Protein AF-A0A1D2MQY2-F1 (afdb_monomer_lite)

Secondary structure (DSSP, 8-state):
----------------HHHHHHHHHHHH--THHHHHHSTTS-BTTBEEHHHHHHHHHHTS---HHHHHHGGGGGSS-EETTEEEE-HHHHHHHHTSGGGBSB-GGGGS--S---S-GGGEEE-BBSSTTBSS-TTTSPB-HHHHHHHHHTT--EEEEEEE---STT-PPEES-TTS----EEHHHHHHHHHHHTTTS-SS-EEEEEEEE--HHHHHHHHHHHHHHHGGGB--S-SSTT--SPPPTTTTTT-EEEEEEPPPTHHHH------------TTSSSS--EEEEEEEEEEPTTT--EEEEEEEEESSEEEEEEPPSSSS--B------S-S-----S---EEEEETTEEEEE-GGG--------TTSTTTGGGG--S--SS--TTEEEEE-TT-EEEEEE-TT-TT--EEEEEE-SS-EEEEEES-HHHHHHHHHHHHHHHHS----TTTTTTS---PPPHHHHHT-SSEEE-------TTS-TTTSTTEEEEEEHHHHHHHHHH-HHHHHHHHHHS-EEEE--TT-TT-PPPP-HHHHTTT-SEE-B-TT--SHHHHHHHHHHHHHHH-SEEEPPGGGG-TT--TT-HHHHHHHSPPPEEEEEEEEEEE-----TT-SS--EEEEEEEE--HHHHHTTTT--EE--------------BTTB-----------SSS-EEEEEEEEEES-TTT-EEEEEEEE--SSSSPEEEEEEEEEGGGBPSEEEEEEEE-TTS-EEEEEEEEEEEEEE----

Organism: Orchesella cincta (NCBI:txid48709)

Sequence (760 aa):
MGLEKKEAKQRKLSVCGQDVMKVAKAVINDSKVFNTVFNGHIRDAKLFQPDFHEFLMETQKEDETNILHFKHLFTRNEENGIAYMTPSEAENFLFSDENELCKPECSAVYQDMTRPLSHYWIASSHNTYLTGDQFKSDSSPDAYARCLQQGCRCLEIDCWNNPEPDGSPLIYHGYTMTSKIYLKDVLQTIKKYAFVKSAYPIILSIENHCSIQQQKVMAQMLQETFQDSLVSHPCKDNETELPSPEDLKYKILIKCKAINNEDLNGTISNGFSGPDSDLQFSCIQTRKRGILHCRNPRNGCWEPYKCILTDEKLIFIKLEGDKIRSLSSHNISLNTYPSTPSNDWRRGARKPVKVHRRSSFTEEWAPVNFADFNLISSGFSGNLPTPDRYCLELEYSACCAEIERNNGHEDLPHLIRITNRQTLIDTATAKIEEANEWKQGINEVARSRPRSCETASNRRRDKISDDLARLAVYARTTKFRLISSDKAKARTFNEMHSLPEKVALKTMTSNPSQFIMYHQVQFGRVYPTGTRLYSSNYDPTPLWNLGCQMVALNYQTPDKPLQLNHGKFQDNGGCGYVLKPSYLLLKDFNPNAMMDYIKFGNPKMNFTITVIAARHLESTRKAAAANPFVDIELFGAKCDNDSFALVKHRTSCANNLFNEVVLFINNTLGVLLLISGKNRLNPFWNKSFSFRVAAPELALIRFSVQNERLVGDPIFMGQATYPILSLRPGVRSINLRNGFGEDLMAVLLVKCERRTCDFI

InterPro domains:
  IPR000008 C2 domain [PF00168] (607-662)
  IPR000008 C2 domain [PF00168] (678-727)
  IPR000008 C2 domain [PS50004] (587-738)
  IPR000008 C2 domain [SM00239] (606-736)
  IPR000909 Phosphatidylinositol-specific phospholipase C, X domain [PF00388] (113-257)
  IPR000909 Phosphatidylinositol-specific phospholipase C, X domain [SM00148] (111-257)
  IPR001192 Phosphoinositide phospholipase C family [PR00390] (116-134)
  IPR001192 Phosphoinositide phospholipase C family [PR00390] (142-162)
  IPR001192 Phosphoinositide phospholipase C family [PR00390] (241-258)
  IPR001192 Phosphoinositide phospholipase C family [PR00390] (523-544)
  IPR001192 Phosphoinositide phospholipase C family [PR00390] (544-562)
  IPR001192 Phosphoinositide phospholipase C family [PR00390] (722-732)
  IPR001192 Phosphoinositide phospholipase C family [PTHR10336] (44-754)
  IPR001711 Phospholipase C, phosphatidylinositol-specific, Y domain [PF00387] (468-582)
  IPR001711 Phospholipase C, phosphatidylinositol-specific, Y domain [PS50008] (468-584)
  IPR001711 Phospholipase C, phosphatidylinositol-specific, Y domain [SM00149] (468-585)
  IPR017946 PLC-like phosphodiesterase, TIM beta/alpha-barrel domain superfamily [G3DSA:3.20.20.190] (108-289)
  IPR017946 PLC-like phosphodiesterase, TIM beta/alpha-barrel domain superfamily [G3DSA:3.20.20.190] (396-594)
  IPR017946 PLC-like phosphodiesterase, TIM beta/alpha-barrel domain superfamily [SSF51695] (111-585)
  IPR035892 C2 domain superfamily [G3DSA:2.60.40.150] (601-758)

pLDDT: mean 74.42, std 24.24, range [21.91, 98.81]

Radius of gyration: 31.9 Å; chains: 1; bounding box: 70×95×109 Å

Structure (mmCIF, N/CA/C/O backbone):
data_AF-A0A1D2MQY2-F1
#
_entry.id   AF-A0A1D2MQY2-F1
#
loop_
_atom_site.group_PDB
_atom_site.id
_atom_site.type_symbol
_atom_site.label_atom_id
_atom_site.label_alt_id
_atom_site.label_comp_id
_atom_site.label_asym_id
_atom_site.label_entity_id
_atom_site.label_seq_id
_atom_site.pdbx_PDB_ins_code
_atom_site.Cartn_x
_atom_site.Cartn_y
_atom_site.Cartn_z
_atom_site.occupancy
_atom_site.B_iso_or_equiv
_atom_site.auth_seq_id
_atom_site.auth_comp_id
_atom_site.auth_asym_id
_atom_site.auth_atom_id
_atom_site.pdbx_PDB_model_num
ATOM 1 N N . MET A 1 1 ? 19.210 67.962 -25.174 1.00 38.88 1 MET A N 1
ATOM 2 C CA . MET A 1 1 ? 19.826 66.634 -25.386 1.00 38.88 1 MET A CA 1
ATOM 3 C C . MET A 1 1 ? 18.947 65.626 -24.658 1.00 38.88 1 MET A C 1
ATOM 5 O O . MET A 1 1 ? 19.023 65.544 -23.448 1.00 38.88 1 MET A O 1
ATOM 9 N N . GLY A 1 2 ? 17.902 65.070 -25.261 1.00 31.44 2 GLY A N 1
ATOM 10 C CA . GLY A 1 2 ? 17.965 64.185 -26.423 1.00 31.44 2 GLY A CA 1
ATOM 11 C C . GLY A 1 2 ? 17.771 62.755 -25.912 1.00 31.44 2 GLY A C 1
ATOM 12 O O . GLY A 1 2 ? 18.743 62.081 -25.602 1.00 31.44 2 GLY A O 1
ATOM 13 N N . LEU A 1 3 ? 16.507 62.368 -25.721 1.00 36.09 3 LEU A N 1
ATOM 14 C CA . LEU A 1 3 ? 16.059 61.021 -25.363 1.00 36.09 3 LEU A CA 1
ATOM 15 C C . LEU A 1 3 ? 16.415 60.034 -26.483 1.00 36.09 3 LEU A C 1
ATOM 17 O O . LEU A 1 3 ? 15.929 60.204 -27.595 1.00 36.09 3 LEU A O 1
ATOM 21 N N . GLU A 1 4 ? 17.130 58.953 -26.174 1.00 32.03 4 GLU A N 1
ATOM 22 C CA . GLU A 1 4 ? 17.104 57.732 -26.990 1.00 32.03 4 GLU A CA 1
ATOM 23 C C . GLU A 1 4 ? 16.747 56.527 -26.115 1.00 32.03 4 GLU A C 1
ATOM 25 O O . GLU A 1 4 ? 17.577 55.909 -25.450 1.00 32.03 4 GLU A O 1
ATOM 30 N N . LYS A 1 5 ? 15.453 56.191 -26.125 1.00 35.50 5 LYS A N 1
ATOM 31 C CA . LYS A 1 5 ? 14.953 54.868 -25.752 1.00 35.50 5 LYS A CA 1
ATOM 32 C C . LYS A 1 5 ? 15.328 53.901 -26.879 1.00 35.50 5 LYS A C 1
ATOM 34 O O . LYS A 1 5 ? 14.766 53.990 -27.966 1.00 35.50 5 LYS A O 1
ATOM 39 N N . LYS A 1 6 ? 16.234 52.951 -26.629 1.00 34.66 6 LYS A N 1
ATOM 40 C CA . LYS A 1 6 ? 16.388 51.777 -27.501 1.00 34.66 6 LYS A CA 1
ATOM 41 C C . LYS A 1 6 ? 15.207 50.833 -27.275 1.00 34.66 6 LYS A C 1
ATOM 43 O O . LYS A 1 6 ? 15.156 50.114 -26.281 1.00 34.66 6 LYS A O 1
ATOM 48 N N . GLU A 1 7 ? 14.259 50.850 -28.204 1.00 32.47 7 GLU A N 1
ATOM 49 C CA . GLU A 1 7 ? 13.225 49.827 -28.332 1.00 32.47 7 GLU A CA 1
ATOM 50 C C . GLU A 1 7 ? 13.866 48.474 -28.673 1.00 32.47 7 GLU A C 1
ATOM 52 O O . GLU A 1 7 ? 14.390 48.262 -29.769 1.00 32.47 7 GLU A O 1
ATOM 57 N N . ALA A 1 8 ? 13.797 47.520 -27.746 1.00 32.84 8 ALA A N 1
ATOM 58 C CA . ALA A 1 8 ? 13.995 46.116 -28.069 1.00 32.84 8 ALA A CA 1
ATOM 59 C C . ALA A 1 8 ? 12.760 45.625 -28.844 1.00 32.84 8 ALA A C 1
ATOM 61 O O . ALA A 1 8 ? 11.739 45.269 -28.257 1.00 32.84 8 ALA A O 1
ATOM 62 N N . LYS A 1 9 ? 12.842 45.621 -30.181 1.00 32.66 9 LYS A N 1
ATOM 63 C CA . LYS A 1 9 ? 11.864 44.955 -31.053 1.00 32.66 9 LYS A CA 1
ATOM 64 C C . LYS A 1 9 ? 11.808 43.467 -30.701 1.00 32.66 9 LYS A C 1
ATOM 66 O O . LYS A 1 9 ? 12.643 42.676 -31.138 1.00 32.66 9 LYS A O 1
ATOM 71 N N . GLN A 1 10 ? 10.793 43.077 -29.939 1.00 33.81 10 GLN A N 1
ATOM 72 C CA . GLN A 1 10 ? 10.395 41.687 -29.767 1.00 33.81 10 GLN A CA 1
ATOM 73 C C . GLN A 1 10 ? 9.876 41.192 -31.128 1.00 33.81 10 GLN A C 1
ATOM 75 O O . GLN A 1 10 ? 8.727 41.428 -31.499 1.00 33.81 10 GLN A O 1
ATOM 80 N N . ARG A 1 11 ? 10.743 40.562 -31.931 1.00 31.34 11 ARG A N 1
ATOM 81 C CA . ARG A 1 11 ? 10.313 39.834 -33.132 1.00 31.34 11 ARG A CA 1
ATOM 82 C C . ARG A 1 11 ? 9.405 38.692 -32.667 1.00 31.34 11 ARG A C 1
ATOM 84 O O . ARG A 1 11 ? 9.895 37.671 -32.194 1.00 31.34 11 ARG A O 1
ATOM 91 N N . LYS A 1 12 ? 8.085 38.864 -32.790 1.00 32.53 12 LYS A N 1
ATOM 92 C CA . LYS A 1 12 ? 7.126 37.752 -32.764 1.00 32.53 12 LYS A CA 1
ATOM 93 C C . LYS A 1 12 ? 7.415 36.871 -33.981 1.00 32.53 12 LYS A C 1
ATOM 95 O O . LYS A 1 12 ? 6.895 37.112 -35.064 1.00 32.53 12 LYS A O 1
ATOM 100 N N . LEU A 1 13 ? 8.286 35.882 -33.809 1.00 37.50 13 LEU A N 1
ATOM 101 C CA . LEU A 1 13 ? 8.330 34.721 -34.689 1.00 37.50 13 LEU A CA 1
ATOM 102 C C . LEU A 1 13 ? 7.014 33.965 -34.480 1.00 37.50 13 LEU A C 1
ATOM 104 O O . LEU A 1 13 ? 6.769 33.440 -33.394 1.00 37.50 13 LEU A O 1
ATOM 108 N N . SER A 1 14 ? 6.143 33.952 -35.489 1.00 37.16 14 SER A N 1
ATOM 109 C CA . SER A 1 14 ? 5.007 33.033 -35.531 1.00 37.16 14 SER A CA 1
ATOM 110 C C . SER A 1 14 ? 5.559 31.629 -35.766 1.00 37.16 14 SER A C 1
ATOM 112 O O . SER A 1 14 ? 5.784 31.222 -36.902 1.00 37.16 14 SER A O 1
ATOM 114 N N . VAL A 1 15 ? 5.859 30.914 -34.687 1.00 41.88 15 VAL A N 1
ATOM 115 C CA . VAL A 1 15 ? 6.268 29.512 -34.773 1.00 41.88 15 VAL A CA 1
ATOM 116 C C . VAL A 1 15 ? 4.996 28.695 -35.004 1.00 41.88 15 VAL A C 1
ATOM 118 O O . VAL A 1 15 ? 4.097 28.700 -34.162 1.00 41.88 15 VAL A O 1
ATOM 121 N N . CYS A 1 16 ? 4.881 28.048 -36.164 1.00 39.97 16 CYS A N 1
ATOM 122 C CA . CYS A 1 16 ? 3.784 27.126 -36.456 1.00 39.97 16 CYS A CA 1
ATOM 123 C C . CYS A 1 16 ? 3.804 25.971 -35.436 1.00 39.97 16 CYS A C 1
ATOM 125 O O . CYS A 1 16 ? 4.875 25.562 -34.985 1.00 39.97 16 CYS A O 1
ATOM 127 N N . GLY A 1 17 ? 2.648 25.390 -35.090 1.00 37.50 17 GLY A N 1
ATOM 128 C CA . GLY A 1 17 ? 2.587 24.222 -34.195 1.00 37.50 17 GLY A CA 1
ATOM 129 C C . GLY A 1 17 ? 3.481 23.056 -34.654 1.00 37.50 17 GLY A C 1
ATOM 130 O O . GLY A 1 17 ? 4.035 22.335 -33.828 1.00 37.50 17 GLY A O 1
ATOM 131 N N . GLN A 1 18 ? 3.717 22.926 -35.965 1.00 39.06 18 GLN A N 1
ATOM 132 C CA . GLN A 1 18 ? 4.651 21.948 -36.533 1.00 39.06 18 GLN A CA 1
ATOM 133 C C . GLN A 1 18 ? 6.128 22.270 -36.242 1.00 39.06 18 GLN A C 1
ATOM 135 O O . GLN A 1 18 ? 6.920 21.350 -36.049 1.00 39.06 18 GLN A O 1
ATOM 140 N N . ASP A 1 19 ? 6.504 23.547 -36.156 1.00 38.34 19 ASP A N 1
ATOM 141 C CA . ASP A 1 19 ? 7.875 23.975 -35.860 1.00 38.34 19 ASP A CA 1
ATOM 142 C C . ASP A 1 19 ? 8.189 23.861 -34.363 1.00 38.34 19 ASP A C 1
ATOM 144 O O . ASP A 1 19 ? 9.287 23.444 -33.999 1.00 38.34 19 ASP A O 1
ATOM 148 N N . VAL A 1 20 ? 7.205 24.105 -33.487 1.00 43.06 20 VAL A N 1
ATOM 149 C CA . VAL A 1 20 ? 7.323 23.794 -32.048 1.00 43.06 20 VAL A CA 1
ATOM 150 C C . VAL A 1 20 ? 7.515 22.290 -31.843 1.00 43.06 20 VAL A C 1
ATOM 152 O O . VAL A 1 20 ? 8.382 21.889 -31.072 1.00 43.06 20 VAL A O 1
ATOM 155 N N . MET A 1 21 ? 6.775 21.450 -32.576 1.00 40.12 21 MET A N 1
ATOM 156 C CA . MET A 1 21 ? 6.933 19.990 -32.533 1.00 40.12 21 MET A CA 1
ATOM 157 C C . MET A 1 21 ? 8.284 19.528 -33.094 1.00 40.12 21 MET A C 1
ATOM 159 O O . MET A 1 21 ? 8.879 18.605 -32.545 1.00 40.12 21 MET A O 1
ATOM 163 N N . LYS A 1 22 ? 8.803 20.161 -34.154 1.00 38.19 22 LYS A N 1
ATOM 164 C CA . LYS A 1 22 ? 10.148 19.873 -34.685 1.00 38.19 22 LYS A CA 1
ATOM 165 C C . LYS A 1 22 ? 11.247 20.266 -33.702 1.00 38.19 22 LYS A C 1
ATOM 167 O O . LYS A 1 22 ? 12.173 19.486 -33.508 1.00 38.19 22 LYS A O 1
ATOM 172 N N . VAL A 1 23 ? 11.135 21.425 -33.054 1.00 43.06 23 VAL A N 1
ATOM 173 C CA . VAL A 1 23 ? 12.093 21.870 -32.030 1.00 43.06 23 VAL A CA 1
ATOM 174 C C . VAL A 1 23 ? 11.991 21.007 -30.772 1.00 43.06 23 VAL A C 1
ATOM 176 O O . VAL A 1 23 ? 13.021 20.607 -30.244 1.00 43.06 23 VAL A O 1
ATOM 179 N N . ALA A 1 24 ? 10.788 20.631 -30.326 1.00 43.19 24 ALA A N 1
ATOM 180 C CA . ALA A 1 24 ? 10.606 19.688 -29.222 1.00 43.19 24 ALA A CA 1
ATOM 181 C C . ALA A 1 24 ? 11.239 18.324 -29.540 1.00 43.19 24 ALA A C 1
ATOM 183 O O . ALA A 1 24 ? 11.999 17.806 -28.729 1.00 43.19 24 ALA A O 1
ATOM 184 N N . LYS A 1 25 ? 11.024 17.788 -30.751 1.00 43.09 25 LYS A N 1
ATOM 185 C CA . LYS A 1 25 ? 11.684 16.561 -31.228 1.00 43.09 25 LYS A CA 1
ATOM 186 C C . LYS A 1 25 ? 13.209 16.710 -31.283 1.00 43.09 25 LYS A C 1
ATOM 188 O O . LYS A 1 25 ? 13.914 15.830 -30.814 1.00 43.09 25 LYS A O 1
ATOM 193 N N . ALA A 1 26 ? 13.732 17.829 -31.783 1.00 41.53 26 ALA A N 1
ATOM 194 C CA . ALA A 1 26 ? 15.175 18.070 -31.873 1.00 41.53 26 ALA A CA 1
ATOM 195 C C . ALA A 1 26 ? 15.855 18.282 -30.504 1.00 41.53 26 ALA A C 1
ATOM 197 O O . ALA A 1 26 ? 16.998 17.880 -30.330 1.00 41.53 26 ALA A O 1
ATOM 198 N N . VAL A 1 27 ? 15.162 18.875 -29.525 1.00 45.69 27 VAL A N 1
ATOM 199 C CA . VAL A 1 27 ? 15.657 19.059 -28.145 1.00 45.69 27 VAL A CA 1
ATOM 200 C C . VAL A 1 27 ? 15.558 17.760 -27.330 1.00 45.69 27 VAL A C 1
ATOM 202 O O . VAL A 1 27 ? 16.322 17.572 -26.384 1.00 45.69 27 VAL A O 1
ATOM 205 N N . ILE A 1 28 ? 14.643 16.853 -27.696 1.00 49.22 28 ILE A N 1
ATOM 206 C CA . ILE A 1 28 ? 14.515 15.526 -27.077 1.00 49.22 28 ILE A CA 1
ATOM 207 C C . ILE A 1 28 ? 15.547 14.525 -27.627 1.00 49.22 28 ILE A C 1
ATOM 209 O O . ILE A 1 28 ? 16.032 13.689 -26.870 1.00 49.22 28 ILE A O 1
ATOM 213 N N . ASN A 1 29 ? 15.940 14.655 -28.896 1.00 49.69 29 ASN A N 1
ATOM 214 C CA . ASN A 1 29 ? 16.793 13.702 -29.611 1.00 49.69 29 ASN A CA 1
ATOM 215 C C . ASN A 1 29 ? 18.311 13.968 -29.449 1.00 49.69 29 ASN A C 1
ATOM 217 O O . ASN A 1 29 ? 19.025 14.125 -30.441 1.00 49.69 29 ASN A O 1
ATOM 221 N N . ASP A 1 30 ? 18.840 13.988 -28.221 1.00 56.16 30 ASP A N 1
ATOM 222 C CA . ASP A 1 30 ? 20.269 13.682 -28.031 1.00 56.16 30 ASP A CA 1
ATOM 223 C C . ASP A 1 30 ? 20.404 12.162 -28.201 1.00 56.16 30 ASP A C 1
ATOM 225 O O . ASP A 1 30 ? 20.058 11.411 -27.291 1.00 56.16 30 ASP A O 1
ATOM 229 N N . SER A 1 31 ? 20.851 11.709 -29.382 1.00 65.31 31 SER A N 1
ATOM 230 C CA . SER A 1 31 ? 20.899 10.299 -29.837 1.00 65.31 31 SER A CA 1
ATOM 231 C C . SER A 1 31 ? 21.717 9.345 -28.944 1.00 65.31 31 SER A C 1
ATOM 233 O O . SER A 1 31 ? 22.003 8.212 -29.329 1.00 65.31 31 SER A O 1
ATOM 235 N N . LYS A 1 32 ? 22.139 9.781 -27.755 1.00 80.06 32 LYS A N 1
ATOM 236 C CA . LYS A 1 32 ? 22.851 8.983 -26.758 1.00 80.06 32 LYS A CA 1
ATOM 237 C C . LYS A 1 32 ? 22.037 7.793 -26.285 1.00 80.06 32 LYS A C 1
ATOM 239 O O . LYS A 1 32 ? 22.618 6.720 -26.164 1.00 80.06 32 LYS A O 1
ATOM 244 N N . VAL A 1 33 ? 20.736 7.951 -26.021 1.00 86.25 33 VAL A N 1
ATOM 245 C CA . VAL A 1 33 ? 19.899 6.822 -25.579 1.00 86.25 33 VAL A CA 1
ATOM 246 C C . VAL A 1 33 ? 19.791 5.801 -26.702 1.00 86.25 33 VAL A C 1
ATOM 248 O O . VAL A 1 33 ? 20.165 4.650 -26.484 1.00 86.25 33 VAL A O 1
ATOM 251 N N . PHE A 1 34 ? 19.389 6.232 -27.902 1.00 88.75 34 PHE A N 1
ATOM 252 C CA . PHE A 1 34 ? 19.326 5.375 -29.085 1.00 88.75 34 PHE A CA 1
ATOM 253 C C . PHE A 1 34 ? 20.639 4.616 -29.335 1.00 88.75 34 PHE A C 1
ATOM 255 O O . PHE A 1 34 ? 20.644 3.387 -29.360 1.00 88.75 34 PHE A O 1
ATOM 262 N N . ASN A 1 35 ? 21.763 5.333 -29.422 1.00 87.81 35 ASN A N 1
ATOM 263 C CA . ASN A 1 35 ? 23.070 4.736 -29.707 1.00 87.81 35 ASN A CA 1
ATOM 264 C C . ASN A 1 35 ? 23.556 3.806 -28.589 1.00 87.81 35 ASN A C 1
ATOM 266 O O . ASN A 1 35 ? 24.246 2.835 -28.870 1.00 87.81 35 ASN A O 1
ATOM 270 N N . THR A 1 36 ? 23.225 4.094 -27.325 1.00 88.25 36 THR A N 1
ATOM 271 C CA . THR A 1 36 ? 23.631 3.250 -26.189 1.00 88.25 36 THR A CA 1
ATOM 272 C C . THR A 1 36 ? 22.814 1.963 -26.133 1.00 88.25 36 THR A C 1
ATOM 274 O O . THR A 1 36 ? 23.374 0.900 -25.881 1.00 88.25 36 THR A O 1
ATOM 277 N N . VAL A 1 37 ? 21.497 2.052 -26.340 1.00 91.62 37 VAL A N 1
ATOM 278 C CA . VAL A 1 37 ? 20.575 0.917 -26.182 1.00 91.62 37 VAL A CA 1
ATOM 279 C C . VAL A 1 37 ? 20.623 -0.028 -27.376 1.00 91.62 37 VAL A C 1
ATOM 281 O O . VAL A 1 37 ? 20.655 -1.237 -27.176 1.00 91.62 37 VAL A O 1
ATOM 284 N N . PHE A 1 38 ? 20.661 0.508 -28.597 1.00 91.75 38 PHE A N 1
ATOM 285 C CA . PHE A 1 38 ? 20.672 -0.286 -29.829 1.00 91.75 38 PHE A CA 1
ATOM 286 C C . PHE A 1 38 ? 22.083 -0.482 -30.393 1.00 91.75 38 PHE A C 1
ATOM 288 O O . PHE A 1 38 ? 22.243 -0.788 -31.573 1.00 91.75 38 PHE A O 1
ATOM 295 N N . ASN A 1 39 ? 23.126 -0.297 -29.578 1.00 87.19 39 ASN A N 1
ATOM 296 C CA . ASN A 1 39 ? 24.497 -0.527 -30.022 1.00 87.19 39 ASN A CA 1
ATOM 297 C C . ASN A 1 39 ? 24.647 -1.954 -30.579 1.00 87.19 39 ASN A C 1
ATOM 299 O O . ASN A 1 39 ? 24.284 -2.912 -29.903 1.00 87.19 39 ASN A O 1
ATOM 303 N N . GLY A 1 40 ? 25.181 -2.088 -31.794 1.00 83.56 40 GLY A N 1
ATOM 304 C CA . GLY A 1 40 ? 25.273 -3.370 -32.505 1.00 83.56 40 GLY A CA 1
ATOM 305 C C . GLY A 1 40 ? 24.063 -3.729 -33.379 1.00 83.56 40 GLY A C 1
ATOM 306 O O . GLY A 1 40 ? 24.205 -4.587 -34.237 1.00 83.56 40 GLY A O 1
ATOM 307 N N . HIS A 1 41 ? 22.932 -3.025 -33.248 1.00 85.06 41 HIS A N 1
ATOM 308 C CA . HIS A 1 41 ? 21.704 -3.239 -34.036 1.00 85.06 41 HIS A CA 1
ATOM 309 C C . HIS A 1 41 ? 21.356 -2.040 -34.949 1.00 85.06 41 HIS A C 1
ATOM 311 O O . HIS A 1 41 ? 20.249 -1.942 -35.472 1.00 85.06 41 HIS A O 1
ATOM 317 N N . ILE A 1 42 ? 22.272 -1.076 -35.115 1.00 84.94 42 ILE A N 1
ATOM 318 C CA . ILE A 1 42 ? 22.052 0.151 -35.902 1.00 84.94 42 ILE A CA 1
ATOM 319 C C . ILE A 1 42 ? 22.759 0.041 -37.256 1.00 84.94 42 ILE A C 1
ATOM 321 O O . ILE A 1 42 ? 23.954 -0.253 -37.312 1.00 84.94 42 ILE A O 1
ATOM 325 N N . ARG A 1 43 ? 22.053 0.388 -38.338 1.00 82.44 43 ARG A N 1
ATOM 326 C CA . ARG A 1 43 ? 22.610 0.547 -39.693 1.00 82.44 43 ARG A CA 1
ATOM 327 C C . ARG A 1 43 ? 22.243 1.923 -40.235 1.00 82.44 43 ARG A C 1
ATOM 329 O O . ARG A 1 43 ? 21.081 2.308 -40.182 1.00 82.44 43 ARG A O 1
ATOM 336 N N . ASP A 1 44 ? 23.231 2.694 -40.690 1.00 80.75 44 ASP A N 1
ATOM 337 C CA . ASP A 1 44 ? 23.042 4.054 -41.228 1.00 80.75 44 ASP A CA 1
ATOM 338 C C . ASP A 1 44 ? 22.199 4.984 -40.328 1.00 80.75 44 ASP A C 1
ATOM 340 O O . ASP A 1 44 ? 21.348 5.741 -40.794 1.00 80.75 44 ASP A O 1
ATOM 344 N N . ALA A 1 45 ? 22.430 4.913 -39.009 1.00 82.75 45 ALA A N 1
ATOM 345 C CA . ALA A 1 45 ? 21.675 5.636 -37.975 1.00 82.75 45 ALA A CA 1
ATOM 346 C C . ALA A 1 45 ? 20.159 5.329 -37.945 1.00 82.75 45 ALA A C 1
ATOM 348 O O . ALA A 1 45 ? 19.367 6.122 -37.431 1.00 82.75 45 ALA A O 1
ATOM 349 N N . LYS A 1 46 ? 19.754 4.171 -38.473 1.00 87.62 46 LYS A N 1
ATOM 350 C CA . LYS A 1 46 ? 18.387 3.641 -38.473 1.00 87.62 46 LYS A CA 1
ATOM 351 C C . LYS A 1 46 ? 18.356 2.285 -37.775 1.00 87.62 46 LYS A C 1
ATOM 353 O O . LYS A 1 46 ? 19.371 1.594 -37.678 1.00 87.62 46 LYS A O 1
ATOM 358 N N . LEU A 1 47 ? 17.175 1.915 -37.296 1.00 92.25 47 LEU A N 1
ATOM 359 C CA . LEU A 1 47 ? 16.912 0.608 -36.705 1.00 92.25 47 LEU A CA 1
ATOM 360 C C . LEU A 1 47 ? 15.971 -0.160 -37.633 1.00 92.25 47 LEU A C 1
ATOM 362 O O . LEU A 1 47 ? 14.779 0.151 -37.697 1.00 92.25 47 LEU A O 1
ATOM 366 N N . PHE A 1 48 ? 16.502 -1.114 -38.395 1.00 93.94 48 PHE A N 1
ATOM 367 C CA . PHE A 1 48 ? 15.696 -1.897 -39.331 1.00 93.94 48 PHE A CA 1
ATOM 368 C C . PHE A 1 48 ? 14.924 -2.996 -38.602 1.00 93.94 48 PHE A C 1
ATOM 370 O O . PHE A 1 48 ? 15.331 -3.470 -37.542 1.00 93.94 48 PHE A O 1
ATOM 377 N N . GLN A 1 49 ? 13.812 -3.431 -39.192 1.00 93.62 49 GLN A N 1
ATOM 378 C CA . GLN A 1 49 ? 12.935 -4.442 -38.601 1.00 93.62 49 GLN A CA 1
ATOM 379 C C . GLN A 1 49 ? 13.654 -5.747 -38.198 1.00 93.62 49 GLN A C 1
ATOM 381 O O . GLN A 1 49 ? 13.376 -6.227 -37.097 1.00 93.62 49 GLN A O 1
ATOM 386 N N . PRO A 1 50 ? 14.584 -6.318 -38.996 1.00 93.00 50 PRO A N 1
ATOM 387 C CA . PRO A 1 50 ? 15.324 -7.511 -38.580 1.00 93.00 50 PRO A CA 1
ATOM 388 C C . PRO A 1 50 ? 16.219 -7.270 -37.355 1.00 93.00 50 PRO A C 1
ATOM 390 O O . PRO A 1 50 ? 16.261 -8.110 -36.463 1.00 93.00 50 PRO A O 1
ATOM 393 N N . ASP A 1 51 ? 16.868 -6.105 -37.273 1.00 94.31 51 ASP A N 1
ATOM 394 C CA . ASP A 1 51 ? 17.760 -5.762 -36.154 1.00 94.31 51 ASP A CA 1
ATOM 395 C C . ASP A 1 51 ? 16.951 -5.499 -34.874 1.00 94.31 51 ASP A C 1
ATOM 397 O O . ASP A 1 51 ? 17.357 -5.848 -33.769 1.00 94.31 51 ASP A O 1
ATOM 401 N N . PHE A 1 52 ? 15.758 -4.913 -35.012 1.00 94.75 52 PHE A N 1
ATOM 402 C CA . PHE A 1 52 ? 14.835 -4.761 -33.891 1.00 94.75 52 PHE A CA 1
ATOM 403 C C . PHE A 1 52 ? 14.291 -6.105 -33.403 1.00 94.75 52 PHE A C 1
ATOM 405 O O . PHE A 1 52 ? 14.164 -6.310 -32.199 1.00 94.75 52 PHE A O 1
ATOM 412 N N . HIS A 1 53 ? 13.989 -7.029 -34.316 1.00 93.94 53 HIS A N 1
ATOM 413 C CA . HIS A 1 53 ? 13.584 -8.389 -33.965 1.00 93.94 53 HIS A CA 1
ATOM 414 C C . HIS A 1 53 ? 14.690 -9.110 -33.174 1.00 93.94 53 HIS A C 1
ATOM 416 O O . HIS A 1 53 ? 14.416 -9.671 -32.113 1.00 93.94 53 HIS A O 1
ATOM 422 N N . GLU A 1 54 ? 15.945 -9.010 -33.621 1.00 93.81 54 GLU A N 1
ATOM 423 C CA . GLU A 1 54 ? 17.110 -9.508 -32.881 1.00 93.81 54 GLU A CA 1
ATOM 424 C C . GLU A 1 54 ? 17.230 -8.842 -31.501 1.00 93.81 54 GLU A C 1
ATOM 426 O O . GLU A 1 54 ? 17.350 -9.534 -30.493 1.00 93.81 54 GLU A O 1
ATOM 431 N N . PHE A 1 55 ? 17.081 -7.516 -31.408 1.00 95.25 55 PHE A N 1
ATOM 432 C CA . PHE A 1 55 ? 17.066 -6.801 -30.129 1.00 95.25 55 PHE A CA 1
ATOM 433 C C . PHE A 1 55 ? 15.973 -7.313 -29.170 1.00 95.25 55 PHE A C 1
ATOM 435 O O . PHE A 1 55 ? 16.229 -7.480 -27.970 1.00 95.25 55 PHE A O 1
ATOM 442 N N . LEU A 1 56 ? 14.760 -7.584 -29.665 1.00 94.94 56 LEU A N 1
ATOM 443 C CA . LEU A 1 56 ? 13.672 -8.124 -28.847 1.00 94.94 56 LEU A CA 1
ATOM 444 C C . LEU A 1 56 ? 14.002 -9.533 -28.321 1.00 94.94 56 LEU A C 1
ATOM 446 O O . LEU A 1 56 ? 13.794 -9.811 -27.138 1.00 94.94 56 LEU A O 1
ATOM 450 N N . MET A 1 57 ? 14.578 -10.402 -29.151 1.00 93.25 57 MET A N 1
ATOM 451 C CA . MET A 1 57 ? 14.977 -11.748 -28.725 1.00 93.25 57 MET A CA 1
ATOM 452 C C . MET A 1 57 ? 16.184 -11.731 -27.780 1.00 93.25 57 MET A C 1
ATOM 454 O O . MET A 1 57 ? 16.177 -12.355 -26.716 1.00 93.25 57 MET A O 1
ATOM 458 N N . GLU A 1 58 ? 17.243 -11.012 -28.141 1.00 92.12 58 GLU A N 1
ATOM 459 C CA . GLU A 1 58 ? 18.530 -11.098 -27.457 1.00 92.12 58 GLU A CA 1
ATOM 460 C C . GLU A 1 58 ? 18.617 -10.192 -26.234 1.00 92.12 58 GLU A C 1
ATOM 462 O O . GLU A 1 58 ? 19.110 -10.624 -25.187 1.00 92.12 58 GLU A O 1
ATOM 467 N N . THR A 1 59 ? 18.125 -8.956 -26.340 1.00 92.94 59 THR A N 1
ATOM 468 C CA . THR A 1 59 ? 18.199 -7.967 -25.258 1.00 92.94 59 THR A CA 1
ATOM 469 C C . THR A 1 59 ? 16.943 -7.982 -24.399 1.00 92.94 59 THR A C 1
ATOM 471 O O . THR A 1 59 ? 17.060 -8.036 -23.174 1.00 92.94 59 THR A O 1
ATOM 474 N N . GLN A 1 60 ? 15.751 -7.959 -25.006 1.00 93.81 60 GLN A N 1
ATOM 475 C CA . GLN A 1 60 ? 14.489 -7.934 -24.251 1.00 93.81 60 GLN A CA 1
ATOM 476 C C . GLN A 1 60 ? 14.052 -9.306 -23.733 1.00 93.81 60 GLN A C 1
ATOM 478 O O . GLN A 1 60 ? 13.278 -9.364 -22.776 1.00 93.81 60 GLN A O 1
ATOM 483 N N . LYS A 1 61 ? 14.588 -10.391 -24.311 1.00 94.12 61 LYS A N 1
ATOM 484 C CA . LYS A 1 61 ? 14.185 -11.779 -24.036 1.00 94.12 61 LYS A CA 1
ATOM 485 C C . LYS A 1 61 ? 12.678 -11.993 -24.231 1.00 94.12 61 LYS A C 1
ATOM 487 O O . LYS A 1 61 ? 12.047 -12.676 -23.429 1.00 94.12 61 LYS A O 1
ATOM 492 N N . GLU A 1 62 ? 12.110 -11.370 -25.262 1.00 93.25 62 GLU A N 1
ATOM 493 C CA . GLU A 1 62 ? 10.729 -11.624 -25.678 1.00 93.25 62 GLU A CA 1
ATOM 494 C C . GLU A 1 62 ? 10.614 -12.961 -26.408 1.00 93.25 62 GLU A C 1
ATOM 496 O O . GLU A 1 62 ? 11.542 -13.380 -27.101 1.00 93.25 62 GLU A O 1
ATOM 501 N N . ASP A 1 63 ? 9.453 -13.602 -26.287 1.00 89.88 63 ASP A N 1
ATOM 502 C CA . ASP A 1 63 ? 9.082 -14.722 -27.146 1.00 89.88 63 ASP A CA 1
ATOM 503 C C . ASP A 1 63 ? 8.475 -14.244 -28.480 1.00 89.88 63 ASP A C 1
ATOM 505 O O . ASP A 1 63 ? 8.115 -13.078 -28.653 1.00 89.88 63 ASP A O 1
ATOM 509 N N . GLU A 1 64 ? 8.337 -15.165 -29.436 1.00 89.31 64 GLU A N 1
ATOM 510 C CA . GLU A 1 64 ? 7.786 -14.877 -30.769 1.00 89.31 64 GLU A CA 1
ATOM 511 C C . GLU A 1 64 ? 6.358 -14.310 -30.740 1.00 89.31 64 GLU A C 1
ATOM 513 O O . GLU A 1 64 ? 5.979 -13.509 -31.601 1.00 89.31 64 GLU A O 1
ATOM 518 N N . THR A 1 65 ? 5.559 -14.683 -29.738 1.00 86.06 65 THR A N 1
ATOM 519 C CA . THR A 1 65 ? 4.178 -14.201 -29.605 1.00 86.06 65 THR A CA 1
ATOM 520 C C . THR A 1 65 ? 4.174 -12.719 -29.243 1.00 86.06 65 THR A C 1
ATOM 522 O O . THR A 1 65 ? 3.465 -11.929 -29.872 1.00 86.06 65 THR A O 1
ATOM 525 N N . ASN A 1 66 ? 5.015 -12.322 -28.288 1.00 85.00 66 ASN A N 1
ATOM 526 C CA . ASN A 1 66 ? 5.187 -10.928 -27.890 1.00 85.00 66 ASN A CA 1
ATOM 527 C C . ASN A 1 66 ? 5.821 -10.099 -29.009 1.00 85.00 66 ASN A C 1
ATOM 529 O O . ASN A 1 66 ? 5.400 -8.969 -29.259 1.00 85.00 66 ASN A O 1
ATOM 533 N N . ILE A 1 67 ? 6.791 -10.659 -29.735 1.00 88.38 67 ILE A N 1
ATOM 534 C CA . ILE A 1 67 ? 7.447 -9.973 -30.855 1.00 88.38 67 ILE A CA 1
ATOM 535 C C . ILE A 1 67 ? 6.446 -9.612 -31.957 1.00 88.38 67 ILE A C 1
ATOM 537 O O . ILE A 1 67 ? 6.517 -8.520 -32.532 1.00 88.38 67 ILE A O 1
ATOM 541 N N . LEU A 1 68 ? 5.477 -10.491 -32.231 1.00 87.75 68 LEU A N 1
ATOM 542 C CA . LEU A 1 68 ? 4.444 -10.250 -33.235 1.00 87.75 68 LEU A CA 1
ATOM 543 C C . LEU A 1 68 ? 3.632 -8.975 -32.949 1.00 87.75 68 LEU A C 1
ATOM 545 O O . LEU A 1 68 ? 3.217 -8.296 -33.893 1.00 87.75 68 LEU A O 1
ATOM 549 N N . HIS A 1 69 ? 3.460 -8.623 -31.671 1.00 87.25 69 HIS A N 1
ATOM 550 C CA . HIS A 1 69 ? 2.726 -7.434 -31.241 1.00 87.25 69 HIS A CA 1
ATOM 551 C C . HIS A 1 69 ? 3.370 -6.135 -31.746 1.00 87.25 69 HIS A C 1
ATOM 553 O O . HIS A 1 69 ? 2.666 -5.198 -32.119 1.00 87.25 69 HIS A O 1
ATOM 559 N N . PHE A 1 70 ? 4.699 -6.097 -31.866 1.00 89.62 70 PHE A N 1
ATOM 560 C CA . PHE A 1 70 ? 5.446 -4.892 -32.238 1.00 89.62 70 PHE A CA 1
ATOM 561 C C . PHE A 1 70 ? 5.567 -4.657 -33.749 1.00 89.62 70 PHE A C 1
ATOM 563 O O . PHE A 1 70 ? 6.148 -3.657 -34.176 1.00 89.62 70 PHE A O 1
ATOM 570 N N . LYS A 1 71 ? 4.995 -5.527 -34.595 1.00 86.12 71 LYS A N 1
ATOM 571 C CA . LYS A 1 71 ? 5.032 -5.346 -36.062 1.00 86.12 71 LYS A CA 1
ATOM 572 C C . LYS A 1 71 ? 4.427 -4.017 -36.514 1.00 86.12 71 LYS A C 1
ATOM 574 O O . LYS A 1 71 ? 4.876 -3.442 -37.503 1.00 86.12 71 LYS A O 1
ATOM 579 N N . HIS A 1 72 ? 3.436 -3.517 -35.781 1.00 89.50 72 HIS A N 1
ATOM 580 C CA . HIS A 1 72 ? 2.760 -2.262 -36.093 1.00 89.50 72 HIS A CA 1
ATOM 581 C C . HIS A 1 72 ? 3.677 -1.024 -35.973 1.00 89.50 72 HIS A C 1
ATOM 583 O O . HIS A 1 72 ? 3.344 0.027 -36.516 1.00 89.50 72 HIS A O 1
ATOM 589 N N . LEU A 1 73 ? 4.843 -1.131 -35.319 1.00 90.19 73 LEU A N 1
ATOM 590 C CA . LEU A 1 73 ? 5.801 -0.026 -35.184 1.00 90.19 73 LEU A CA 1
ATOM 591 C C . LEU A 1 73 ? 6.496 0.341 -36.512 1.00 90.19 73 LEU A C 1
ATOM 593 O O . LEU A 1 73 ? 7.037 1.437 -36.641 1.00 90.19 73 LEU A O 1
ATOM 597 N N . PHE A 1 74 ? 6.456 -0.540 -37.517 1.00 89.50 74 PHE A N 1
ATOM 598 C CA . PHE A 1 74 ? 7.214 -0.416 -38.771 1.00 89.50 74 PHE A CA 1
ATOM 599 C C . PHE A 1 74 ? 6.380 0.037 -39.982 1.00 89.50 74 PHE A C 1
ATOM 601 O O . PHE A 1 74 ? 6.767 -0.178 -41.124 1.00 89.50 74 PHE A O 1
ATOM 608 N N . THR A 1 75 ? 5.233 0.688 -39.780 1.00 83.75 75 THR A N 1
ATOM 609 C CA . THR A 1 75 ? 4.289 0.974 -40.882 1.00 83.75 75 THR A CA 1
ATOM 610 C C . THR A 1 75 ? 4.603 2.226 -41.711 1.00 83.75 75 THR A C 1
ATOM 612 O O . THR A 1 75 ? 3.828 2.555 -42.607 1.00 83.75 75 THR A O 1
ATOM 615 N N . ARG A 1 76 ? 5.650 2.996 -41.381 1.00 85.31 76 ARG A N 1
ATOM 616 C CA . ARG A 1 76 ? 5.835 4.366 -41.910 1.00 85.31 76 ARG A CA 1
ATOM 617 C C . ARG A 1 76 ? 7.028 4.565 -42.831 1.00 85.31 76 ARG A C 1
ATOM 619 O O . ARG A 1 76 ? 6.941 5.416 -43.711 1.00 85.31 76 ARG A O 1
ATOM 626 N N . ASN A 1 77 ? 8.127 3.847 -42.614 1.00 89.94 77 ASN A N 1
ATOM 627 C CA . ASN A 1 77 ? 9.366 4.065 -43.354 1.00 89.94 77 ASN A CA 1
ATOM 628 C C . ASN A 1 77 ? 9.898 2.747 -43.915 1.00 89.94 77 ASN A C 1
ATOM 630 O O . ASN A 1 77 ? 9.883 1.728 -43.226 1.00 89.94 77 ASN A O 1
ATOM 634 N N . GLU A 1 78 ? 10.418 2.800 -45.137 1.00 91.69 78 GLU A N 1
ATOM 635 C CA . GLU A 1 78 ? 10.982 1.658 -45.850 1.00 91.69 78 GLU A CA 1
ATOM 636 C C . GLU A 1 78 ? 12.192 2.104 -46.674 1.00 91.69 78 GLU A C 1
ATOM 638 O O . GLU A 1 78 ? 12.203 3.198 -47.243 1.00 91.69 78 GLU A O 1
ATOM 643 N N . GLU A 1 79 ? 13.220 1.263 -46.729 1.00 91.19 79 GLU A N 1
ATOM 644 C CA . GLU A 1 79 ? 14.395 1.452 -47.572 1.00 91.19 79 GLU A CA 1
ATOM 645 C C . GLU A 1 79 ? 14.835 0.100 -48.135 1.00 91.19 79 GLU A C 1
ATOM 647 O O . GLU A 1 79 ? 14.987 -0.871 -47.395 1.00 91.19 79 GLU A O 1
ATOM 652 N N . ASN A 1 80 ? 15.022 0.028 -49.456 1.00 90.25 80 ASN A N 1
ATOM 653 C CA . ASN A 1 80 ? 15.392 -1.201 -50.169 1.00 90.25 80 ASN A CA 1
ATOM 654 C C . ASN A 1 80 ? 14.474 -2.406 -49.862 1.00 90.25 80 ASN A C 1
ATOM 656 O O . ASN A 1 80 ? 14.947 -3.539 -49.792 1.00 90.25 80 ASN A O 1
ATOM 660 N N . GLY A 1 81 ? 13.170 -2.178 -49.662 1.00 89.81 81 GLY A N 1
ATOM 661 C CA . GLY A 1 81 ? 12.216 -3.243 -49.330 1.00 89.81 81 GLY A CA 1
ATOM 662 C C . GLY A 1 81 ? 12.194 -3.650 -47.854 1.00 89.81 81 GLY A C 1
ATOM 663 O O . GLY A 1 81 ? 11.505 -4.605 -47.501 1.00 89.81 81 GLY A O 1
ATOM 664 N N . ILE A 1 82 ? 12.956 -2.974 -46.986 1.00 91.69 82 ILE A N 1
ATOM 665 C CA . ILE A 1 82 ? 13.061 -3.297 -45.559 1.00 91.69 82 ILE A CA 1
ATOM 666 C C . ILE A 1 82 ? 12.536 -2.121 -44.737 1.00 91.69 82 ILE A C 1
ATOM 668 O O . ILE A 1 82 ? 13.016 -0.990 -44.851 1.00 91.69 82 ILE A O 1
ATOM 672 N N . ALA A 1 83 ? 11.556 -2.394 -43.878 1.00 94.50 83 ALA A N 1
ATOM 673 C CA . ALA A 1 83 ? 10.996 -1.385 -42.993 1.00 94.50 83 ALA A CA 1
ATOM 674 C C . ALA A 1 83 ? 11.985 -0.983 -41.885 1.00 94.50 83 ALA A C 1
ATOM 676 O O . ALA A 1 83 ? 12.749 -1.814 -41.378 1.00 94.50 83 ALA A O 1
ATOM 677 N N . TYR A 1 84 ? 11.956 0.288 -41.474 1.00 93.75 84 TYR A N 1
ATOM 678 C CA . TYR A 1 84 ? 12.838 0.805 -40.423 1.00 93.75 84 TYR A CA 1
ATOM 679 C C . TYR A 1 84 ? 12.170 1.848 -39.515 1.00 93.75 84 TYR A C 1
ATOM 681 O O . TYR A 1 84 ? 11.216 2.531 -39.895 1.00 93.75 84 TYR A O 1
ATOM 689 N N . MET A 1 85 ? 12.721 2.003 -38.309 1.00 93.00 85 MET A N 1
ATOM 690 C CA . MET A 1 85 ? 12.416 3.092 -37.382 1.00 93.00 85 MET A CA 1
ATOM 691 C C . MET A 1 85 ? 13.510 4.159 -37.413 1.00 93.00 85 MET A C 1
ATOM 693 O O . MET A 1 85 ? 14.710 3.861 -37.438 1.00 93.00 85 MET A O 1
ATOM 697 N N . THR A 1 86 ? 13.094 5.423 -37.361 1.00 90.69 86 THR A N 1
ATOM 698 C CA . THR A 1 86 ? 14.006 6.533 -37.055 1.00 90.69 86 THR A CA 1
ATOM 699 C C . THR A 1 86 ? 14.460 6.468 -35.588 1.00 90.69 86 THR A C 1
ATOM 701 O O . THR A 1 86 ? 13.739 5.912 -34.756 1.00 90.69 86 THR A O 1
ATOM 704 N N . PRO A 1 87 ? 15.593 7.097 -35.211 1.00 87.62 87 PRO A N 1
ATOM 705 C CA . PRO A 1 87 ? 16.031 7.146 -33.812 1.00 87.62 87 PRO A CA 1
ATOM 706 C C . PRO A 1 87 ? 14.951 7.646 -32.848 1.00 87.62 87 PRO A C 1
ATOM 708 O O . PRO A 1 87 ? 14.760 7.094 -31.770 1.00 87.62 87 PRO A O 1
ATOM 711 N N . SER A 1 88 ? 14.184 8.657 -33.265 1.00 85.62 88 SER A N 1
ATOM 712 C CA . SER A 1 88 ? 13.105 9.221 -32.452 1.00 85.62 88 SER A CA 1
ATOM 713 C C . SER A 1 88 ? 11.958 8.227 -32.240 1.00 85.62 88 SER A C 1
ATOM 715 O O . SER A 1 88 ? 11.432 8.135 -31.136 1.00 85.62 88 SER A O 1
ATOM 717 N N . GLU A 1 89 ? 11.574 7.468 -33.272 1.00 90.69 89 GLU A N 1
ATOM 718 C CA . GLU A 1 89 ? 10.537 6.431 -33.166 1.00 90.69 89 GLU A CA 1
ATOM 719 C C . GLU A 1 89 ? 10.988 5.281 -32.262 1.00 90.69 89 GLU A C 1
ATOM 721 O O . GLU A 1 89 ? 10.242 4.888 -31.367 1.00 90.69 89 GLU A O 1
ATOM 726 N N . ALA A 1 90 ? 12.232 4.826 -32.420 1.00 91.62 90 ALA A N 1
ATOM 727 C CA . ALA A 1 90 ? 12.808 3.781 -31.582 1.00 91.62 90 ALA A CA 1
ATOM 728 C C . ALA A 1 90 ? 12.911 4.209 -30.107 1.00 91.62 90 ALA A C 1
ATOM 730 O O . ALA A 1 90 ? 12.552 3.446 -29.213 1.00 91.62 90 ALA A O 1
ATOM 731 N N . GLU A 1 91 ? 13.339 5.443 -29.819 1.00 90.50 91 GLU A N 1
ATOM 732 C CA . GLU A 1 91 ? 13.333 5.938 -28.439 1.00 90.50 91 GLU A CA 1
ATOM 733 C C . GLU A 1 91 ? 11.913 6.126 -27.887 1.00 90.50 91 GLU A C 1
ATOM 735 O O . GLU A 1 91 ? 11.694 5.913 -26.699 1.00 90.50 91 GLU A O 1
ATOM 740 N N . ASN A 1 92 ? 10.931 6.506 -28.710 1.00 91.06 92 ASN A N 1
ATOM 741 C CA . ASN A 1 92 ? 9.542 6.586 -28.250 1.00 91.06 92 ASN A CA 1
ATOM 742 C C . ASN A 1 92 ? 9.010 5.216 -27.829 1.00 91.06 92 ASN A C 1
ATOM 744 O O . ASN A 1 92 ? 8.350 5.139 -26.798 1.00 91.06 92 ASN A O 1
ATOM 748 N N . PHE A 1 93 ? 9.357 4.151 -28.557 1.00 93.81 93 PHE A N 1
ATOM 749 C CA . PHE A 1 93 ? 9.082 2.784 -28.120 1.00 93.81 93 PHE A CA 1
ATOM 750 C C . PHE A 1 93 ? 9.727 2.489 -26.756 1.00 93.81 93 PHE A C 1
ATOM 752 O O . PHE A 1 93 ? 9.040 2.027 -25.846 1.00 93.81 93 PHE A O 1
ATOM 759 N N . LEU A 1 94 ? 11.013 2.820 -26.568 1.00 95.00 94 LEU A N 1
ATOM 760 C CA . LEU A 1 94 ? 11.727 2.531 -25.316 1.00 95.00 94 LEU A CA 1
ATOM 761 C C . LEU A 1 94 ? 11.051 3.130 -24.073 1.00 95.00 94 LEU A C 1
ATOM 763 O O . LEU A 1 94 ? 11.072 2.495 -23.021 1.00 95.00 94 LEU A O 1
ATOM 767 N N . PHE A 1 95 ? 10.461 4.322 -24.192 1.00 93.88 95 PHE A N 1
ATOM 768 C CA . PHE A 1 95 ? 9.765 5.026 -23.105 1.00 93.88 95 PHE A CA 1
ATOM 769 C C . PHE A 1 95 ? 8.238 4.828 -23.103 1.00 93.88 95 PHE A C 1
ATOM 771 O O . PHE A 1 95 ? 7.556 5.491 -22.327 1.00 93.88 95 PHE A O 1
ATOM 778 N N . SER A 1 96 ? 7.698 3.968 -23.967 1.00 93.81 96 SER A N 1
ATOM 779 C CA . SER A 1 96 ? 6.256 3.704 -24.048 1.00 93.81 96 SER A CA 1
ATOM 780 C C . SER A 1 96 ? 5.779 2.703 -22.992 1.00 93.81 96 SER A C 1
ATOM 782 O O . SER A 1 96 ? 6.577 1.933 -22.451 1.00 93.81 96 SER A O 1
ATOM 784 N N . ASP A 1 97 ? 4.467 2.670 -22.757 1.00 91.81 97 ASP A N 1
ATOM 785 C CA . ASP A 1 97 ? 3.811 1.684 -21.886 1.00 91.81 97 ASP A CA 1
ATOM 786 C C . ASP A 1 97 ? 3.935 0.251 -22.432 1.00 91.81 97 ASP A C 1
ATOM 788 O O . ASP A 1 97 ? 4.007 -0.708 -21.669 1.00 91.81 97 ASP A O 1
ATOM 792 N N . GLU A 1 98 ? 4.054 0.079 -23.755 1.00 91.88 98 GLU A N 1
ATOM 793 C CA . GLU A 1 98 ? 4.246 -1.241 -24.377 1.00 91.88 98 GLU A CA 1
ATOM 794 C C . GLU A 1 98 ? 5.589 -1.891 -23.980 1.00 91.88 98 GLU A C 1
ATOM 796 O O . GLU A 1 98 ? 5.758 -3.113 -24.059 1.00 91.88 98 GLU A O 1
ATOM 801 N N . ASN A 1 99 ? 6.543 -1.080 -23.508 1.00 95.88 99 ASN A N 1
ATOM 802 C CA . ASN A 1 99 ? 7.855 -1.514 -23.035 1.00 95.88 99 ASN A CA 1
ATOM 803 C C . ASN A 1 99 ? 7.983 -1.514 -21.496 1.00 95.88 99 ASN A C 1
ATOM 805 O O . ASN A 1 99 ? 9.100 -1.482 -20.965 1.00 95.88 99 ASN A O 1
ATOM 809 N N . GLU A 1 100 ? 6.861 -1.548 -20.770 1.00 95.31 100 GLU A N 1
ATOM 810 C CA . GLU A 1 100 ? 6.861 -1.467 -19.308 1.00 95.31 100 GLU A CA 1
ATOM 811 C C . GLU A 1 100 ? 7.657 -2.610 -18.652 1.00 95.31 100 GLU A C 1
ATOM 813 O O . GLU A 1 100 ? 7.667 -3.764 -19.099 1.00 95.31 100 GLU A O 1
ATOM 818 N N . LEU A 1 101 ? 8.353 -2.259 -17.565 1.00 96.31 101 LEU A N 1
ATOM 819 C CA . LEU A 1 101 ? 9.186 -3.153 -16.767 1.00 96.31 101 LEU A CA 1
ATOM 820 C C . LEU A 1 101 ? 8.379 -4.267 -16.104 1.00 96.31 101 LEU A C 1
ATOM 822 O O . LEU A 1 101 ? 8.895 -5.373 -15.943 1.00 96.31 101 LEU A O 1
ATOM 826 N N . CYS A 1 102 ? 7.144 -3.986 -15.697 1.00 94.88 102 CYS A N 1
ATOM 827 C CA . CYS A 1 102 ? 6.274 -4.975 -15.082 1.00 94.88 102 CYS A CA 1
ATOM 828 C C . CYS A 1 102 ? 5.712 -5.937 -16.139 1.00 94.88 102 CYS A C 1
ATOM 830 O O . CYS A 1 102 ? 5.401 -5.557 -17.264 1.00 94.88 102 CYS A O 1
ATOM 832 N N . LYS A 1 103 ? 5.581 -7.203 -15.760 1.00 94.06 103 LYS A N 1
ATOM 833 C CA . LYS A 1 103 ? 4.915 -8.249 -16.532 1.00 94.06 103 LYS A CA 1
ATOM 834 C C . LYS A 1 103 ? 3.447 -7.879 -16.792 1.00 94.06 103 LYS A C 1
ATOM 836 O O . LYS A 1 103 ? 2.749 -7.557 -15.826 1.00 94.06 103 LYS A O 1
ATOM 841 N N . PRO A 1 104 ? 2.949 -7.957 -18.040 1.00 90.69 104 PRO A N 1
ATOM 842 C CA . PRO A 1 104 ? 1.548 -7.673 -18.344 1.00 90.69 104 PRO A CA 1
ATOM 843 C C . PRO A 1 104 ? 0.575 -8.542 -17.542 1.00 90.69 104 PRO A C 1
ATOM 845 O O . PRO A 1 104 ? -0.488 -8.069 -17.146 1.00 90.69 104 PRO A O 1
ATOM 848 N N . GLU A 1 105 ? 0.945 -9.783 -17.221 1.00 92.06 105 GLU A N 1
ATOM 849 C CA . GLU A 1 105 ? 0.116 -10.723 -16.457 1.00 92.06 105 GLU A CA 1
ATOM 850 C C . GLU A 1 105 ? -0.174 -10.218 -15.037 1.00 92.06 105 GLU A C 1
ATOM 852 O O . GLU A 1 105 ? -1.248 -10.474 -14.498 1.00 92.06 105 GLU A O 1
ATOM 857 N N . CYS A 1 106 ? 0.740 -9.436 -14.451 1.00 93.88 106 CYS A N 1
ATOM 858 C CA . CYS A 1 106 ? 0.560 -8.839 -13.127 1.00 93.88 106 CYS A CA 1
ATOM 859 C C . CYS A 1 106 ? -0.543 -7.769 -13.094 1.00 93.88 106 CYS A C 1
ATOM 861 O O . CYS A 1 106 ? -1.005 -7.414 -12.009 1.00 93.88 106 CYS A O 1
ATOM 863 N N . SER A 1 107 ? -0.980 -7.260 -14.255 1.00 92.81 107 SER A N 1
ATOM 864 C CA . SER A 1 107 ? -2.092 -6.302 -14.367 1.00 92.81 107 SER A CA 1
ATOM 865 C C . SER A 1 107 ? -3.476 -6.946 -14.223 1.00 92.81 107 SER A C 1
ATOM 867 O O . SER A 1 107 ? -4.463 -6.237 -14.014 1.00 92.81 107 SER A O 1
ATOM 869 N N . ALA A 1 108 ? -3.548 -8.279 -14.261 1.00 96.31 108 ALA A N 1
ATOM 870 C CA . ALA A 1 108 ? -4.744 -9.065 -13.998 1.00 96.31 108 ALA A CA 1
ATOM 871 C C . ALA A 1 108 ? -4.548 -9.964 -12.768 1.00 96.31 108 ALA A C 1
ATOM 873 O O . ALA A 1 108 ? -3.439 -10.163 -12.274 1.00 96.31 108 ALA A O 1
ATOM 874 N N . VAL A 1 109 ? -5.647 -10.507 -12.249 1.00 97.94 109 VAL A N 1
ATOM 875 C CA . VAL A 1 109 ? -5.586 -11.509 -11.180 1.00 97.94 109 VAL A CA 1
ATOM 876 C C . VAL A 1 109 ? -5.083 -12.817 -11.791 1.00 97.94 109 VAL A C 1
ATOM 878 O O . VAL A 1 109 ? -5.750 -13.378 -12.658 1.00 97.94 109 VAL A O 1
ATOM 881 N N . TYR A 1 110 ? -3.916 -13.284 -11.351 1.00 96.94 110 TYR A N 1
ATOM 882 C CA . TYR A 1 110 ? -3.251 -14.484 -11.883 1.00 96.94 110 TYR A CA 1
ATOM 883 C C . TYR A 1 110 ? -2.853 -15.493 -10.798 1.00 96.94 110 TYR A C 1
ATOM 885 O O . TYR A 1 110 ? -2.507 -16.631 -11.111 1.00 96.94 110 TYR A O 1
ATOM 893 N N . GLN A 1 111 ? -2.856 -15.087 -9.526 1.00 97.62 111 GLN A N 1
ATOM 894 C CA . GLN A 1 111 ? -2.500 -15.961 -8.410 1.00 97.62 111 GLN A CA 1
ATOM 895 C C . GLN A 1 111 ? -3.675 -16.881 -8.040 1.00 97.62 111 GLN A C 1
ATOM 897 O O . GLN A 1 111 ? -4.828 -16.604 -8.364 1.00 97.62 111 GLN A O 1
ATOM 902 N N . ASP A 1 112 ? -3.393 -17.980 -7.337 1.00 97.94 112 ASP A N 1
ATOM 903 C CA . ASP A 1 112 ? -4.431 -18.851 -6.778 1.00 97.94 112 ASP A CA 1
ATOM 904 C C . ASP A 1 112 ? -5.213 -18.077 -5.710 1.00 97.94 112 ASP A C 1
ATOM 906 O O . ASP A 1 112 ? -4.650 -17.716 -4.677 1.00 97.94 112 ASP A O 1
ATOM 910 N N . MET A 1 113 ? -6.499 -17.822 -5.962 1.00 98.50 113 MET A N 1
ATOM 911 C CA . MET A 1 113 ? -7.405 -17.086 -5.068 1.00 98.50 113 MET A CA 1
ATOM 912 C C . MET A 1 113 ? -8.313 -18.001 -4.226 1.00 98.50 113 MET A C 1
ATOM 914 O O . MET A 1 113 ? -9.198 -17.508 -3.527 1.00 98.50 113 MET A O 1
ATOM 918 N N . THR A 1 114 ? -8.085 -19.320 -4.269 1.00 97.75 114 THR A N 1
ATOM 919 C CA . THR A 1 114 ? -8.900 -20.354 -3.599 1.00 97.75 114 THR A CA 1
ATOM 920 C C . THR A 1 114 ? -8.326 -20.842 -2.266 1.00 97.75 114 THR A C 1
ATOM 922 O O . THR A 1 114 ? -8.903 -21.719 -1.625 1.00 97.75 114 THR A O 1
ATOM 925 N N . ARG A 1 115 ? -7.201 -20.283 -1.803 1.00 96.50 115 ARG A N 1
ATOM 926 C CA . ARG A 1 115 ? -6.619 -20.624 -0.494 1.00 96.50 115 ARG A CA 1
ATOM 927 C C . ARG A 1 115 ? -7.347 -19.899 0.640 1.00 96.50 115 ARG A C 1
ATOM 929 O O . ARG A 1 115 ? -7.984 -18.880 0.385 1.00 96.50 115 ARG A O 1
ATOM 936 N N . PRO A 1 116 ? -7.223 -20.355 1.898 1.00 95.81 116 PRO A N 1
ATOM 937 C CA . PRO A 1 116 ? -7.779 -19.641 3.046 1.00 95.81 116 PRO A CA 1
ATOM 938 C C . PRO A 1 116 ? -7.316 -18.183 3.124 1.00 95.81 116 PRO A C 1
ATOM 940 O O . PRO A 1 116 ? -6.161 -17.882 2.818 1.00 95.81 116 PRO A O 1
ATOM 943 N N . LEU A 1 117 ? -8.171 -17.271 3.605 1.00 96.69 117 LEU A N 1
ATOM 944 C CA . LEU A 1 117 ? -7.826 -15.847 3.782 1.00 96.69 117 LEU A CA 1
ATOM 945 C C . LEU A 1 117 ? -6.520 -15.615 4.563 1.00 96.69 117 LEU A C 1
ATOM 947 O O . LEU A 1 117 ? -5.798 -14.656 4.285 1.00 96.69 117 LEU A O 1
ATOM 951 N N . SER A 1 118 ? -6.186 -16.490 5.518 1.00 95.38 118 SER A N 1
ATOM 952 C CA . SER A 1 118 ? -4.932 -16.414 6.274 1.00 95.38 118 SER A CA 1
ATOM 953 C C . SER A 1 118 ? -3.693 -16.529 5.383 1.00 95.38 118 SER A C 1
ATOM 955 O O . SER A 1 118 ? -2.630 -16.077 5.802 1.00 95.38 118 SER A O 1
ATOM 957 N N . HIS A 1 119 ? -3.790 -17.072 4.168 1.00 97.31 119 HIS A N 1
ATOM 958 C CA . HIS A 1 119 ? -2.662 -17.299 3.260 1.00 97.31 119 HIS A CA 1
ATOM 959 C C . HIS A 1 119 ? -2.311 -16.090 2.383 1.00 97.31 119 HIS A C 1
ATOM 961 O O . HIS A 1 119 ? -1.342 -16.158 1.630 1.00 97.31 119 HIS A O 1
ATOM 967 N N . TYR A 1 120 ? -3.033 -14.974 2.497 1.00 98.50 120 TYR A N 1
ATOM 968 C CA . TYR A 1 120 ? -2.797 -13.773 1.693 1.00 98.50 120 TYR A CA 1
ATOM 969 C C . TYR A 1 120 ? -2.312 -12.618 2.559 1.00 98.50 120 TYR A C 1
ATOM 971 O O . TYR A 1 120 ? -2.732 -12.455 3.703 1.00 98.50 120 TYR A O 1
ATOM 979 N N . TRP A 1 121 ? -1.453 -11.772 2.005 1.00 98.69 121 TRP A N 1
ATOM 980 C CA . TRP A 1 121 ? -1.325 -10.399 2.480 1.00 98.69 121 TRP A CA 1
ATOM 981 C C . TRP A 1 121 ? -2.510 -9.578 1.976 1.00 98.69 121 TRP A C 1
ATOM 983 O O . TRP A 1 121 ? -2.975 -9.795 0.855 1.00 98.69 121 TRP A O 1
ATOM 993 N N . ILE A 1 122 ? -2.985 -8.640 2.796 1.00 98.81 122 ILE A N 1
ATOM 994 C CA . ILE A 1 122 ? -4.215 -7.881 2.555 1.00 98.81 122 ILE A CA 1
ATOM 995 C C . ILE A 1 122 ? -3.917 -6.386 2.676 1.00 98.81 122 ILE A C 1
ATOM 997 O O . ILE A 1 122 ? -3.472 -5.917 3.730 1.00 98.81 122 ILE A O 1
ATOM 1001 N N . ALA A 1 123 ? -4.195 -5.624 1.619 1.00 98.75 123 ALA A N 1
ATOM 1002 C CA . ALA A 1 123 ? -4.025 -4.174 1.612 1.00 98.75 123 ALA A CA 1
ATOM 1003 C C . ALA A 1 123 ? -4.915 -3.541 2.694 1.00 98.75 123 ALA A C 1
ATOM 1005 O O . ALA A 1 123 ? -6.140 -3.683 2.655 1.00 98.75 123 ALA A O 1
ATOM 1006 N N . SER A 1 124 ? -4.302 -2.881 3.681 1.00 98.81 124 SER A N 1
ATOM 1007 C CA . SER A 1 124 ? -4.987 -2.493 4.922 1.00 98.81 124 SER A CA 1
ATOM 1008 C C . SER A 1 124 ? -4.735 -1.038 5.301 1.00 98.81 124 SER A C 1
ATOM 1010 O O . SER A 1 124 ? -3.592 -0.589 5.335 1.00 98.81 124 SER A O 1
ATOM 1012 N N . SER A 1 125 ? -5.802 -0.318 5.634 1.00 98.69 125 SER A N 1
ATOM 1013 C CA . SER A 1 125 ? -5.783 1.077 6.072 1.00 98.69 125 SER A CA 1
ATOM 1014 C C . SER A 1 125 ? -5.967 1.181 7.592 1.00 98.69 125 SER A C 1
ATOM 1016 O O . SER A 1 125 ? -6.648 0.362 8.220 1.00 98.69 125 SER A O 1
ATOM 1018 N N . HIS A 1 126 ? -5.323 2.178 8.191 1.00 98.12 126 HIS A N 1
ATOM 1019 C CA . HIS A 1 126 ? -5.480 2.581 9.585 1.00 98.12 126 HIS A CA 1
ATOM 1020 C C . HIS A 1 126 ? -6.149 3.954 9.656 1.00 98.12 126 HIS A C 1
ATOM 1022 O O . HIS A 1 126 ? -5.790 4.841 8.879 1.00 98.12 126 HIS A O 1
ATOM 1028 N N . ASN A 1 127 ? -7.111 4.111 10.569 1.00 97.62 127 ASN A N 1
ATOM 1029 C CA . ASN A 1 127 ? -7.940 5.304 10.743 1.00 97.62 127 ASN A CA 1
ATOM 1030 C C . ASN A 1 127 ? -8.383 5.902 9.405 1.00 97.62 127 ASN A C 1
ATOM 1032 O O . ASN A 1 127 ? -8.154 7.075 9.109 1.00 97.62 127 ASN A O 1
ATOM 1036 N N . THR A 1 128 ? -9.005 5.052 8.581 1.00 98.62 128 THR A N 1
ATOM 1037 C CA . THR A 1 128 ? -9.317 5.306 7.165 1.00 98.62 128 THR A CA 1
ATOM 1038 C C . THR A 1 128 ? -10.085 6.601 6.930 1.00 98.62 128 THR A C 1
ATOM 1040 O O . THR A 1 128 ? -9.957 7.202 5.870 1.00 98.62 128 THR A O 1
ATOM 1043 N N . TYR A 1 129 ? -10.876 7.042 7.906 1.00 98.25 129 TYR A N 1
ATOM 1044 C CA . TYR A 1 129 ? -11.658 8.269 7.836 1.00 98.25 129 TYR A CA 1
ATOM 1045 C C . TYR A 1 129 ? -10.803 9.546 7.802 1.00 98.25 129 TYR A C 1
ATOM 1047 O O . TYR A 1 129 ? -11.300 10.564 7.327 1.00 98.25 129 TYR A O 1
ATOM 1055 N N . LEU A 1 130 ? -9.552 9.527 8.274 1.00 96.12 130 LEU A N 1
ATOM 1056 C CA . LEU A 1 130 ? -8.706 10.719 8.388 1.00 96.12 130 LEU A CA 1
ATOM 1057 C C . LEU A 1 130 ? -8.081 11.141 7.055 1.00 96.12 130 LEU A C 1
ATOM 1059 O O . LEU A 1 130 ? -7.518 10.329 6.322 1.00 96.12 130 LEU A O 1
ATOM 1063 N N . THR A 1 131 ? -8.083 12.446 6.778 1.00 94.19 131 THR A N 1
ATOM 1064 C CA . THR A 1 131 ? -7.435 13.019 5.585 1.00 94.19 131 THR A CA 1
ATOM 1065 C C . THR A 1 131 ? -6.062 13.632 5.861 1.00 94.19 131 THR A C 1
ATOM 1067 O O . THR A 1 131 ? -5.419 14.115 4.931 1.00 94.19 131 THR A O 1
ATOM 1070 N N . GLY A 1 132 ? -5.604 13.645 7.115 1.00 89.38 132 GLY A N 1
ATOM 1071 C CA . GLY A 1 132 ? -4.284 14.152 7.496 1.00 89.38 132 GLY A CA 1
ATOM 1072 C C . GLY A 1 132 ? -3.777 13.569 8.817 1.00 89.38 132 GLY A C 1
ATOM 1073 O O . GLY A 1 132 ? -3.794 12.355 9.029 1.00 89.38 132 GLY A O 1
ATOM 1074 N N . ASP A 1 133 ? -3.292 14.440 9.704 1.00 79.69 133 ASP A N 1
ATOM 1075 C CA . ASP A 1 133 ? -2.784 14.065 11.028 1.00 79.69 133 ASP A CA 1
ATOM 1076 C C . ASP A 1 133 ? -3.844 13.386 11.924 1.00 79.69 133 ASP A C 1
ATOM 1078 O O . ASP A 1 133 ? -5.051 13.540 11.731 1.00 79.69 133 ASP A O 1
ATOM 1082 N N . GLN A 1 134 ? -3.398 12.652 12.942 1.00 76.94 134 GLN A N 1
ATOM 1083 C CA . GLN A 1 134 ? -4.259 11.918 13.873 1.00 76.94 134 GLN A CA 1
ATOM 1084 C C . GLN A 1 134 ? -5.022 12.833 14.838 1.00 76.94 134 GLN A C 1
ATOM 1086 O O . GLN A 1 134 ? -5.655 12.334 15.758 1.00 76.94 134 GLN A O 1
ATOM 1091 N N . PHE A 1 135 ? -4.936 14.160 14.740 1.00 66.56 135 PHE A N 1
ATOM 1092 C CA . PHE A 1 135 ? -5.280 15.009 15.878 1.00 66.56 135 PHE A CA 1
ATOM 1093 C C . PHE A 1 135 ? -6.211 16.186 15.603 1.00 66.56 135 PHE A C 1
ATOM 1095 O O . PHE A 1 135 ? -6.965 16.588 16.496 1.00 66.56 135 PHE A O 1
ATOM 1102 N N . LYS A 1 136 ? -6.139 16.795 14.428 1.00 72.56 136 LYS A N 1
ATOM 1103 C CA . LYS A 1 136 ? -6.943 17.953 14.015 1.00 72.56 136 LYS A CA 1
ATOM 1104 C C . LYS A 1 136 ? -7.376 17.884 12.554 1.00 72.56 136 LYS A C 1
ATOM 1106 O O . LYS A 1 136 ? -8.078 18.792 12.123 1.00 72.56 136 LYS A O 1
ATOM 1111 N N . SER A 1 137 ? -6.910 16.892 11.796 1.00 80.62 137 SER A N 1
ATOM 1112 C CA . SER A 1 137 ? -7.296 16.766 10.396 1.00 80.62 137 SER A CA 1
ATOM 1113 C C . SER A 1 137 ? -8.783 16.471 10.240 1.00 80.62 137 SER A C 1
ATOM 1115 O O . SER A 1 137 ? -9.463 16.047 11.179 1.00 80.62 137 SER A O 1
ATOM 1117 N N . ASP A 1 138 ? -9.294 16.727 9.044 1.00 92.00 138 ASP A N 1
ATOM 1118 C CA . ASP A 1 138 ? -10.673 16.408 8.733 1.00 92.00 138 ASP A CA 1
ATOM 1119 C C . ASP A 1 138 ? -10.864 14.890 8.616 1.00 92.00 138 ASP A C 1
ATOM 1121 O O . ASP A 1 138 ? -10.004 14.159 8.118 1.00 92.00 138 ASP A O 1
ATOM 1125 N N . SER A 1 139 ? -12.025 14.426 9.066 1.00 96.88 139 SER A N 1
ATOM 1126 C CA . SER A 1 139 ? -12.571 13.127 8.703 1.00 96.88 139 SER A CA 1
ATOM 1127 C C . SER A 1 139 ? -13.434 13.286 7.451 1.00 96.88 139 SER A C 1
ATOM 1129 O O . SER A 1 139 ? -14.179 14.261 7.335 1.00 96.88 139 SER A O 1
ATOM 1131 N N . SER A 1 140 ? -13.370 12.343 6.511 1.00 98.12 140 SER A N 1
ATOM 1132 C CA . SER A 1 140 ? -14.168 12.402 5.281 1.00 98.12 140 SER A CA 1
ATOM 1133 C C . SER A 1 140 ? -14.577 11.017 4.767 1.00 98.12 140 SER A C 1
ATOM 1135 O O . SER A 1 140 ? -13.732 10.118 4.710 1.00 98.12 140 SER A O 1
ATOM 1137 N N . PRO A 1 141 ? -15.829 10.836 4.294 1.00 98.38 141 PRO A N 1
ATOM 1138 C CA . PRO A 1 141 ? -16.218 9.644 3.543 1.00 98.38 141 PRO A CA 1
ATOM 1139 C C . PRO A 1 141 ? -15.345 9.416 2.297 1.00 98.38 141 PRO A C 1
ATOM 1141 O O . PRO A 1 141 ? -15.034 8.273 1.968 1.00 98.38 141 PRO A O 1
ATOM 1144 N N . ASP A 1 142 ? -14.852 10.478 1.649 1.00 98.12 142 ASP A N 1
ATOM 1145 C CA . ASP A 1 142 ? -13.990 10.366 0.462 1.00 98.12 142 ASP A CA 1
ATOM 1146 C C . ASP A 1 142 ? -12.658 9.666 0.757 1.00 98.12 142 ASP A C 1
ATOM 1148 O O . ASP A 1 142 ? -12.048 9.085 -0.141 1.00 98.12 142 ASP A O 1
ATOM 1152 N N . ALA A 1 143 ? -12.198 9.677 2.012 1.00 98.25 143 ALA A N 1
ATOM 1153 C CA . ALA A 1 143 ? -11.009 8.932 2.407 1.00 98.25 143 ALA A CA 1
ATOM 1154 C C . ALA A 1 143 ? -11.216 7.411 2.243 1.00 98.25 143 ALA A C 1
ATOM 1156 O O . ALA A 1 143 ? -10.324 6.723 1.741 1.00 98.25 143 ALA A O 1
ATOM 1157 N N . TYR A 1 144 ? -12.424 6.907 2.528 1.00 98.81 144 TYR A N 1
ATOM 1158 C CA . TYR A 1 144 ? -12.808 5.519 2.247 1.00 98.81 144 TYR A CA 1
ATOM 1159 C C . TYR A 1 144 ? -12.863 5.238 0.745 1.00 98.81 144 TYR A C 1
ATOM 1161 O O . TYR A 1 144 ? -12.336 4.219 0.297 1.00 98.81 144 TYR A O 1
ATOM 1169 N N . ALA A 1 145 ? -13.463 6.143 -0.037 1.00 98.38 145 ALA A N 1
ATOM 1170 C CA . ALA A 1 145 ? -13.537 6.005 -1.492 1.00 98.38 145 ALA A CA 1
ATOM 1171 C C . ALA A 1 145 ? -12.138 5.896 -2.119 1.00 98.38 145 ALA A C 1
ATOM 1173 O O . ALA A 1 145 ? -11.880 4.958 -2.875 1.00 98.38 145 ALA A O 1
ATOM 1174 N N . ARG A 1 146 ? -11.212 6.788 -1.736 1.00 97.25 146 ARG A N 1
ATOM 1175 C CA . ARG A 1 146 ? -9.818 6.772 -2.212 1.00 97.25 146 ARG A CA 1
ATOM 1176 C C . ARG A 1 146 ? -9.101 5.470 -1.862 1.00 97.25 146 ARG A C 1
ATOM 1178 O O . ARG A 1 146 ? -8.529 4.846 -2.752 1.00 97.25 146 ARG A O 1
ATOM 1185 N N . CYS A 1 147 ? -9.186 5.018 -0.607 1.00 98.12 147 CYS A N 1
ATOM 1186 C CA . CYS A 1 147 ? -8.560 3.758 -0.193 1.00 98.12 147 CYS A CA 1
ATOM 1187 C C . CYS A 1 147 ? -9.088 2.569 -1.014 1.00 98.12 147 CYS A C 1
ATOM 1189 O O . CYS A 1 147 ? -8.309 1.740 -1.482 1.00 98.12 147 CYS A O 1
ATOM 1191 N N . LEU A 1 148 ? -10.406 2.494 -1.229 1.00 98.56 148 LEU A N 1
ATOM 1192 C CA . LEU A 1 148 ? -11.037 1.427 -2.014 1.00 98.56 148 LEU A CA 1
ATOM 1193 C C . LEU A 1 148 ? -10.610 1.453 -3.487 1.00 98.56 148 LEU A C 1
ATOM 1195 O O . LEU A 1 148 ? -10.327 0.399 -4.056 1.00 98.56 148 LEU A O 1
ATOM 1199 N N . GLN A 1 149 ? -10.520 2.639 -4.092 1.00 97.00 149 GLN A N 1
ATOM 1200 C CA . GLN A 1 149 ? -10.050 2.817 -5.470 1.00 97.00 149 GLN A CA 1
ATOM 1201 C C . GLN A 1 149 ? -8.565 2.462 -5.642 1.00 97.00 149 GLN A C 1
ATOM 1203 O O . GLN A 1 149 ? -8.176 1.976 -6.702 1.00 97.00 149 GLN A O 1
ATOM 1208 N N . GLN A 1 150 ? -7.761 2.617 -4.587 1.00 96.12 150 GLN A N 1
ATOM 1209 C CA . GLN A 1 150 ? -6.368 2.157 -4.517 1.00 96.12 150 GLN A CA 1
ATOM 1210 C C . GLN A 1 150 ? -6.232 0.649 -4.220 1.00 96.12 150 GLN A C 1
ATOM 1212 O O . GLN A 1 150 ? -5.122 0.152 -4.053 1.00 96.12 150 GLN A O 1
ATOM 1217 N N . GLY A 1 151 ? -7.341 -0.096 -4.153 1.00 97.62 151 GLY A N 1
ATOM 1218 C CA . GLY A 1 151 ? -7.337 -1.545 -3.937 1.00 97.62 151 GLY A CA 1
ATOM 1219 C C . GLY A 1 151 ? -7.265 -1.970 -2.468 1.00 97.62 151 GLY A C 1
ATOM 1220 O O . GLY A 1 151 ? -7.150 -3.159 -2.194 1.00 97.62 151 GLY A O 1
ATOM 1221 N N . CYS A 1 152 ? -7.381 -1.051 -1.502 1.00 98.62 152 CYS A N 1
ATOM 1222 C CA . CYS A 1 152 ? -7.420 -1.392 -0.076 1.00 98.62 152 CYS A CA 1
ATOM 1223 C C . CYS A 1 152 ? -8.639 -2.264 0.254 1.00 98.62 152 CYS A C 1
ATOM 1225 O O . CYS A 1 152 ? -9.733 -2.000 -0.253 1.00 98.62 152 CYS A O 1
ATOM 1227 N N . ARG A 1 153 ? -8.457 -3.304 1.078 1.00 98.81 153 ARG A N 1
ATOM 1228 C CA . ARG A 1 153 ? -9.470 -4.323 1.417 1.00 98.81 153 ARG A CA 1
ATOM 1229 C C . ARG A 1 153 ? -9.783 -4.405 2.911 1.00 98.81 153 ARG A C 1
ATOM 1231 O O . ARG A 1 153 ? -10.791 -4.996 3.270 1.00 98.81 153 ARG A O 1
ATOM 1238 N N . CYS A 1 154 ? -8.988 -3.790 3.784 1.00 98.69 154 CYS A N 1
ATOM 1239 C CA . CYS A 1 154 ? -9.301 -3.661 5.209 1.00 98.69 154 CYS A CA 1
ATOM 1240 C C . CYS A 1 154 ? -9.386 -2.180 5.596 1.00 98.69 154 CYS A C 1
ATOM 1242 O O . CYS A 1 154 ? -8.394 -1.460 5.485 1.00 98.69 154 CYS A O 1
ATOM 1244 N N . LEU A 1 155 ? -10.569 -1.728 6.020 1.00 98.81 155 LEU A N 1
ATOM 1245 C CA . LEU A 1 155 ? -10.860 -0.332 6.372 1.00 98.81 155 LEU A CA 1
ATOM 1246 C C . LEU A 1 155 ? -11.212 -0.230 7.856 1.00 98.81 155 LEU A C 1
ATOM 1248 O O . LEU A 1 155 ? -11.829 -1.139 8.409 1.00 98.81 155 LEU A O 1
ATOM 1252 N N . GLU A 1 156 ? -10.870 0.884 8.490 1.00 98.50 156 GLU A N 1
ATOM 1253 C CA . GLU A 1 156 ? -11.147 1.138 9.906 1.00 98.50 156 GLU A CA 1
ATOM 1254 C C . GLU A 1 156 ? -12.277 2.155 10.098 1.00 98.50 156 GLU A C 1
ATOM 1256 O O . GLU A 1 156 ? -12.397 3.130 9.347 1.00 98.50 156 GLU A O 1
ATOM 1261 N N . ILE A 1 157 ? -13.134 1.903 11.087 1.00 97.81 157 ILE A N 1
ATOM 1262 C CA . ILE A 1 157 ? -14.291 2.731 11.432 1.00 97.81 157 ILE A CA 1
ATOM 1263 C C . ILE A 1 157 ? -14.340 2.900 12.955 1.00 97.81 157 ILE A C 1
ATOM 1265 O O . ILE A 1 157 ? -14.693 1.960 13.669 1.00 97.81 157 ILE A O 1
ATOM 1269 N N . ASP A 1 158 ? -14.049 4.111 13.431 1.00 96.00 158 ASP A N 1
ATOM 1270 C CA . ASP A 1 158 ? -14.069 4.444 14.859 1.00 96.00 158 ASP A CA 1
ATOM 1271 C C . ASP A 1 158 ? -15.414 5.052 15.237 1.00 96.00 158 ASP A C 1
ATOM 1273 O O . ASP A 1 158 ? -15.661 6.238 15.020 1.00 96.00 158 ASP A O 1
ATOM 1277 N N . CYS A 1 159 ? -16.299 4.234 15.793 1.00 94.81 159 CYS A N 1
ATOM 1278 C CA . CYS A 1 159 ? -17.683 4.597 16.060 1.00 94.81 159 CYS A CA 1
ATOM 1279 C C . CYS A 1 159 ? -17.879 5.164 17.469 1.00 94.81 159 CYS A C 1
ATOM 1281 O O . CYS A 1 159 ? -17.623 4.490 18.470 1.00 94.81 159 CYS A O 1
ATOM 1283 N N . TRP A 1 160 ? -18.481 6.346 17.552 1.00 91.38 160 TRP A N 1
ATOM 1284 C CA . TRP A 1 160 ? -18.784 7.071 18.783 1.00 91.38 160 TRP A CA 1
ATOM 1285 C C . TRP A 1 160 ? -20.261 7.440 18.877 1.00 91.38 160 TRP A C 1
ATOM 1287 O O . TRP A 1 160 ? -20.944 7.614 17.867 1.00 91.38 160 TRP A O 1
ATOM 1297 N N . ASN A 1 161 ? -20.743 7.620 20.111 1.00 87.56 161 ASN A N 1
ATOM 1298 C CA . ASN A 1 161 ? -22.133 8.001 20.324 1.00 87.56 161 ASN A CA 1
ATOM 1299 C C . ASN A 1 161 ? -22.461 9.363 19.692 1.00 87.56 161 ASN A C 1
ATOM 1301 O O . ASN A 1 161 ? -21.772 10.348 19.968 1.00 87.56 161 ASN A O 1
ATOM 1305 N N . ASN A 1 162 ? -23.563 9.435 18.946 1.00 88.19 162 ASN A N 1
ATOM 1306 C CA . ASN A 1 162 ? -24.193 10.702 18.586 1.00 88.19 162 ASN A CA 1
ATOM 1307 C C . ASN A 1 162 ? -25.210 11.127 19.659 1.00 88.19 162 ASN A C 1
ATOM 1309 O O . ASN A 1 162 ? -26.153 10.378 19.907 1.00 88.19 162 ASN A O 1
ATOM 1313 N N . PRO A 1 163 ? -25.044 12.276 20.333 1.00 77.81 163 PRO A N 1
ATOM 1314 C CA . PRO A 1 163 ? -26.034 12.765 21.290 1.00 77.81 163 PRO A CA 1
ATOM 1315 C C . PRO A 1 163 ? -27.300 13.334 20.626 1.00 77.81 163 PRO A C 1
ATOM 1317 O O . PRO A 1 163 ? -28.265 13.613 21.337 1.00 77.81 163 PRO A O 1
ATOM 1320 N N . GLU A 1 164 ? -27.302 13.542 19.307 1.00 79.19 164 GLU A N 1
ATOM 1321 C CA . GLU A 1 164 ? -28.453 14.084 18.584 1.00 79.19 164 GLU A CA 1
ATOM 1322 C C . GLU A 1 164 ? -29.594 13.057 18.411 1.00 79.19 164 GLU A C 1
ATOM 1324 O O . GLU A 1 164 ? -29.360 11.846 18.460 1.00 79.19 164 GLU A O 1
ATOM 1329 N N . PRO A 1 165 ? -30.848 13.513 18.200 1.00 63.41 165 PRO A N 1
ATOM 1330 C CA . PRO A 1 165 ? -32.023 12.636 18.144 1.00 63.41 165 PRO A CA 1
ATOM 1331 C C . PRO A 1 165 ? -32.059 11.677 16.946 1.00 63.41 165 PRO A C 1
ATOM 1333 O O . PRO A 1 165 ? -32.891 10.773 16.928 1.00 63.41 165 PRO A O 1
ATOM 1336 N N . ASP A 1 166 ? -31.203 11.881 15.939 1.00 68.94 166 ASP A N 1
ATOM 1337 C CA . ASP A 1 166 ? -31.170 11.090 14.701 1.00 68.94 166 ASP A CA 1
ATOM 1338 C C . ASP A 1 166 ? -30.705 9.635 14.911 1.00 68.94 166 ASP A C 1
ATOM 1340 O O . ASP A 1 166 ? -30.933 8.779 14.055 1.00 68.94 166 ASP A O 1
ATOM 1344 N N . GLY A 1 167 ? -30.067 9.350 16.052 1.00 73.38 167 GLY A N 1
ATOM 1345 C CA . GLY A 1 167 ? -29.607 8.030 16.466 1.00 73.38 167 GLY A CA 1
ATOM 1346 C C . GLY A 1 167 ? -28.437 7.439 15.668 1.00 73.38 167 GLY A C 1
ATOM 1347 O O . GLY A 1 167 ? -27.977 6.358 16.039 1.00 73.38 167 GLY A O 1
ATOM 1348 N N . SER A 1 168 ? -27.928 8.099 14.618 1.00 85.44 168 SER A N 1
ATOM 1349 C CA . SER A 1 168 ? -26.833 7.567 13.788 1.00 85.44 168 SER A CA 1
ATOM 1350 C C . SER A 1 168 ? -25.485 7.782 14.478 1.00 85.44 168 SER A C 1
ATOM 1352 O O . SER A 1 168 ? -25.134 8.935 14.716 1.00 85.44 168 SER A O 1
ATOM 1354 N N . PRO A 1 169 ? -24.668 6.737 14.716 1.00 94.06 169 PRO A N 1
ATOM 1355 C CA . PRO A 1 169 ? -23.327 6.900 15.276 1.00 94.06 169 PRO A CA 1
ATOM 1356 C C . PRO A 1 169 ? -22.443 7.857 14.463 1.00 94.06 169 PRO A C 1
ATOM 1358 O O . PRO A 1 169 ? -22.575 7.970 13.238 1.00 94.06 169 PRO A O 1
ATOM 1361 N N . LEU A 1 170 ? -21.510 8.514 15.152 1.00 94.88 170 LEU A N 1
ATOM 1362 C CA . LEU A 1 170 ? -20.495 9.382 14.553 1.00 94.88 170 LEU A CA 1
ATOM 1363 C C . LEU A 1 170 ? -19.180 8.627 14.377 1.00 94.88 170 LEU A C 1
ATOM 1365 O O . LEU A 1 170 ? -18.858 7.743 15.166 1.00 94.88 170 LEU A O 1
ATOM 1369 N N . ILE A 1 171 ? -18.394 9.038 13.389 1.00 96.56 171 ILE A N 1
ATOM 1370 C CA . ILE A 1 171 ? -17.034 8.562 13.151 1.00 96.56 171 ILE A CA 1
ATOM 1371 C C . ILE A 1 171 ? -16.067 9.725 13.309 1.00 96.56 171 ILE A C 1
ATOM 1373 O O . ILE A 1 171 ? -16.245 10.775 12.686 1.00 96.56 171 ILE A O 1
ATOM 1377 N N . TYR A 1 172 ? -15.072 9.540 14.172 1.00 89.38 172 TYR A N 1
ATOM 1378 C CA . TYR A 1 172 ? -13.944 10.448 14.372 1.00 89.38 172 TYR A CA 1
ATOM 1379 C C . TYR A 1 172 ? -12.907 9.799 15.292 1.00 89.38 172 TYR A C 1
ATOM 1381 O O . TYR A 1 172 ? -13.205 8.834 15.998 1.00 89.38 172 TYR A O 1
ATOM 1389 N N . HIS A 1 173 ? -11.711 10.385 15.365 1.00 83.38 173 HIS A N 1
ATOM 1390 C CA . HIS A 1 173 ? -10.692 9.896 16.282 1.00 83.38 173 HIS A CA 1
ATOM 1391 C C . HIS A 1 173 ? -10.965 10.403 17.704 1.00 83.38 173 HIS A C 1
ATOM 1393 O O . HIS A 1 173 ? -10.909 11.608 17.994 1.00 83.38 173 HIS A O 1
ATOM 1399 N N . GLY A 1 174 ? -11.278 9.466 18.598 1.00 72.50 174 GLY A N 1
ATOM 1400 C CA . GLY A 1 174 ? -11.643 9.712 19.990 1.00 72.50 174 GLY A CA 1
ATOM 1401 C C . GLY A 1 174 ? -10.708 10.662 20.717 1.00 72.50 174 GLY A C 1
ATOM 1402 O O . GLY A 1 174 ? -9.495 10.609 20.558 1.00 72.50 174 GLY A O 1
ATOM 1403 N N . TYR A 1 175 ? -11.269 11.548 21.541 1.00 67.50 175 TYR A N 1
ATOM 1404 C CA . TYR A 1 175 ? -10.479 12.485 22.346 1.00 67.50 175 TYR A CA 1
ATOM 1405 C C . TYR A 1 175 ? -9.504 13.361 21.528 1.00 67.50 175 TYR A C 1
ATOM 1407 O O . TYR A 1 175 ? -8.612 13.994 22.103 1.00 67.50 175 TYR A O 1
ATOM 1415 N N . THR A 1 176 ? -9.751 13.546 20.217 1.00 65.38 176 THR A N 1
ATOM 1416 C CA . THR A 1 176 ? -9.025 14.482 19.326 1.00 65.38 176 THR A CA 1
ATOM 1417 C C . THR A 1 176 ? -9.928 15.587 18.732 1.00 65.38 176 THR A C 1
ATOM 1419 O O . THR A 1 176 ? -11.105 15.696 19.102 1.00 65.38 176 THR A O 1
ATOM 1422 N N . MET A 1 177 ? -9.352 16.523 17.972 1.00 66.50 177 MET A N 1
ATOM 1423 C CA . MET A 1 177 ? -10.076 17.620 17.307 1.00 66.50 177 MET A CA 1
ATOM 1424 C C . MET A 1 177 ? -10.383 17.307 15.843 1.00 66.50 177 MET A C 1
ATOM 1426 O O . MET A 1 177 ? -10.694 18.224 15.089 1.00 66.50 177 MET A O 1
ATOM 1430 N N . THR A 1 178 ? -10.262 16.049 15.429 1.00 76.75 178 THR A N 1
ATOM 1431 C CA . THR A 1 178 ? -10.643 15.664 14.075 1.00 76.75 178 THR A CA 1
ATOM 1432 C C . THR A 1 178 ? -12.122 15.954 13.859 1.00 76.75 178 THR A C 1
ATOM 1434 O O . THR A 1 178 ? -12.927 15.800 14.789 1.00 76.75 178 THR A O 1
ATOM 1437 N N . SER A 1 179 ? -12.492 16.380 12.652 1.00 87.44 179 SER A N 1
ATOM 1438 C CA . SER A 1 179 ? -13.904 16.599 12.336 1.00 87.44 179 SER A CA 1
ATOM 1439 C C . SER A 1 179 ? -14.688 15.282 12.437 1.00 87.44 179 SER A C 1
ATOM 1441 O O . SER A 1 179 ? -14.108 14.193 12.464 1.00 87.44 179 SER A O 1
ATOM 1443 N N . LYS A 1 180 ? -16.011 15.379 12.577 1.00 93.75 180 LYS A N 1
ATOM 1444 C CA . LYS A 1 180 ? -16.896 14.223 12.760 1.00 93.75 180 LYS A CA 1
ATOM 1445 C C . LYS A 1 180 ? -17.733 14.022 11.511 1.00 93.75 180 LYS A C 1
ATOM 1447 O O . LYS A 1 180 ? -18.213 14.999 10.943 1.00 93.75 180 LYS A O 1
ATOM 1452 N N . ILE A 1 181 ? -17.928 12.769 11.127 1.00 96.44 181 ILE A N 1
ATOM 1453 C CA . ILE A 1 181 ? -18.774 12.375 9.996 1.00 96.44 181 ILE A CA 1
ATOM 1454 C C . ILE A 1 181 ? -19.785 11.326 10.453 1.00 96.44 181 ILE A C 1
ATOM 1456 O O . ILE A 1 181 ? -19.548 10.627 11.438 1.00 96.44 181 ILE A O 1
ATOM 1460 N N . TYR A 1 182 ? -20.918 11.209 9.770 1.00 96.12 182 TYR A N 1
ATOM 1461 C CA . TYR A 1 182 ? -21.939 10.232 10.139 1.00 96.12 182 TYR A CA 1
ATOM 1462 C C . TYR A 1 182 ? -21.579 8.838 9.622 1.00 96.12 182 TYR A C 1
ATOM 1464 O O . TYR A 1 182 ? -21.136 8.676 8.481 1.00 96.12 182 TYR A O 1
ATOM 1472 N N . LEU A 1 183 ? -21.842 7.809 10.435 1.00 96.81 183 LEU A N 1
ATOM 1473 C CA . LEU A 1 183 ? -21.688 6.411 10.027 1.00 96.81 183 LEU A CA 1
ATOM 1474 C C . LEU A 1 183 ? -22.466 6.113 8.743 1.00 96.81 183 LEU A C 1
ATOM 1476 O O . LEU A 1 183 ? -21.949 5.440 7.856 1.00 96.81 183 LEU A O 1
ATOM 1480 N N . LYS A 1 184 ? -23.684 6.649 8.615 1.00 95.62 184 LYS A N 1
ATOM 1481 C CA . LYS A 1 184 ? -24.534 6.458 7.435 1.00 95.62 184 LYS A CA 1
ATOM 1482 C C . LYS A 1 184 ? -23.809 6.821 6.137 1.00 95.62 184 LYS A C 1
ATOM 1484 O O . LYS A 1 184 ? -23.817 6.025 5.201 1.00 95.62 184 LYS A O 1
ATOM 1489 N N . ASP A 1 185 ? -23.150 7.974 6.098 1.00 96.94 185 ASP A N 1
ATOM 1490 C CA . ASP A 1 185 ? -22.468 8.467 4.897 1.00 96.94 185 ASP A CA 1
ATOM 1491 C C . ASP A 1 185 ? -21.247 7.609 4.555 1.00 96.94 185 ASP A C 1
ATOM 1493 O O . ASP A 1 185 ? -20.986 7.315 3.384 1.00 96.94 185 ASP A O 1
ATOM 1497 N N . VAL A 1 186 ? -20.534 7.134 5.580 1.00 98.44 186 VAL A N 1
ATOM 1498 C CA . VAL A 1 186 ? -19.412 6.203 5.414 1.00 98.44 186 VAL A CA 1
ATOM 1499 C C . VAL A 1 186 ? -19.885 4.865 4.854 1.00 98.44 186 VAL A C 1
ATOM 1501 O O . VAL A 1 186 ? -19.318 4.393 3.869 1.00 98.44 186 VAL A O 1
ATOM 1504 N N . LEU A 1 187 ? -20.951 4.274 5.400 1.00 98.44 187 LEU A N 1
ATOM 1505 C CA . LEU A 1 187 ? -21.476 2.998 4.904 1.00 98.44 187 LEU A CA 1
ATOM 1506 C C . LEU A 1 187 ? -21.990 3.110 3.460 1.00 98.44 187 LEU A C 1
ATOM 1508 O O . LEU A 1 187 ? -21.713 2.227 2.648 1.00 98.44 187 LEU A O 1
ATOM 1512 N N . GLN A 1 188 ? -22.672 4.205 3.106 1.00 98.38 188 GLN A N 1
ATOM 1513 C CA . GLN A 1 188 ? -23.108 4.451 1.724 1.00 98.38 188 GLN A CA 1
ATOM 1514 C C . GLN A 1 188 ? -21.924 4.630 0.769 1.00 98.38 188 GLN A C 1
ATOM 1516 O O . GLN A 1 188 ? -21.931 4.102 -0.345 1.00 98.38 188 GLN A O 1
ATOM 1521 N N . THR A 1 189 ? -20.875 5.320 1.215 1.00 98.69 189 THR A N 1
ATOM 1522 C CA . THR A 1 189 ? -19.650 5.484 0.427 1.00 98.69 189 THR A CA 1
ATOM 1523 C C . THR A 1 189 ? -18.955 4.143 0.208 1.00 98.69 189 THR A C 1
ATOM 1525 O O . THR A 1 189 ? -18.614 3.805 -0.926 1.00 98.69 189 THR A O 1
ATOM 1528 N N . ILE A 1 190 ? -18.819 3.326 1.255 1.00 98.75 190 ILE A N 1
ATOM 1529 C CA . ILE A 1 190 ? -18.260 1.974 1.143 1.00 98.75 190 ILE A CA 1
ATOM 1530 C C . ILE A 1 190 ? -19.105 1.133 0.185 1.00 98.75 190 ILE A C 1
ATOM 1532 O O . ILE A 1 190 ? -18.543 0.548 -0.733 1.00 98.75 190 ILE A O 1
ATOM 1536 N N . LYS A 1 191 ? -20.438 1.124 0.314 1.00 98.38 191 LYS A N 1
ATOM 1537 C CA . LYS A 1 191 ? -21.333 0.385 -0.597 1.00 98.38 191 LYS A CA 1
ATOM 1538 C C . LYS A 1 191 ? -21.096 0.757 -2.062 1.00 98.38 191 LYS A C 1
ATOM 1540 O O . LYS A 1 191 ? -21.063 -0.122 -2.917 1.00 98.38 191 LYS A O 1
ATOM 1545 N N . LYS A 1 192 ? -20.907 2.049 -2.345 1.00 98.50 192 LYS A N 1
ATOM 1546 C CA . LYS A 1 192 ? -20.681 2.565 -3.700 1.00 98.50 192 LYS A CA 1
ATOM 1547 C C . LYS A 1 192 ? -19.341 2.125 -4.297 1.00 98.50 192 LYS A C 1
ATOM 1549 O O . LYS A 1 192 ? -19.289 1.828 -5.487 1.00 98.50 192 LYS A O 1
ATOM 1554 N N . TYR A 1 193 ? -18.266 2.109 -3.507 1.00 98.62 193 TYR A N 1
ATOM 1555 C CA . TYR A 1 193 ? -16.903 1.904 -4.024 1.00 98.62 193 TYR A CA 1
ATOM 1556 C C . TYR A 1 193 ? -16.296 0.534 -3.712 1.00 98.62 193 TYR A C 1
ATOM 1558 O O . TYR A 1 193 ? -15.262 0.196 -4.289 1.00 98.62 193 TYR A O 1
ATOM 1566 N N . ALA A 1 194 ? -16.928 -0.256 -2.838 1.00 97.69 194 ALA A N 1
ATOM 1567 C CA . ALA A 1 194 ? -16.419 -1.518 -2.303 1.00 97.69 194 ALA A CA 1
ATOM 1568 C C . ALA A 1 194 ? -15.780 -2.398 -3.383 1.00 97.69 194 ALA A C 1
ATOM 1570 O O . ALA A 1 194 ? -14.605 -2.768 -3.291 1.00 97.69 194 ALA A O 1
ATOM 1571 N N . PHE A 1 195 ? -16.533 -2.658 -4.448 1.00 98.38 195 PHE A N 1
ATOM 1572 C CA . PHE A 1 195 ? -16.153 -3.632 -5.464 1.00 98.38 195 PHE A CA 1
ATOM 1573 C C . PHE A 1 195 ? -15.834 -3.019 -6.834 1.00 98.38 195 PHE A C 1
ATOM 1575 O O . PHE A 1 195 ? -15.812 -3.731 -7.831 1.00 98.38 195 PHE A O 1
ATOM 1582 N N . VAL A 1 196 ? -15.566 -1.705 -6.892 1.00 97.88 196 VAL A N 1
ATOM 1583 C CA . VAL A 1 196 ? -15.222 -1.009 -8.150 1.00 97.88 196 VAL A CA 1
ATOM 1584 C C . VAL A 1 196 ? -13.842 -1.427 -8.657 1.00 97.88 196 VAL A C 1
ATOM 1586 O O . VAL A 1 196 ? -13.685 -1.725 -9.836 1.00 97.88 196 VAL A O 1
ATOM 1589 N N . LYS A 1 197 ? -12.835 -1.449 -7.772 1.00 97.38 197 LYS A N 1
ATOM 1590 C CA . LYS A 1 197 ? -11.454 -1.815 -8.131 1.00 97.38 197 LYS A CA 1
ATOM 1591 C C . LYS A 1 197 ? -11.204 -3.325 -8.090 1.00 97.38 197 LYS A C 1
ATOM 1593 O O . LYS A 1 197 ? -10.383 -3.826 -8.848 1.00 97.38 197 LYS A O 1
ATOM 1598 N N . SER A 1 198 ? -11.869 -4.039 -7.185 1.00 98.31 198 SER A N 1
ATOM 1599 C CA . SER A 1 198 ? -11.622 -5.457 -6.911 1.00 98.31 198 SER A CA 1
ATOM 1600 C C . SER A 1 198 ? -12.904 -6.146 -6.467 1.00 98.31 198 SER A C 1
ATOM 1602 O O . SER A 1 198 ? -13.624 -5.609 -5.630 1.00 98.31 198 SER A O 1
ATOM 1604 N N . ALA A 1 199 ? -13.168 -7.346 -6.986 1.00 98.38 199 ALA A N 1
ATOM 1605 C CA . ALA A 1 199 ? -14.308 -8.174 -6.584 1.00 98.38 199 ALA A CA 1
ATOM 1606 C C . ALA A 1 199 ? -14.098 -8.886 -5.234 1.00 98.38 199 ALA A C 1
ATOM 1608 O O . ALA A 1 199 ? -15.041 -9.451 -4.686 1.00 98.38 199 ALA A O 1
ATOM 1609 N N . TYR A 1 200 ? -12.872 -8.895 -4.711 1.00 98.81 200 TYR A N 1
ATOM 1610 C CA . TYR A 1 200 ? -12.504 -9.638 -3.506 1.00 98.81 200 TYR A CA 1
ATOM 1611 C C . TYR A 1 200 ? -12.998 -8.965 -2.216 1.00 98.81 200 TYR A C 1
ATOM 1613 O O . TYR A 1 200 ? -13.250 -7.750 -2.219 1.00 98.81 200 TYR A O 1
ATOM 1621 N N . PRO A 1 201 ? -13.151 -9.745 -1.125 1.00 98.62 201 PRO A N 1
ATOM 1622 C CA . PRO A 1 201 ? -13.831 -9.302 0.087 1.00 98.62 201 PRO A CA 1
ATOM 1623 C C . PRO A 1 201 ? -13.241 -8.047 0.727 1.00 98.62 201 PRO A C 1
ATOM 1625 O O . PRO A 1 201 ? -12.061 -7.735 0.578 1.00 98.62 201 PRO A O 1
ATOM 1628 N N . ILE A 1 202 ? -14.079 -7.348 1.493 1.00 98.62 202 ILE A N 1
ATOM 1629 C CA . ILE A 1 202 ? -13.671 -6.226 2.345 1.00 98.62 202 ILE A CA 1
ATOM 1630 C C . ILE A 1 202 ? -13.842 -6.600 3.810 1.00 98.62 202 ILE A C 1
ATOM 1632 O O . ILE A 1 202 ? -14.845 -7.195 4.188 1.00 98.62 202 ILE A O 1
ATOM 1636 N N . ILE A 1 203 ? -12.896 -6.193 4.647 1.00 98.75 203 ILE A N 1
ATOM 1637 C CA . ILE A 1 203 ? -12.956 -6.306 6.102 1.00 98.75 203 ILE A CA 1
ATOM 1638 C C . ILE A 1 203 ? -13.174 -4.906 6.684 1.00 98.75 203 ILE A C 1
ATOM 1640 O O . ILE A 1 203 ? -12.375 -3.999 6.450 1.00 98.75 203 ILE A O 1
ATOM 1644 N N . LEU A 1 204 ? -14.242 -4.726 7.458 1.00 98.62 204 LEU A N 1
ATOM 1645 C CA . LEU A 1 204 ? -14.501 -3.503 8.216 1.00 98.62 204 LEU A CA 1
ATOM 1646 C C . LEU A 1 204 ? -14.072 -3.709 9.670 1.00 98.62 204 LEU A C 1
ATOM 1648 O O . LEU A 1 204 ? -14.712 -4.442 10.424 1.00 98.62 204 LEU A O 1
ATOM 1652 N N . SER A 1 205 ? -12.966 -3.073 10.051 1.00 97.62 205 SER A N 1
ATOM 1653 C CA . SER A 1 205 ? -12.447 -3.021 11.417 1.00 97.62 205 SER A CA 1
ATOM 1654 C C . SER A 1 205 ? -13.201 -1.967 12.215 1.00 97.62 205 SER A C 1
ATOM 1656 O O . SER A 1 205 ? -12.892 -0.785 12.106 1.00 97.62 205 SER A O 1
ATOM 1658 N N . ILE A 1 206 ? -14.184 -2.397 13.009 1.00 95.06 206 ILE A N 1
ATOM 1659 C CA . ILE A 1 206 ? -14.978 -1.493 13.844 1.00 95.06 206 ILE A CA 1
ATOM 1660 C C . ILE A 1 206 ? -14.298 -1.324 15.203 1.00 95.06 206 ILE A C 1
ATOM 1662 O O . ILE A 1 206 ? -14.222 -2.273 15.991 1.00 95.06 206 ILE A O 1
ATOM 1666 N N . GLU A 1 207 ? -13.853 -0.106 15.497 1.00 92.00 207 GLU A N 1
ATOM 1667 C CA . GLU A 1 207 ? -13.485 0.314 16.845 1.00 92.00 207 GLU A CA 1
ATOM 1668 C C . GLU A 1 207 ? -14.709 0.953 17.511 1.00 92.00 207 GLU A C 1
ATOM 1670 O O . GLU A 1 207 ? -15.198 2.005 17.105 1.00 92.00 207 GLU A O 1
ATOM 1675 N N . ASN A 1 208 ? -15.282 0.266 18.498 1.00 89.38 208 ASN A N 1
ATOM 1676 C CA . ASN A 1 208 ? -16.612 0.584 19.005 1.00 89.38 208 ASN A CA 1
ATOM 1677 C C . ASN A 1 208 ? -16.570 1.254 20.386 1.00 89.38 208 ASN A C 1
ATOM 1679 O O . ASN A 1 208 ? -16.306 0.590 21.385 1.00 89.38 208 ASN A O 1
ATOM 1683 N N . HIS A 1 209 ? -16.968 2.527 20.432 1.00 87.69 209 HIS A N 1
ATOM 1684 C CA . HIS A 1 209 ? -17.141 3.343 21.645 1.00 87.69 209 HIS A CA 1
ATOM 1685 C C . HIS A 1 209 ? -18.613 3.729 21.890 1.00 87.69 209 HIS A C 1
ATOM 1687 O O . HIS A 1 209 ? -18.935 4.645 22.657 1.00 87.69 209 HIS A O 1
ATOM 1693 N N . CYS A 1 210 ? -19.541 3.062 21.199 1.00 88.69 210 CYS A N 1
ATOM 1694 C CA . CYS A 1 210 ? -20.968 3.349 21.259 1.00 88.69 210 CYS A CA 1
ATOM 1695 C C . CYS A 1 210 ? -21.649 2.672 22.456 1.00 88.69 210 CYS A C 1
ATOM 1697 O O . CYS A 1 210 ? -21.276 1.592 22.913 1.00 88.69 210 CYS A O 1
ATOM 1699 N N . SER A 1 211 ? -22.721 3.293 22.943 1.00 89.50 211 SER A N 1
ATOM 1700 C CA . SER A 1 211 ? -23.659 2.693 23.893 1.00 89.50 211 SER A CA 1
ATOM 1701 C C . SER A 1 211 ? -24.362 1.490 23.264 1.00 89.50 211 SER A C 1
ATOM 1703 O O . SER A 1 211 ? -24.505 1.428 22.046 1.00 89.50 211 SER A O 1
ATOM 1705 N N . ILE A 1 212 ? -24.871 0.560 24.079 1.00 90.38 212 ILE A N 1
ATOM 1706 C CA . ILE A 1 212 ? -25.596 -0.625 23.581 1.00 90.38 212 ILE A CA 1
ATOM 1707 C C . ILE A 1 212 ? -26.726 -0.246 22.616 1.00 90.38 212 ILE A C 1
ATOM 1709 O O . ILE A 1 212 ? -26.897 -0.906 21.598 1.00 90.38 212 ILE A O 1
ATOM 1713 N N . GLN A 1 213 ? -27.460 0.835 22.895 1.00 90.19 213 GLN A N 1
ATOM 1714 C CA . GLN A 1 213 ? -28.537 1.285 22.014 1.00 90.19 213 GLN A CA 1
ATOM 1715 C C . GLN A 1 213 ? -28.009 1.708 20.636 1.00 90.19 213 GLN A C 1
ATOM 1717 O O . GLN A 1 213 ? -28.560 1.295 19.622 1.00 90.19 213 GLN A O 1
ATOM 1722 N N . GLN A 1 214 ? -26.917 2.473 20.583 1.00 91.25 214 GLN A N 1
ATOM 1723 C CA . GLN A 1 214 ? -26.315 2.882 19.312 1.00 91.25 214 GLN A CA 1
ATOM 1724 C C . GLN A 1 214 ? -25.565 1.751 18.605 1.00 91.25 214 GLN A C 1
ATOM 1726 O O . GLN A 1 214 ? -25.488 1.751 17.382 1.00 91.25 214 GLN A O 1
ATOM 1731 N N . GLN A 1 215 ? -25.071 0.748 19.334 1.00 93.62 215 GLN A N 1
ATOM 1732 C CA . GLN A 1 215 ? -24.534 -0.470 18.723 1.00 93.62 215 GLN A CA 1
ATOM 1733 C C . GLN A 1 215 ? -25.620 -1.270 17.991 1.00 93.62 215 GLN A C 1
ATOM 1735 O O . GLN A 1 215 ? -25.354 -1.798 16.916 1.00 93.62 215 GLN A O 1
ATOM 1740 N N . LYS A 1 216 ? -26.848 -1.317 18.524 1.00 93.69 216 LYS A N 1
ATOM 1741 C CA . LYS A 1 216 ? -27.992 -1.926 17.825 1.00 93.69 216 LYS A CA 1
ATOM 1742 C C . LYS A 1 216 ? -28.336 -1.172 16.546 1.00 93.69 216 LYS A C 1
ATOM 1744 O O . LYS A 1 216 ? -28.499 -1.794 15.503 1.00 93.69 216 LYS A O 1
ATOM 1749 N N . VAL A 1 217 ? -28.366 0.163 16.613 1.00 94.31 217 VAL A N 1
ATOM 1750 C CA . VAL A 1 217 ? -28.561 1.013 15.426 1.00 94.31 217 VAL A CA 1
ATOM 1751 C C . VAL A 1 217 ? -27.447 0.776 14.404 1.00 94.31 217 VAL A C 1
ATOM 1753 O O . VAL A 1 217 ? -27.725 0.585 13.227 1.00 94.31 217 VAL A O 1
ATOM 1756 N N . MET A 1 218 ? -26.189 0.699 14.843 1.00 95.38 218 MET A N 1
ATOM 1757 C CA . MET A 1 218 ? -25.046 0.379 13.985 1.00 95.38 218 MET A CA 1
ATOM 1758 C C . MET A 1 218 ? -25.201 -0.981 13.293 1.00 95.38 218 MET A C 1
ATOM 1760 O O . MET A 1 218 ? -25.013 -1.066 12.082 1.00 95.38 218 MET A O 1
ATOM 1764 N N . ALA A 1 219 ? -25.554 -2.034 14.037 1.00 96.00 219 ALA A N 1
ATOM 1765 C CA . ALA A 1 219 ? -25.761 -3.373 13.488 1.00 96.00 219 ALA A CA 1
ATOM 1766 C C . ALA A 1 219 ? -26.888 -3.386 12.443 1.00 96.00 219 ALA A C 1
ATOM 1768 O O . ALA A 1 219 ? -26.702 -3.921 11.349 1.00 96.00 219 ALA A O 1
ATOM 1769 N N . GLN A 1 220 ? -28.005 -2.715 12.739 1.00 96.06 220 GLN A N 1
ATOM 1770 C CA . GLN A 1 220 ? -29.113 -2.542 11.803 1.00 96.06 220 GLN A CA 1
ATOM 1771 C C . GLN A 1 220 ? -28.666 -1.798 10.535 1.00 96.06 220 GLN A C 1
ATOM 1773 O O . GLN A 1 220 ? -28.900 -2.275 9.429 1.00 96.06 220 GLN A O 1
ATOM 1778 N N . MET A 1 221 ? -27.950 -0.678 10.669 1.00 96.38 221 MET A N 1
ATOM 1779 C CA . MET A 1 221 ? -27.449 0.093 9.525 1.00 96.38 221 MET A CA 1
ATOM 1780 C C . MET A 1 221 ? -26.492 -0.717 8.642 1.00 96.38 221 MET A C 1
ATOM 1782 O O . MET A 1 221 ? -26.543 -0.593 7.416 1.00 96.38 221 MET A O 1
ATOM 1786 N N . LEU A 1 222 ? -25.623 -1.543 9.237 1.00 97.75 222 LEU A N 1
ATOM 1787 C CA . LEU A 1 222 ? -24.733 -2.447 8.500 1.00 97.75 222 LEU A CA 1
ATOM 1788 C C . LEU A 1 222 ? -25.541 -3.462 7.681 1.00 97.75 222 LEU A C 1
ATOM 1790 O O . LEU A 1 222 ? -25.286 -3.622 6.486 1.00 97.75 222 LEU A O 1
ATOM 1794 N N . GLN A 1 223 ? -26.529 -4.106 8.306 1.00 97.62 223 GLN A N 1
ATOM 1795 C CA . GLN A 1 223 ? -27.406 -5.085 7.658 1.00 97.62 223 GLN A CA 1
ATOM 1796 C C . GLN A 1 223 ? -28.236 -4.456 6.533 1.00 97.62 223 GLN A C 1
ATOM 1798 O O . GLN A 1 223 ? -28.254 -4.975 5.419 1.00 97.62 223 GLN A O 1
ATOM 1803 N N . GLU A 1 224 ? -28.868 -3.309 6.780 1.00 97.06 224 GLU A N 1
ATOM 1804 C CA . GLU A 1 224 ? -29.692 -2.604 5.791 1.00 97.06 224 GLU A CA 1
ATOM 1805 C C . GLU A 1 224 ? -28.871 -2.073 4.613 1.00 97.06 224 GLU A C 1
ATOM 1807 O O . GLU A 1 224 ? -29.324 -2.106 3.465 1.00 97.06 224 GLU A O 1
ATOM 1812 N N . THR A 1 225 ? -27.657 -1.579 4.878 1.00 98.12 225 THR A N 1
ATOM 1813 C CA . THR A 1 225 ? -26.814 -0.996 3.831 1.00 98.12 225 THR A CA 1
ATOM 1814 C C . THR A 1 225 ? -26.236 -2.078 2.929 1.00 98.12 225 THR A C 1
ATOM 1816 O O . THR A 1 225 ? -26.317 -1.946 1.703 1.00 98.12 225 THR A O 1
ATOM 1819 N N . PHE A 1 226 ? -25.660 -3.132 3.507 1.00 98.38 226 PHE A N 1
ATOM 1820 C CA . PHE A 1 226 ? -24.892 -4.127 2.758 1.00 98.38 226 PHE A CA 1
ATOM 1821 C C . PHE A 1 226 ? -25.686 -5.375 2.372 1.00 98.38 226 PHE A C 1
ATOM 1823 O O . PHE A 1 226 ? -25.298 -6.025 1.406 1.00 98.38 226 PHE A O 1
ATOM 1830 N N . GLN A 1 227 ? -26.805 -5.671 3.039 1.00 97.12 227 GLN A N 1
ATOM 1831 C CA . GLN A 1 227 ? -27.734 -6.746 2.666 1.00 97.12 227 GLN A CA 1
ATOM 1832 C C . GLN A 1 227 ? -26.984 -8.064 2.399 1.00 97.12 227 GLN A C 1
ATOM 1834 O O . GLN A 1 227 ? -26.167 -8.478 3.219 1.00 97.12 227 GLN A O 1
ATOM 1839 N N . ASP A 1 228 ? -27.194 -8.683 1.236 1.00 95.94 228 ASP A N 1
ATOM 1840 C CA . ASP A 1 228 ? -26.561 -9.945 0.844 1.00 95.94 228 ASP A CA 1
ATOM 1841 C C . ASP A 1 228 ? -25.030 -9.862 0.738 1.00 95.94 228 ASP A C 1
ATOM 1843 O O . ASP A 1 228 ? -24.351 -10.890 0.824 1.00 95.94 228 ASP A O 1
ATOM 1847 N N . SER A 1 229 ? -24.449 -8.669 0.562 1.00 97.75 229 SER A N 1
ATOM 1848 C CA . SER A 1 229 ? -22.993 -8.492 0.613 1.00 97.75 229 SER A CA 1
ATOM 1849 C C . SER A 1 229 ? -22.445 -8.664 2.030 1.00 97.75 229 SER A C 1
ATOM 1851 O O . SER A 1 229 ? -21.265 -8.962 2.175 1.00 97.75 229 SER A O 1
ATOM 1853 N N . LEU A 1 230 ? -23.242 -8.495 3.088 1.00 98.31 230 LEU A N 1
ATOM 1854 C CA . LEU A 1 230 ? -22.768 -8.645 4.465 1.00 98.31 230 LEU A CA 1
ATOM 1855 C C . LEU A 1 230 ? -22.663 -10.121 4.860 1.00 98.31 230 LEU A C 1
ATOM 1857 O O . LEU A 1 230 ? -23.648 -10.860 4.832 1.00 98.31 230 LEU A O 1
ATOM 1861 N N . VAL A 1 231 ? -21.487 -10.544 5.320 1.00 96.88 231 VAL A N 1
ATOM 1862 C CA . VAL A 1 231 ? -21.328 -11.866 5.936 1.00 96.88 231 VAL A CA 1
ATOM 1863 C C . VAL A 1 231 ? -21.932 -11.831 7.336 1.00 96.88 231 VAL A C 1
ATOM 1865 O O . VAL A 1 231 ? -21.393 -11.196 8.238 1.00 96.88 231 VAL A O 1
ATOM 1868 N N . SER A 1 232 ? -23.054 -12.524 7.510 1.00 92.81 232 SER A N 1
ATOM 1869 C CA . SER A 1 232 ? -23.768 -12.646 8.790 1.00 92.81 232 SER A CA 1
ATOM 1870 C C . SER A 1 232 ? -23.769 -14.070 9.355 1.00 92.81 232 SER A C 1
ATOM 1872 O O . SER A 1 232 ? -24.102 -14.267 10.520 1.00 92.81 232 SER A O 1
ATOM 1874 N N . HIS A 1 233 ? -23.373 -15.056 8.546 1.00 91.31 233 HIS A N 1
ATOM 1875 C CA . HIS A 1 233 ? -23.326 -16.476 8.891 1.00 91.31 233 HIS A CA 1
ATOM 1876 C C . HIS A 1 233 ? -22.126 -17.137 8.187 1.00 91.31 233 HIS A C 1
ATOM 1878 O O . HIS A 1 233 ? -21.632 -16.571 7.206 1.00 91.31 233 HIS A O 1
ATOM 1884 N N . PRO A 1 234 ? -21.640 -18.297 8.669 1.00 91.38 234 PRO A N 1
ATOM 1885 C CA . PRO A 1 234 ? -20.617 -19.073 7.970 1.00 91.38 234 PRO A CA 1
ATOM 1886 C C . PRO A 1 234 ? -21.028 -19.436 6.533 1.00 91.38 234 PRO A C 1
ATOM 1888 O O . PRO A 1 234 ? -22.208 -19.649 6.259 1.00 91.38 234 PRO A O 1
ATOM 1891 N N . CYS A 1 235 ? -20.063 -19.501 5.619 1.00 88.69 235 CYS A N 1
ATOM 1892 C CA . CYS A 1 235 ? -20.253 -19.814 4.205 1.00 88.69 235 CYS A CA 1
ATOM 1893 C C . CYS A 1 235 ? -20.562 -21.298 3.978 1.00 88.69 235 CYS A C 1
ATOM 1895 O O . CYS A 1 235 ? -21.310 -21.632 3.059 1.00 88.69 235 CYS A O 1
ATOM 1897 N N . LYS A 1 236 ? -19.974 -22.182 4.786 1.00 88.25 236 LYS A N 1
ATOM 1898 C CA . LYS A 1 236 ? -20.141 -23.638 4.744 1.00 88.25 236 LYS A CA 1
ATOM 1899 C C . LYS A 1 236 ? -20.363 -24.171 6.165 1.00 88.25 236 LYS A C 1
ATOM 1901 O O . LYS A 1 236 ? -19.884 -23.604 7.148 1.00 88.25 236 LYS A O 1
ATOM 1906 N N . ASP A 1 237 ? -21.073 -25.289 6.276 1.00 83.06 237 ASP A N 1
ATOM 1907 C CA . ASP A 1 237 ? -21.218 -25.995 7.550 1.00 83.06 237 ASP A CA 1
ATOM 1908 C C . ASP A 1 237 ? -19.904 -26.693 7.935 1.00 83.06 237 ASP A C 1
ATOM 1910 O O . ASP A 1 237 ? -19.211 -27.249 7.083 1.00 83.06 237 ASP A O 1
ATOM 1914 N N . ASN A 1 238 ? -19.585 -26.716 9.234 1.00 84.12 238 ASN A N 1
ATOM 1915 C CA . ASN A 1 238 ? -18.409 -27.400 9.797 1.00 84.12 238 ASN A CA 1
ATOM 1916 C C . ASN A 1 238 ? -17.051 -26.973 9.199 1.00 84.12 238 ASN A C 1
ATOM 1918 O O . ASN A 1 238 ? -16.148 -27.796 9.048 1.00 84.12 238 ASN A O 1
ATOM 1922 N N . GLU A 1 239 ? -16.890 -25.685 8.890 1.00 87.69 239 GLU A N 1
ATOM 1923 C CA . GLU A 1 239 ? -15.611 -25.116 8.451 1.00 87.69 239 GLU A CA 1
ATOM 1924 C C . GLU A 1 239 ? -14.489 -25.347 9.474 1.00 87.69 239 GLU A C 1
ATOM 1926 O O . GLU A 1 239 ? -14.673 -25.181 10.683 1.00 87.69 239 GLU A O 1
ATOM 1931 N N . THR A 1 240 ? -13.305 -25.705 8.975 1.00 87.75 240 THR A N 1
ATOM 1932 C CA . THR A 1 240 ? -12.091 -25.921 9.781 1.00 87.75 240 THR A CA 1
ATOM 1933 C C . THR A 1 240 ? -11.003 -24.879 9.527 1.00 87.75 240 THR A C 1
ATOM 1935 O O . THR A 1 240 ? -9.983 -24.877 10.211 1.00 87.75 240 THR A O 1
ATOM 1938 N N . GLU A 1 241 ? -11.203 -24.013 8.538 1.00 90.69 241 GLU A N 1
ATOM 1939 C CA . GLU A 1 241 ? -10.283 -22.962 8.114 1.00 90.69 241 GLU A CA 1
ATOM 1940 C C . GLU A 1 241 ? -11.068 -21.749 7.605 1.00 90.69 241 GLU A C 1
ATOM 1942 O O . GLU A 1 241 ? -12.278 -21.825 7.385 1.00 90.69 241 GLU A O 1
ATOM 1947 N N . LEU A 1 242 ? -10.387 -20.612 7.441 1.00 93.69 242 LEU A N 1
ATOM 1948 C CA . LEU A 1 242 ? -11.015 -19.425 6.869 1.00 93.69 242 LEU A CA 1
ATOM 1949 C C . LEU A 1 242 ? -11.422 -19.684 5.406 1.00 93.69 242 LEU A C 1
ATOM 1951 O O . LEU A 1 242 ? -10.637 -20.283 4.670 1.00 93.69 242 LEU A O 1
ATOM 1955 N N . PRO A 1 243 ? -12.582 -19.174 4.950 1.00 95.75 243 PRO A N 1
ATOM 1956 C CA . PRO A 1 243 ? -12.946 -19.212 3.536 1.00 95.75 243 PRO A CA 1
ATOM 1957 C C . PRO A 1 243 ? -11.913 -18.475 2.675 1.00 95.75 243 PRO A C 1
ATOM 1959 O O . PRO A 1 243 ? -11.139 -17.644 3.169 1.00 95.75 243 PRO A O 1
ATOM 1962 N N . SER A 1 244 ? -11.901 -18.774 1.379 1.00 97.56 244 SER A N 1
ATOM 1963 C CA . SER A 1 244 ? -10.983 -18.134 0.438 1.00 97.56 244 SER A CA 1
ATOM 1964 C C . SER A 1 244 ? -11.458 -16.749 -0.017 1.00 97.56 244 SER A C 1
ATOM 1966 O O . SER A 1 244 ? -12.653 -16.446 0.077 1.00 97.56 244 SER A O 1
ATOM 1968 N N . PRO A 1 245 ? -10.563 -15.885 -0.543 1.00 98.50 245 PRO A N 1
ATOM 1969 C CA . PRO A 1 245 ? -10.987 -14.682 -1.256 1.00 98.50 245 PRO A CA 1
ATOM 1970 C C . PRO A 1 245 ? -12.012 -14.983 -2.358 1.00 98.50 245 PRO A C 1
ATOM 1972 O O . PRO A 1 245 ? -12.948 -14.205 -2.537 1.00 98.50 245 PRO A O 1
ATOM 1975 N N . GLU A 1 246 ? -11.859 -16.107 -3.065 1.00 98.19 246 GLU A N 1
ATOM 1976 C CA . GLU A 1 246 ? -12.784 -16.542 -4.115 1.00 98.19 246 GLU A CA 1
ATOM 1977 C C . GLU A 1 246 ? -14.180 -16.882 -3.566 1.00 98.19 246 GLU A C 1
ATOM 1979 O O . GLU A 1 246 ? -15.171 -16.376 -4.092 1.00 98.19 246 GLU A O 1
ATOM 1984 N N . ASP A 1 247 ? -14.268 -17.645 -2.467 1.00 97.19 247 ASP A N 1
ATOM 1985 C CA . ASP A 1 247 ? -15.543 -17.970 -1.794 1.00 97.19 247 ASP A CA 1
ATOM 1986 C C . ASP A 1 247 ? -16.284 -16.707 -1.300 1.00 97.19 247 ASP A C 1
ATOM 1988 O O . ASP A 1 247 ? -17.507 -16.698 -1.161 1.00 97.19 247 ASP A O 1
ATOM 1992 N N . LEU A 1 248 ? -15.539 -15.634 -1.019 1.00 98.12 248 LEU A N 1
ATOM 1993 C CA . LEU A 1 248 ? -16.031 -14.389 -0.427 1.00 98.12 248 LEU A CA 1
ATOM 1994 C C . LEU A 1 248 ? -16.098 -13.216 -1.417 1.00 98.12 248 LEU A C 1
ATOM 1996 O O . LEU A 1 248 ? -16.146 -12.050 -1.004 1.00 98.12 248 LEU A O 1
ATOM 2000 N N . LYS A 1 249 ? -16.123 -13.480 -2.726 1.00 98.31 249 LYS A N 1
ATOM 2001 C CA . LYS A 1 249 ? -16.325 -12.420 -3.722 1.00 98.31 249 LYS A CA 1
ATOM 2002 C C . LYS A 1 249 ? -17.596 -11.617 -3.437 1.00 98.31 249 LYS A C 1
ATOM 2004 O O . LYS A 1 249 ? -18.656 -12.163 -3.133 1.00 98.31 249 LYS A O 1
ATOM 2009 N N . TYR A 1 250 ? -17.471 -10.297 -3.544 1.00 98.56 250 TYR A N 1
ATOM 2010 C CA . TYR A 1 250 ? -18.523 -9.313 -3.272 1.00 98.56 250 TYR A CA 1
ATOM 2011 C C . TYR A 1 250 ? -19.064 -9.330 -1.834 1.00 98.56 250 TYR A C 1
ATOM 2013 O O . TYR A 1 250 ? -20.166 -8.830 -1.578 1.00 98.56 250 TYR A O 1
ATOM 2021 N N . LYS A 1 251 ? -18.298 -9.891 -0.886 1.00 98.69 251 LYS A N 1
ATOM 2022 C CA . LYS A 1 251 ? -18.665 -9.944 0.531 1.00 98.69 251 LYS A CA 1
ATOM 2023 C C . LYS A 1 251 ? -17.928 -8.919 1.393 1.00 98.69 251 LYS A C 1
ATOM 2025 O O . LYS A 1 251 ? -16.798 -8.519 1.118 1.00 98.69 251 LYS A O 1
ATOM 2030 N N . ILE A 1 252 ? -18.589 -8.509 2.469 1.00 98.75 252 ILE A N 1
ATOM 2031 C CA . ILE A 1 252 ? -18.107 -7.582 3.490 1.00 98.75 252 ILE A CA 1
ATOM 2032 C C . ILE A 1 252 ? -18.142 -8.305 4.834 1.00 98.75 252 ILE A C 1
ATOM 2034 O O . ILE A 1 252 ? -19.188 -8.781 5.272 1.00 98.75 252 ILE A O 1
ATOM 2038 N N . LEU A 1 253 ? -16.988 -8.386 5.484 1.00 98.38 253 LEU A N 1
ATOM 2039 C CA . LEU A 1 253 ? -16.782 -9.022 6.774 1.00 98.38 253 LEU A CA 1
ATOM 2040 C C . LEU A 1 253 ? -16.692 -7.945 7.852 1.00 98.38 253 LEU A C 1
ATOM 2042 O O . LEU A 1 253 ? -16.008 -6.936 7.673 1.00 98.38 253 LEU A O 1
ATOM 2046 N N . ILE A 1 254 ? -17.323 -8.186 8.998 1.00 97.75 254 ILE A N 1
ATOM 2047 C CA . ILE A 1 254 ? -17.193 -7.315 10.165 1.00 97.75 254 ILE A CA 1
ATOM 2048 C C . ILE A 1 254 ? -16.152 -7.896 11.111 1.00 97.75 254 ILE A C 1
ATOM 2050 O O . ILE A 1 254 ? -16.263 -9.037 11.562 1.00 97.75 254 ILE A O 1
ATOM 2054 N N . LYS A 1 255 ? -15.148 -7.086 11.435 1.00 95.62 255 LYS A N 1
ATOM 2055 C CA . LYS A 1 255 ? -14.244 -7.335 12.550 1.00 95.62 255 LYS A CA 1
ATOM 2056 C C . LYS A 1 255 ? -14.730 -6.535 13.752 1.00 95.62 255 LYS A C 1
ATOM 2058 O O . LYS A 1 255 ? -14.689 -5.305 13.740 1.00 95.62 255 LYS A O 1
ATOM 2063 N N . CYS A 1 256 ? -15.110 -7.238 14.814 1.00 88.75 256 CYS A N 1
ATOM 2064 C CA . CYS A 1 256 ? -15.397 -6.643 16.116 1.00 88.75 256 CYS A CA 1
ATOM 2065 C C . CYS A 1 256 ? -15.066 -7.617 17.257 1.00 88.75 256 CYS A C 1
ATOM 2067 O O . CYS A 1 256 ? -14.671 -8.766 17.038 1.00 88.75 256 CYS A O 1
ATOM 2069 N N . LYS A 1 257 ? -15.195 -7.142 18.498 1.00 82.50 257 LYS A N 1
ATOM 2070 C CA . LYS A 1 257 ? -15.030 -7.966 19.703 1.00 82.50 257 LYS A CA 1
ATOM 2071 C C . LYS A 1 257 ? -16.070 -9.095 19.721 1.00 82.50 257 LYS A C 1
ATOM 2073 O O . LYS A 1 257 ? -17.196 -8.890 19.279 1.00 82.50 257 LYS A O 1
ATOM 2078 N N . ALA A 1 258 ? -15.698 -10.273 20.215 1.00 72.50 258 ALA A N 1
ATOM 2079 C CA . ALA A 1 258 ? -16.640 -11.372 20.436 1.00 72.50 258 ALA A CA 1
ATOM 2080 C C . ALA A 1 258 ? -17.297 -11.294 21.826 1.00 72.50 258 ALA A C 1
ATOM 2082 O O . ALA A 1 258 ? -16.771 -10.655 22.740 1.00 72.50 258 ALA A O 1
ATOM 2083 N N . ILE A 1 259 ? -18.434 -11.976 21.995 1.00 71.00 259 ILE A N 1
ATOM 2084 C CA . ILE A 1 259 ? -19.004 -12.252 23.321 1.00 71.00 259 ILE A CA 1
ATOM 2085 C C . ILE A 1 259 ? -18.192 -13.389 23.946 1.00 71.00 259 ILE A C 1
ATOM 2087 O O . ILE A 1 259 ? -18.160 -14.495 23.406 1.00 71.00 259 ILE A O 1
ATOM 2091 N N . ASN A 1 260 ? -17.542 -13.134 25.082 1.00 57.78 260 ASN A N 1
ATOM 2092 C CA . ASN A 1 260 ? -16.867 -14.184 25.837 1.00 57.78 260 ASN A CA 1
ATOM 2093 C C . ASN A 1 260 ? -17.890 -14.942 26.692 1.00 57.78 260 ASN A C 1
ATOM 2095 O O . ASN A 1 260 ? -18.545 -14.353 27.547 1.00 57.78 260 ASN A O 1
ATOM 2099 N N . ASN A 1 261 ? -17.970 -16.266 26.537 1.00 41.94 261 ASN A N 1
ATOM 2100 C CA . ASN A 1 261 ? -18.809 -17.114 27.397 1.00 41.94 261 ASN A CA 1
ATOM 2101 C C . ASN A 1 261 ? -18.362 -17.108 28.878 1.00 41.94 261 ASN A C 1
ATOM 2103 O O . ASN A 1 261 ? -19.145 -17.458 29.756 1.00 41.94 261 ASN A O 1
ATOM 2107 N N . GLU A 1 262 ? -17.131 -16.681 29.187 1.00 43.88 262 GLU A N 1
ATOM 2108 C CA . GLU A 1 262 ? -16.653 -16.506 30.570 1.00 43.88 262 GLU A CA 1
ATOM 2109 C C . GLU A 1 262 ? -17.329 -15.331 31.298 1.00 43.88 262 GLU A C 1
ATOM 2111 O O . GLU A 1 262 ? -17.488 -15.384 32.519 1.00 43.88 262 GLU A O 1
ATOM 2116 N N . ASP A 1 263 ? -17.811 -14.315 30.569 1.00 39.69 263 ASP A N 1
ATOM 2117 C CA . ASP A 1 263 ? -18.569 -13.198 31.153 1.00 39.69 263 ASP A CA 1
ATOM 2118 C C . ASP A 1 263 ? -19.958 -13.635 31.672 1.00 39.69 263 ASP A C 1
ATOM 2120 O O . ASP A 1 263 ? -20.608 -12.874 32.389 1.00 39.69 263 ASP A O 1
ATOM 2124 N N . LEU A 1 264 ? -20.392 -14.868 31.368 1.00 39.16 264 LEU A N 1
ATOM 2125 C CA . LEU A 1 264 ? -21.630 -15.471 31.876 1.00 39.16 264 LEU A CA 1
ATOM 2126 C C . LEU A 1 264 ? -21.424 -16.327 33.142 1.00 39.16 264 LEU A C 1
ATOM 2128 O O . LEU A 1 264 ? -22.367 -16.466 33.913 1.00 39.16 264 LEU A O 1
ATOM 2132 N N . ASN A 1 265 ? -20.217 -16.863 33.391 1.00 30.72 265 ASN A N 1
ATOM 2133 C CA . ASN A 1 265 ? -19.987 -17.907 34.411 1.00 30.72 265 ASN A CA 1
ATOM 2134 C C . ASN A 1 265 ? -18.909 -17.599 35.475 1.00 30.72 265 ASN A C 1
ATOM 2136 O O . ASN A 1 265 ? -18.584 -18.467 36.283 1.00 30.72 265 ASN A O 1
ATOM 2140 N N . GLY A 1 266 ? -18.354 -16.385 35.526 1.00 31.08 266 GLY A N 1
ATOM 2141 C CA . GLY A 1 266 ? -17.673 -15.860 36.724 1.00 31.08 266 GLY A CA 1
ATOM 2142 C C . GLY A 1 266 ? -16.513 -16.687 37.309 1.00 31.08 266 GLY A C 1
ATOM 2143 O O . GLY A 1 266 ? -16.258 -16.584 38.506 1.00 31.08 266 GLY A O 1
ATOM 2144 N N . THR A 1 267 ? -15.802 -17.496 36.517 1.00 25.80 267 THR A N 1
ATOM 2145 C CA . THR A 1 267 ? -14.707 -18.344 37.025 1.00 25.80 267 THR A CA 1
ATOM 2146 C C . THR A 1 267 ? -13.353 -17.834 36.529 1.00 25.80 267 THR A C 1
ATOM 2148 O O . THR A 1 267 ? -13.112 -17.756 35.330 1.00 25.80 267 THR A O 1
ATOM 2151 N N . ILE A 1 268 ? -12.468 -17.468 37.461 1.00 28.92 268 ILE A N 1
ATOM 2152 C CA . ILE A 1 268 ? -11.123 -16.937 37.195 1.00 28.92 268 ILE A CA 1
ATOM 2153 C C . ILE A 1 268 ? -10.151 -18.110 37.017 1.00 28.92 268 ILE A C 1
ATOM 2155 O O . ILE A 1 268 ? -9.891 -18.839 37.973 1.00 28.92 268 ILE A O 1
ATOM 2159 N N . SER A 1 269 ? -9.572 -18.283 35.825 1.00 25.11 269 SER A N 1
ATOM 2160 C CA . SER A 1 269 ? -8.429 -19.185 35.620 1.00 25.11 269 SER A CA 1
ATOM 2161 C C . SER A 1 269 ? -7.120 -18.393 35.526 1.00 25.11 269 SER A C 1
ATOM 2163 O O . SER A 1 269 ? -6.915 -17.632 34.579 1.00 25.11 269 SER A O 1
ATOM 2165 N N . ASN A 1 270 ? -6.224 -18.605 36.493 1.00 27.78 270 ASN A N 1
ATOM 2166 C CA . ASN A 1 270 ? -4.860 -18.070 36.512 1.00 27.78 270 ASN A CA 1
ATOM 2167 C C . ASN A 1 270 ? -3.981 -18.796 35.478 1.00 27.78 270 ASN A C 1
ATOM 2169 O O . ASN A 1 270 ? -3.367 -19.819 35.773 1.00 27.78 270 ASN A O 1
ATOM 2173 N N . GLY A 1 271 ? -3.922 -18.261 34.260 1.00 24.53 271 GLY A N 1
ATOM 2174 C CA . GLY A 1 271 ? -2.881 -18.557 33.274 1.00 24.53 271 GLY A CA 1
ATOM 2175 C C . GLY A 1 271 ? -1.976 -17.337 33.116 1.00 24.53 271 GLY A C 1
ATOM 2176 O O . GLY A 1 271 ? -2.470 -16.216 33.185 1.00 24.53 271 GLY A O 1
ATOM 2177 N N . PHE A 1 272 ? -0.671 -17.560 32.935 1.00 25.81 272 PHE A N 1
ATOM 2178 C CA . PHE A 1 272 ? 0.372 -16.532 32.810 1.00 25.81 272 PHE A CA 1
ATOM 2179 C C . PHE A 1 272 ? -0.108 -15.265 32.079 1.00 25.81 272 PHE A C 1
ATOM 2181 O O . PHE A 1 272 ? -0.301 -15.250 30.862 1.00 25.81 272 PHE A O 1
ATOM 2188 N N . SER A 1 273 ? -0.279 -14.194 32.850 1.00 26.41 273 SER A N 1
ATOM 2189 C CA . SER A 1 273 ? -0.510 -12.842 32.367 1.00 26.41 273 SER A CA 1
ATOM 2190 C C . SER A 1 273 ? 0.802 -12.303 31.799 1.00 26.41 273 SER A C 1
ATOM 2192 O O . SER A 1 273 ? 1.678 -11.853 32.542 1.00 26.41 273 SER A O 1
ATOM 2194 N N . GLY A 1 274 ? 0.949 -12.339 30.472 1.00 25.98 274 GLY A N 1
ATOM 2195 C CA . GLY A 1 274 ? 1.778 -11.336 29.802 1.00 25.98 274 GLY A CA 1
ATOM 2196 C C . GLY A 1 274 ? 1.285 -9.941 30.216 1.00 25.98 274 GLY A C 1
ATOM 2197 O O . GLY A 1 274 ? 0.106 -9.814 30.556 1.00 25.98 274 GLY A O 1
ATOM 2198 N N . PRO A 1 275 ? 2.158 -8.919 30.276 1.00 25.11 275 PRO A N 1
ATOM 2199 C CA . PRO A 1 275 ? 1.792 -7.625 30.837 1.00 25.11 275 PRO A CA 1
ATOM 2200 C C . PRO A 1 275 ? 0.522 -7.118 30.158 1.00 25.11 275 PRO A C 1
ATOM 2202 O O . PRO A 1 275 ? 0.490 -7.039 28.928 1.00 25.11 275 PRO A O 1
ATOM 2205 N N . ASP A 1 276 ? -0.488 -6.825 30.982 1.00 25.81 276 ASP A N 1
ATOM 2206 C CA . ASP A 1 276 ? -1.799 -6.247 30.662 1.00 25.81 276 ASP A CA 1
ATOM 2207 C C . ASP A 1 276 ? -1.579 -4.869 29.998 1.00 25.81 276 ASP A C 1
ATOM 2209 O O . ASP A 1 276 ? -1.748 -3.805 30.584 1.00 25.81 276 ASP A O 1
ATOM 2213 N N . SER A 1 277 ? -1.074 -4.904 28.768 1.00 28.34 277 SER A N 1
ATOM 2214 C CA . SER A 1 277 ? -0.680 -3.767 27.932 1.00 28.34 277 SER A CA 1
ATOM 2215 C C . SER A 1 277 ? -1.717 -3.496 26.841 1.00 28.34 277 SER A C 1
ATOM 2217 O O . SER A 1 277 ? -1.544 -2.582 26.038 1.00 28.34 277 SER A O 1
ATOM 2219 N N . ASP A 1 278 ? -2.835 -4.228 26.874 1.00 28.69 278 ASP A N 1
ATOM 2220 C CA . ASP A 1 278 ? -3.965 -4.137 25.943 1.00 28.69 278 ASP A CA 1
ATOM 2221 C C . ASP A 1 278 ? -4.803 -2.853 26.103 1.00 28.69 278 ASP A C 1
ATOM 2223 O O . ASP A 1 278 ? -5.858 -2.733 25.492 1.00 28.69 278 ASP A O 1
ATOM 2227 N N . LEU A 1 279 ? -4.347 -1.857 26.873 1.00 31.97 279 LEU A N 1
ATOM 2228 C CA . LEU A 1 279 ? -5.055 -0.579 27.042 1.00 31.97 279 LEU A CA 1
ATOM 2229 C C . LEU A 1 279 ? -4.163 0.665 27.197 1.00 31.97 279 LEU A C 1
ATOM 2231 O O . LEU A 1 279 ? -4.684 1.734 27.498 1.00 31.97 279 LEU A O 1
ATOM 2235 N N . GLN A 1 280 ? -2.842 0.587 26.993 1.00 30.80 280 GLN A N 1
ATOM 2236 C CA . GLN A 1 280 ? -1.971 1.713 27.380 1.00 30.80 280 GLN A CA 1
ATOM 2237 C C . GLN A 1 280 ? -1.508 2.652 26.257 1.00 30.80 280 GLN A C 1
ATOM 2239 O O . GLN A 1 280 ? -0.904 3.674 26.560 1.00 30.80 280 GLN A O 1
ATOM 2244 N N . PHE A 1 281 ? -1.807 2.381 24.978 1.00 32.66 281 PHE A N 1
ATOM 2245 C CA . PHE A 1 281 ? -1.324 3.246 23.882 1.00 32.66 281 PHE A CA 1
ATOM 2246 C C . PHE A 1 281 ? -2.285 3.478 22.699 1.00 32.66 281 PHE A C 1
ATOM 2248 O O . PHE A 1 281 ? -1.866 4.085 21.708 1.00 32.66 281 PHE A O 1
ATOM 2255 N N . SER A 1 282 ? -3.562 3.077 22.779 1.00 35.97 282 SER A N 1
ATOM 2256 C CA . SER A 1 282 ? -4.597 3.680 21.922 1.00 35.97 282 SER A CA 1
ATOM 2257 C C . SER A 1 282 ? -4.833 5.090 22.455 1.00 35.97 282 SER A C 1
ATOM 2259 O O . SER A 1 282 ? -5.320 5.218 23.572 1.00 35.97 282 SER A O 1
ATOM 2261 N N . CYS A 1 283 ? -4.365 6.102 21.717 1.00 40.53 283 CYS A N 1
ATOM 2262 C CA . CYS A 1 283 ? -4.492 7.535 22.009 1.00 40.53 283 CYS A CA 1
ATOM 2263 C C . CYS A 1 283 ? -4.442 7.883 23.505 1.00 40.53 283 CYS A C 1
ATOM 2265 O O . CYS A 1 283 ? -5.453 7.869 24.198 1.00 40.53 283 CYS A O 1
ATOM 2267 N N . ILE A 1 284 ? -3.235 8.207 23.980 1.00 47.94 284 ILE A N 1
ATOM 2268 C CA . ILE A 1 284 ? -2.935 8.701 25.323 1.00 47.94 284 ILE A CA 1
ATOM 2269 C C . ILE A 1 284 ? -4.190 9.207 26.059 1.00 47.94 284 ILE A C 1
ATOM 2271 O O . ILE A 1 284 ? -4.769 10.207 25.623 1.00 47.94 284 ILE A O 1
ATOM 2275 N N . GLN A 1 285 ? -4.603 8.535 27.141 1.00 52.69 285 GLN A N 1
ATOM 2276 C CA . GLN A 1 285 ? -5.824 8.868 27.878 1.00 52.69 285 GLN A CA 1
ATOM 2277 C C . GLN A 1 285 ? -5.776 10.351 28.284 1.00 52.69 285 GLN A C 1
ATOM 2279 O O . GLN A 1 285 ? -5.067 10.768 29.203 1.00 52.69 285 GLN A O 1
ATOM 2284 N N . THR A 1 286 ? -6.441 11.187 27.485 1.00 56.66 286 THR A N 1
ATOM 2285 C CA . THR A 1 286 ? -6.242 12.634 27.515 1.00 56.66 286 THR A CA 1
ATOM 2286 C C . THR A 1 286 ? -7.112 13.186 28.629 1.00 56.66 286 THR A C 1
ATOM 2288 O O . THR A 1 286 ? -8.337 13.197 28.524 1.00 56.66 286 THR A O 1
ATOM 2291 N N . ARG A 1 287 ? -6.479 13.650 29.708 1.00 66.75 287 ARG A N 1
ATOM 2292 C CA . ARG A 1 287 ? -7.152 14.271 30.856 1.00 66.75 287 ARG A CA 1
ATOM 2293 C C . ARG A 1 287 ? -7.735 15.623 30.490 1.00 66.75 287 ARG A C 1
ATOM 2295 O O . ARG A 1 287 ? -8.858 15.940 30.869 1.00 66.75 287 ARG A O 1
ATOM 2302 N N . LYS A 1 288 ? -6.959 16.426 29.763 1.00 74.81 288 LYS A N 1
ATOM 2303 C CA . LYS A 1 288 ? -7.363 17.756 29.314 1.00 74.81 288 LYS A CA 1
ATOM 2304 C C . LYS A 1 288 ? -6.620 18.136 28.047 1.00 74.81 288 LYS A C 1
ATOM 2306 O O . LYS A 1 288 ? -5.491 17.721 27.812 1.00 74.81 288 LYS A O 1
ATOM 2311 N N . ARG A 1 289 ? -7.257 18.967 27.236 1.00 73.19 289 ARG A N 1
ATOM 2312 C CA . ARG A 1 289 ? -6.668 19.571 26.046 1.00 73.19 289 ARG A CA 1
ATOM 2313 C C . ARG A 1 289 ? -7.213 20.973 25.851 1.00 73.19 289 ARG A C 1
ATOM 2315 O O . ARG A 1 289 ? -8.273 21.308 26.379 1.00 73.19 289 ARG A O 1
ATOM 2322 N N . GLY A 1 290 ? -6.514 21.759 25.055 1.00 73.31 290 GLY A N 1
ATOM 2323 C CA . GLY A 1 290 ? -6.879 23.142 24.784 1.00 73.31 290 GLY A CA 1
ATOM 2324 C C . GLY A 1 290 ? -5.728 23.888 24.135 1.00 73.31 290 GLY A C 1
ATOM 2325 O O . GLY A 1 290 ? -4.642 23.336 23.957 1.00 73.31 290 GLY A O 1
ATOM 2326 N N . ILE A 1 291 ? -5.977 25.136 23.765 1.00 80.38 291 ILE A N 1
ATOM 2327 C CA . ILE A 1 291 ? -4.938 26.024 23.255 1.00 80.38 291 ILE A CA 1
ATOM 2328 C C . ILE A 1 291 ? -4.425 26.841 24.434 1.00 80.38 291 ILE A C 1
ATOM 2330 O O . ILE A 1 291 ? -5.208 27.492 25.120 1.00 80.38 291 ILE A O 1
ATOM 2334 N N . LEU A 1 292 ? -3.118 26.801 24.660 1.00 84.25 292 LEU A N 1
ATOM 2335 C CA . LEU A 1 292 ? -2.432 27.735 25.539 1.00 84.25 292 LEU A CA 1
ATOM 2336 C C . LEU A 1 292 ? -1.431 28.516 24.706 1.00 84.25 292 LEU A C 1
ATOM 2338 O O . LEU A 1 292 ? -0.763 27.962 23.839 1.00 84.25 292 LEU A O 1
ATOM 2342 N N . HIS A 1 293 ? -1.299 29.804 24.969 1.00 85.88 293 HIS A N 1
ATOM 2343 C CA . HIS A 1 293 ? -0.245 30.581 24.344 1.00 85.88 293 HIS A CA 1
ATOM 2344 C C . HIS A 1 293 ? 1.018 30.412 25.175 1.00 85.88 293 HIS A C 1
ATOM 2346 O O . HIS A 1 293 ? 0.982 30.701 26.364 1.00 85.88 293 HIS A O 1
ATOM 2352 N N . CYS A 1 294 ? 2.119 29.942 24.599 1.00 85.62 294 CYS A N 1
ATOM 2353 C CA . CYS A 1 294 ? 3.402 29.860 25.296 1.00 85.62 294 CYS A CA 1
ATOM 2354 C C . CYS A 1 294 ? 4.258 31.068 24.934 1.00 85.62 294 CYS A C 1
ATOM 2356 O O . CYS A 1 294 ? 4.278 31.516 23.783 1.00 85.62 294 CYS A O 1
ATOM 2358 N N . ARG A 1 295 ? 4.988 31.589 25.918 1.00 81.00 295 ARG A N 1
ATOM 2359 C CA . ARG A 1 295 ? 5.883 32.724 25.706 1.00 81.00 295 ARG A CA 1
ATOM 2360 C C . ARG A 1 295 ? 7.171 32.266 25.025 1.00 81.00 295 ARG A C 1
ATOM 2362 O O . ARG A 1 295 ? 7.925 31.474 25.586 1.00 81.00 295 ARG A O 1
ATOM 2369 N N . ASN A 1 296 ? 7.456 32.796 23.840 1.00 71.94 296 ASN A N 1
ATOM 2370 C CA . ASN A 1 296 ? 8.719 32.567 23.150 1.00 71.94 296 ASN A CA 1
ATOM 2371 C C . ASN A 1 296 ? 9.831 33.379 23.847 1.00 71.94 296 ASN A C 1
ATOM 2373 O O . ASN A 1 296 ? 9.754 34.607 23.903 1.00 71.94 296 ASN A O 1
ATOM 2377 N N . PRO A 1 297 ? 10.881 32.732 24.380 1.00 62.19 297 PRO A N 1
ATOM 2378 C CA . PRO A 1 297 ? 11.908 33.422 25.157 1.00 62.19 297 PRO A CA 1
ATOM 2379 C C . PRO A 1 297 ? 12.837 34.297 24.304 1.00 62.19 297 PRO A C 1
ATOM 2381 O O . PRO A 1 297 ? 13.483 35.185 24.850 1.00 62.19 297 PRO A O 1
ATOM 2384 N N . ARG A 1 298 ? 12.919 34.077 22.981 1.00 63.62 298 ARG A N 1
ATOM 2385 C CA . ARG A 1 298 ? 13.831 34.828 22.098 1.00 63.62 298 ARG A CA 1
ATOM 2386 C C . ARG A 1 298 ? 13.287 36.197 21.707 1.00 63.62 298 ARG A C 1
ATOM 2388 O O . ARG A 1 298 ? 14.057 37.138 21.575 1.00 63.62 298 ARG A O 1
ATOM 2395 N N . ASN A 1 299 ? 11.980 36.297 21.482 1.00 70.44 299 ASN A N 1
ATOM 2396 C CA . ASN A 1 299 ? 11.327 37.530 21.029 1.00 70.44 299 ASN A CA 1
ATOM 2397 C C . ASN A 1 299 ? 10.244 38.034 21.999 1.00 70.44 299 ASN A C 1
ATOM 2399 O O . ASN A 1 299 ? 9.680 39.100 21.781 1.00 70.44 299 ASN A O 1
ATOM 2403 N N . GLY A 1 300 ? 9.942 37.284 23.062 1.00 70.31 300 GLY A N 1
ATOM 2404 C CA . GLY A 1 300 ? 8.919 37.621 24.048 1.00 70.31 300 GLY A CA 1
ATOM 2405 C C . GLY A 1 300 ? 7.476 37.437 23.568 1.00 70.31 300 GLY A C 1
ATOM 2406 O O . GLY A 1 300 ? 6.566 37.696 24.355 1.00 70.31 300 GLY A O 1
ATOM 2407 N N . CYS A 1 301 ? 7.251 36.999 22.324 1.00 78.19 301 CYS A N 1
ATOM 2408 C CA . CYS A 1 301 ? 5.919 36.871 21.736 1.00 78.19 301 CYS A CA 1
ATOM 2409 C C . CYS A 1 301 ? 5.152 35.672 22.304 1.00 78.19 301 CYS A C 1
ATOM 2411 O O . CYS A 1 301 ? 5.728 34.622 22.588 1.00 78.19 301 CYS A O 1
ATOM 2413 N N . TRP A 1 302 ? 3.833 35.815 22.415 1.00 80.25 302 TRP A N 1
ATOM 2414 C CA . TRP A 1 302 ? 2.927 34.733 22.784 1.00 80.25 302 TRP A CA 1
ATOM 2415 C C . TRP A 1 302 ? 2.508 33.965 21.535 1.00 80.25 302 TRP A C 1
ATOM 2417 O O . TRP A 1 302 ? 1.827 34.491 20.655 1.00 80.25 302 TRP A O 1
ATOM 2427 N N . GLU A 1 303 ? 2.940 32.715 21.448 1.00 79.69 303 GLU A N 1
ATOM 2428 C CA . GLU A 1 303 ? 2.654 31.836 20.320 1.00 79.69 303 GLU A CA 1
ATOM 2429 C C . GLU A 1 303 ? 1.619 30.792 20.749 1.00 79.69 303 GLU A C 1
ATOM 2431 O O . GLU A 1 303 ? 1.741 30.246 21.843 1.00 79.69 303 GLU A O 1
ATOM 2436 N N . PRO A 1 304 ? 0.596 30.490 19.937 1.00 78.88 304 PRO A N 1
ATOM 2437 C CA . PRO A 1 304 ? -0.397 29.490 20.297 1.00 78.88 304 PRO A CA 1
ATOM 2438 C C . PRO A 1 304 ? 0.191 28.076 20.187 1.00 78.88 304 PRO A C 1
ATOM 2440 O O . PRO A 1 304 ? 0.652 27.644 19.126 1.00 78.88 304 PRO A O 1
ATOM 2443 N N . TYR A 1 305 ? 0.127 27.332 21.285 1.00 78.88 305 TYR A N 1
ATOM 2444 C CA . TYR A 1 305 ? 0.415 25.906 21.347 1.00 78.88 305 TYR A CA 1
ATOM 2445 C C . TYR A 1 305 ? -0.871 25.158 21.654 1.00 78.88 305 TYR A C 1
ATOM 2447 O O . TYR A 1 305 ? -1.686 25.558 22.487 1.00 78.88 305 TYR A O 1
ATOM 2455 N N . LYS A 1 306 ? -1.053 24.024 20.993 1.00 66.69 306 LYS A N 1
ATOM 2456 C CA . LYS A 1 306 ? -2.058 23.063 21.413 1.00 66.69 306 LYS A CA 1
ATOM 2457 C C . LYS A 1 306 ? -1.447 22.191 22.499 1.00 66.69 306 LYS A C 1
ATOM 2459 O O . LYS A 1 306 ? -0.454 21.509 22.261 1.00 66.69 306 LYS A O 1
ATOM 2464 N N . CYS A 1 307 ? -2.042 22.234 23.679 1.00 78.38 307 CYS A N 1
ATOM 2465 C CA . CYS A 1 307 ? -1.576 21.516 24.852 1.00 78.38 307 CYS A CA 1
ATOM 2466 C C . CYS A 1 307 ? -2.438 20.277 25.082 1.00 78.38 307 CYS A C 1
ATOM 2468 O O . CYS A 1 307 ? -3.665 20.329 24.938 1.00 78.38 307 CYS A O 1
ATOM 2470 N N . ILE A 1 308 ? -1.803 19.173 25.469 1.00 70.62 308 ILE A N 1
ATOM 2471 C CA . ILE A 1 308 ? -2.450 17.903 25.810 1.00 70.62 308 ILE A CA 1
ATOM 2472 C C . ILE A 1 308 ? -1.898 17.440 27.153 1.00 70.62 308 ILE A C 1
ATOM 2474 O O . ILE A 1 308 ? -0.719 17.113 27.263 1.00 70.62 308 ILE A O 1
ATOM 2478 N N . LEU A 1 309 ? -2.752 17.417 28.171 1.00 75.69 309 LEU A N 1
ATOM 2479 C CA . LEU A 1 309 ? -2.466 16.779 29.446 1.00 75.69 309 LEU A CA 1
ATOM 2480 C C . LEU A 1 309 ? -2.952 15.341 29.406 1.00 75.69 309 LEU A C 1
ATOM 2482 O O . LEU A 1 309 ? -4.106 15.055 29.076 1.00 75.69 309 LEU A O 1
ATOM 2486 N N . THR A 1 310 ? -2.074 14.457 29.826 1.00 68.62 310 THR A N 1
ATOM 2487 C CA . THR A 1 310 ? -2.293 13.023 29.843 1.00 68.62 310 THR A CA 1
ATOM 2488 C C . THR A 1 310 ? -1.966 12.473 31.220 1.00 68.62 310 THR A C 1
ATOM 2490 O O . THR A 1 310 ? -1.484 13.220 32.071 1.00 68.62 310 THR A O 1
ATOM 2493 N N . ASP A 1 311 ? -2.213 11.186 31.449 1.00 65.56 311 ASP A N 1
ATOM 2494 C CA . ASP A 1 311 ? -1.772 10.543 32.690 1.00 65.56 311 ASP A CA 1
ATOM 2495 C C . ASP A 1 311 ? -0.246 10.501 32.835 1.00 65.56 311 ASP A C 1
ATOM 2497 O O . ASP A 1 311 ? 0.239 10.416 33.959 1.00 65.56 311 ASP A O 1
ATOM 2501 N N . GLU A 1 312 ? 0.497 10.590 31.722 1.00 60.19 312 GLU A N 1
ATOM 2502 C CA . GLU A 1 312 ? 1.945 10.355 31.701 1.00 60.19 312 GLU A CA 1
ATOM 2503 C C . GLU A 1 312 ? 2.802 11.554 31.257 1.00 60.19 312 GLU A C 1
ATOM 2505 O O . GLU A 1 312 ? 4.017 11.578 31.458 1.00 60.19 312 GLU A O 1
ATOM 2510 N N . LYS A 1 313 ? 2.213 12.540 30.585 1.00 67.69 313 LYS A N 1
ATOM 2511 C CA . LYS A 1 313 ? 2.928 13.623 29.894 1.00 67.69 313 LYS A CA 1
ATOM 2512 C C . LYS A 1 313 ? 2.070 14.872 29.742 1.00 67.69 313 LYS A C 1
ATOM 2514 O O . LYS A 1 313 ? 0.852 14.790 29.557 1.00 67.69 313 LYS A O 1
ATOM 2519 N N . LEU A 1 314 ? 2.724 16.028 29.725 1.00 73.50 314 LEU A N 1
ATOM 2520 C CA . LEU A 1 314 ? 2.156 17.263 29.194 1.00 73.50 314 LEU A CA 1
ATOM 2521 C C . LEU A 1 314 ? 2.836 17.583 27.862 1.00 73.50 314 LEU A C 1
ATOM 2523 O O . LEU A 1 314 ? 4.043 17.803 27.815 1.00 73.50 314 LEU A O 1
ATOM 2527 N N . ILE A 1 315 ? 2.055 17.582 26.788 1.00 70.38 315 ILE A N 1
ATOM 2528 C CA . ILE A 1 315 ? 2.543 17.716 25.416 1.00 70.38 315 ILE A CA 1
ATOM 2529 C C . ILE A 1 315 ? 2.147 19.089 24.877 1.00 70.38 315 ILE A C 1
ATOM 2531 O O . ILE A 1 315 ? 0.973 19.455 24.942 1.00 70.38 315 ILE A O 1
ATOM 2535 N N . PHE A 1 316 ? 3.100 19.835 24.320 1.00 73.50 316 PHE A N 1
ATOM 2536 C CA . PHE A 1 316 ? 2.870 21.102 23.626 1.00 73.50 316 PHE A CA 1
ATOM 2537 C C . PHE A 1 316 ? 3.198 20.943 22.149 1.00 73.50 316 PHE A C 1
ATOM 2539 O O . PHE A 1 316 ? 4.310 20.564 21.790 1.00 73.50 316 PHE A O 1
ATOM 2546 N N . ILE A 1 317 ? 2.240 21.284 21.296 1.00 66.88 317 ILE A N 1
ATOM 2547 C CA . ILE A 1 317 ? 2.385 21.226 19.845 1.00 66.88 317 ILE A CA 1
ATOM 2548 C C . ILE A 1 317 ? 2.264 22.645 19.307 1.00 66.88 317 ILE A C 1
ATOM 2550 O O . ILE A 1 317 ? 1.207 23.269 19.445 1.00 66.88 317 ILE A O 1
ATOM 2554 N N . LYS A 1 318 ? 3.336 23.163 18.702 1.00 71.25 318 LYS A N 1
ATOM 2555 C CA . LYS A 1 318 ? 3.312 24.498 18.090 1.00 71.25 318 LYS A CA 1
ATOM 2556 C C . LYS A 1 318 ? 2.323 24.519 16.922 1.00 71.25 318 LYS A C 1
ATOM 2558 O O . LYS A 1 318 ? 2.331 23.619 16.084 1.00 71.25 318 LYS A O 1
ATOM 2563 N N . LEU A 1 319 ? 1.475 25.542 16.850 1.00 62.44 319 LEU A N 1
ATOM 2564 C CA . LEU A 1 319 ? 0.584 25.744 15.707 1.00 62.44 319 LEU A CA 1
ATOM 2565 C C . LEU A 1 319 ? 1.279 26.646 14.667 1.00 62.44 319 LEU A C 1
ATOM 2567 O O . LEU A 1 319 ? 1.644 27.776 14.981 1.00 62.44 319 LEU A O 1
ATOM 2571 N N . GLU A 1 320 ? 1.481 26.151 13.439 1.00 54.88 320 GLU A N 1
ATOM 2572 C CA . GLU A 1 320 ? 1.927 26.969 12.293 1.00 54.88 320 GLU A CA 1
ATOM 2573 C C . GLU A 1 320 ? 0.746 27.761 11.679 1.00 54.88 320 GLU A C 1
ATOM 2575 O O . GLU A 1 320 ? -0.407 27.350 11.803 1.00 54.88 320 GLU A O 1
ATOM 2580 N N . GLY A 1 321 ? 1.041 28.936 11.102 1.00 45.47 321 GLY A N 1
ATOM 2581 C CA . GLY A 1 321 ? 0.188 30.140 11.092 1.00 45.47 321 GLY A CA 1
ATOM 2582 C C . GLY A 1 321 ? -1.076 30.238 10.207 1.00 45.47 321 GLY A C 1
ATOM 2583 O O . GLY A 1 321 ? -1.556 29.284 9.606 1.00 45.47 321 GLY A O 1
ATOM 2584 N N . ASP A 1 322 ? -1.581 31.484 10.185 1.00 33.16 322 ASP A N 1
ATOM 2585 C CA . ASP A 1 322 ? -2.673 32.136 9.424 1.00 33.16 322 ASP A CA 1
ATOM 2586 C C . ASP A 1 322 ? -4.146 32.108 9.893 1.00 33.16 322 ASP A C 1
ATOM 2588 O O . ASP A 1 322 ? -4.970 32.791 9.283 1.00 33.16 322 ASP A O 1
ATOM 2592 N N . LYS A 1 323 ? -4.520 31.487 11.025 1.00 34.94 323 LYS A N 1
ATOM 2593 C CA . LYS A 1 323 ? -5.899 31.647 11.578 1.00 34.94 323 LYS A CA 1
ATOM 2594 C C . LYS A 1 323 ? -6.030 32.016 13.059 1.00 34.94 323 LYS A C 1
ATOM 2596 O O . LYS A 1 323 ? -7.139 32.269 13.519 1.00 34.94 323 LYS A O 1
ATOM 2601 N N . ILE A 1 324 ? -4.928 32.135 13.794 1.00 40.09 324 ILE A N 1
ATOM 2602 C CA . ILE A 1 324 ? -4.908 32.706 15.149 1.00 40.09 324 ILE A CA 1
ATOM 2603 C C . ILE A 1 324 ? -3.815 33.768 15.119 1.00 40.09 324 ILE A C 1
ATOM 2605 O O . ILE A 1 324 ? -2.644 33.429 14.957 1.00 40.09 324 ILE A O 1
ATOM 2609 N N . ARG A 1 325 ? -4.197 35.054 15.157 1.00 36.97 325 ARG A N 1
ATOM 2610 C CA . ARG A 1 325 ? -3.233 36.164 15.147 1.00 36.97 325 ARG A CA 1
ATOM 2611 C C . ARG A 1 325 ? -2.226 35.921 16.270 1.00 36.97 325 ARG A C 1
ATOM 2613 O O . ARG A 1 325 ? -2.626 35.815 17.425 1.00 36.97 325 ARG A O 1
ATOM 2620 N N . SER A 1 326 ? -0.935 35.856 15.943 1.00 39.66 326 SER A N 1
ATOM 2621 C CA . SER A 1 326 ? 0.100 36.098 16.944 1.00 39.66 326 SER A CA 1
ATOM 2622 C C . SER A 1 326 ? -0.197 37.466 17.545 1.00 39.66 326 SER A C 1
ATOM 2624 O O . SER A 1 326 ? -0.235 38.459 16.811 1.00 39.66 326 SER A O 1
ATOM 2626 N N . LEU A 1 327 ? -0.475 37.520 18.841 1.00 40.94 327 LEU A N 1
ATOM 2627 C CA . LEU A 1 327 ? -0.757 38.780 19.511 1.00 40.94 327 LEU A CA 1
ATOM 2628 C C . LEU A 1 327 ? 0.578 39.513 19.648 1.00 40.94 327 LEU A C 1
ATOM 2630 O O . LEU A 1 327 ? 1.397 39.228 20.521 1.00 40.94 327 LEU A O 1
ATOM 2634 N N . SER A 1 328 ? 0.853 40.389 18.681 1.00 36.41 328 SER A N 1
ATOM 2635 C CA . SER A 1 328 ? 1.993 41.289 18.732 1.00 36.41 328 SER A CA 1
ATOM 2636 C C . SER A 1 328 ? 1.734 42.323 19.818 1.00 36.41 328 SER A C 1
ATOM 2638 O O . SER A 1 328 ? 0.709 43.011 19.786 1.00 36.41 328 SER A O 1
ATOM 2640 N N . SER A 1 329 ? 2.693 42.487 20.725 1.00 35.84 329 SER A N 1
ATOM 2641 C CA . SER A 1 329 ? 2.798 43.675 21.564 1.00 35.84 329 SER A CA 1
ATOM 2642 C C . SER A 1 329 ? 2.772 44.911 20.659 1.00 35.84 329 SER A C 1
ATOM 2644 O O . SER A 1 329 ? 3.715 45.139 19.899 1.00 35.84 329 SER A O 1
ATOM 2646 N N . HIS A 1 330 ? 1.685 45.680 20.686 1.00 28.88 330 HIS A N 1
ATOM 2647 C CA . HIS A 1 330 ? 1.640 46.964 19.997 1.00 28.88 330 HIS A CA 1
ATOM 2648 C C . HIS A 1 330 ? 2.695 47.889 20.622 1.00 28.88 330 HIS A C 1
ATOM 2650 O O . HIS A 1 330 ? 2.670 48.138 21.822 1.00 28.88 330 HIS A O 1
ATOM 2656 N N . ASN A 1 331 ? 3.627 48.347 19.779 1.00 28.98 331 ASN A N 1
ATOM 2657 C CA . ASN A 1 331 ? 4.547 49.473 19.955 1.00 28.98 331 ASN A CA 1
ATOM 2658 C C . ASN A 1 331 ? 5.083 49.726 21.375 1.00 28.98 331 ASN A C 1
ATOM 2660 O O . ASN A 1 331 ? 4.660 50.657 22.055 1.00 28.98 331 ASN A O 1
ATOM 2664 N N . ILE A 1 332 ? 6.147 49.010 21.740 1.00 27.61 332 ILE A N 1
ATOM 2665 C CA . ILE A 1 332 ? 7.218 49.625 22.528 1.00 27.61 332 ILE A CA 1
ATOM 2666 C C . ILE A 1 332 ? 8.418 49.723 21.595 1.00 27.61 332 ILE A C 1
ATOM 2668 O O . ILE A 1 332 ? 9.026 48.726 21.210 1.00 27.61 332 ILE A O 1
ATOM 2672 N N . SER A 1 333 ? 8.684 50.953 21.171 1.00 23.73 333 SER A N 1
ATOM 2673 C CA . SER A 1 333 ? 9.911 51.382 20.513 1.00 23.73 333 SER A CA 1
ATOM 2674 C C . SER A 1 333 ? 11.136 50.687 21.107 1.00 23.73 333 SER A C 1
ATOM 2676 O O . SER A 1 333 ? 11.280 50.643 22.328 1.00 23.73 333 SER A O 1
ATOM 2678 N N . LEU A 1 334 ? 12.026 50.210 20.230 1.00 30.09 334 LEU A N 1
ATOM 2679 C CA . LEU A 1 334 ? 13.422 49.895 20.533 1.00 30.09 334 LEU A CA 1
ATOM 2680 C C . LEU A 1 334 ? 14.071 51.103 21.219 1.00 30.09 334 LEU A C 1
ATOM 2682 O O . LEU A 1 334 ? 14.623 51.984 20.574 1.00 30.09 334 LEU A O 1
ATOM 2686 N N . ASN A 1 335 ? 13.959 51.134 22.537 1.00 21.91 335 ASN A N 1
ATOM 2687 C CA . ASN A 1 335 ? 14.761 51.917 23.447 1.00 21.91 335 ASN A CA 1
ATOM 2688 C C . ASN A 1 335 ? 14.970 51.021 24.663 1.00 21.91 335 ASN A C 1
ATOM 2690 O O . ASN A 1 335 ? 14.015 50.532 25.263 1.00 21.91 335 ASN A O 1
ATOM 2694 N N . THR A 1 336 ? 16.245 50.747 24.929 1.00 26.19 336 THR A N 1
ATOM 2695 C CA . THR A 1 336 ? 16.836 50.506 26.250 1.00 26.19 336 THR A CA 1
ATOM 2696 C C . THR A 1 336 ? 15.835 50.368 27.396 1.00 26.19 336 THR A C 1
ATOM 2698 O O . THR A 1 336 ? 15.142 51.335 27.700 1.00 26.19 336 THR A O 1
ATOM 2701 N N . TYR A 1 337 ? 15.829 49.192 28.039 1.00 22.94 337 TYR A N 1
ATOM 2702 C CA . TYR A 1 337 ? 15.299 48.927 29.382 1.00 22.94 337 TYR A CA 1
ATOM 2703 C C . TYR A 1 337 ? 14.554 50.112 30.025 1.00 22.94 337 TYR A C 1
ATOM 2705 O O . TYR A 1 337 ? 15.208 51.008 30.566 1.00 22.94 337 TYR A O 1
ATOM 2713 N N . PRO A 1 338 ? 13.211 50.114 30.060 1.00 23.38 338 PRO A N 1
ATOM 2714 C CA . PRO A 1 338 ? 12.512 50.940 31.016 1.00 23.38 338 PRO A CA 1
ATOM 2715 C C . PRO A 1 338 ? 12.749 50.301 32.380 1.00 23.38 338 PRO A C 1
ATOM 2717 O O . PRO A 1 338 ? 12.248 49.220 32.697 1.00 23.38 338 PRO A O 1
ATOM 2720 N N . SER A 1 339 ? 13.591 50.977 33.148 1.00 25.70 339 SER A N 1
ATOM 2721 C CA . SER A 1 339 ? 13.665 50.906 34.594 1.00 25.70 339 SER A CA 1
ATOM 2722 C C . SER A 1 339 ? 12.284 50.627 35.190 1.00 25.70 339 SER A C 1
ATOM 2724 O O . SER A 1 339 ? 11.391 51.474 35.185 1.00 25.70 339 SER A O 1
ATOM 2726 N N . THR A 1 340 ? 12.122 49.438 35.775 1.00 28.22 340 THR A N 1
ATOM 2727 C CA . THR A 1 340 ? 11.195 49.288 36.897 1.00 28.22 340 THR A CA 1
ATOM 2728 C C . THR A 1 340 ? 11.478 50.427 37.879 1.00 28.22 340 THR A C 1
ATOM 2730 O O . THR A 1 340 ? 12.661 50.680 38.149 1.00 28.22 340 THR A O 1
ATOM 2733 N N . PRO A 1 341 ? 10.450 51.113 38.411 1.00 27.41 341 PRO A N 1
ATOM 2734 C CA . PRO A 1 341 ? 10.663 52.168 39.383 1.00 27.41 341 PRO A CA 1
ATOM 2735 C C . PRO A 1 341 ? 11.524 51.623 40.516 1.00 27.41 341 PRO A C 1
ATOM 2737 O O . PRO A 1 341 ? 11.308 50.509 40.999 1.00 27.41 341 PRO A O 1
ATOM 2740 N N . SER A 1 342 ? 12.524 52.417 40.874 1.00 34.75 342 SER A N 1
ATOM 2741 C CA . SER A 1 342 ? 13.500 52.191 41.927 1.00 34.75 342 SER A CA 1
ATOM 2742 C C . SER A 1 342 ? 12.908 51.474 43.145 1.00 34.75 342 SER A C 1
ATOM 2744 O O . SER A 1 342 ? 12.313 52.090 44.024 1.00 34.75 342 SER A O 1
ATOM 2746 N N . ASN A 1 343 ? 13.130 50.168 43.217 1.00 33.03 343 ASN A N 1
ATOM 2747 C CA . ASN A 1 343 ? 13.352 49.474 44.471 1.00 33.03 343 ASN A CA 1
ATOM 2748 C C . ASN A 1 343 ? 14.443 48.445 44.205 1.00 33.03 343 ASN A C 1
ATOM 2750 O O . ASN A 1 343 ? 14.221 47.352 43.692 1.00 33.03 343 ASN A O 1
ATOM 2754 N N . ASP A 1 344 ? 15.652 48.892 44.516 1.00 38.72 344 ASP A N 1
ATOM 2755 C CA . ASP A 1 344 ? 16.972 48.340 44.212 1.00 38.72 344 ASP A CA 1
ATOM 2756 C C . ASP A 1 344 ? 17.280 47.047 45.002 1.00 38.72 344 ASP A C 1
ATOM 2758 O O . ASP A 1 344 ? 18.408 46.795 45.421 1.00 38.72 344 ASP A O 1
ATOM 2762 N N . TRP A 1 345 ? 16.251 46.247 45.292 1.00 36.25 345 TRP A N 1
ATOM 2763 C CA . TRP A 1 345 ? 16.271 45.219 46.326 1.00 36.25 345 TRP A CA 1
ATOM 2764 C C . TRP A 1 345 ? 15.395 44.015 45.949 1.00 36.25 345 TRP A C 1
ATOM 2766 O O . TRP A 1 345 ? 14.168 44.074 46.025 1.00 36.25 345 TRP A O 1
ATOM 2776 N N . ARG A 1 346 ? 16.014 42.874 45.616 1.00 41.97 346 ARG A N 1
ATOM 2777 C CA . ARG A 1 346 ? 15.322 41.571 45.511 1.00 41.97 346 ARG A CA 1
ATOM 2778 C C . ARG A 1 346 ? 15.354 40.849 46.869 1.00 41.97 346 ARG A C 1
ATOM 2780 O O . ARG A 1 346 ? 16.383 40.855 47.546 1.00 41.97 346 ARG A O 1
ATOM 2787 N N . ARG A 1 347 ? 14.240 40.220 47.280 1.00 33.78 347 ARG A N 1
ATOM 2788 C CA . ARG A 1 347 ? 14.163 39.381 48.498 1.00 33.78 347 ARG A CA 1
ATOM 2789 C C . ARG A 1 347 ? 14.572 37.945 48.180 1.00 33.78 347 ARG A C 1
ATOM 2791 O O . ARG A 1 347 ? 13.908 37.290 47.387 1.00 33.78 347 ARG A O 1
ATOM 2798 N N . GLY A 1 348 ? 15.603 37.442 48.855 1.00 36.72 348 GLY A N 1
ATOM 2799 C CA . GLY A 1 348 ? 15.970 36.022 48.852 1.00 36.72 348 GLY A CA 1
ATOM 2800 C C . GLY A 1 348 ? 15.885 35.417 50.256 1.00 36.72 348 GLY A C 1
ATOM 2801 O O . GLY A 1 348 ? 16.164 36.096 51.246 1.00 36.72 348 GLY A O 1
ATOM 2802 N N . ALA A 1 349 ? 15.503 34.142 50.355 1.00 33.59 349 ALA A N 1
ATOM 2803 C CA . ALA A 1 349 ? 15.489 33.396 51.612 1.00 33.59 349 ALA A CA 1
ATOM 2804 C C . ALA A 1 349 ? 16.628 32.362 51.637 1.00 33.59 349 ALA A C 1
ATOM 2806 O O . ALA A 1 349 ? 16.541 31.319 50.996 1.00 33.59 349 ALA A O 1
ATOM 2807 N N . ARG A 1 350 ? 17.675 32.619 52.430 1.00 34.69 350 ARG A N 1
ATOM 2808 C CA . ARG A 1 350 ? 18.511 31.561 53.020 1.00 34.69 350 ARG A CA 1
ATOM 2809 C C . ARG A 1 350 ? 18.258 31.595 54.519 1.00 34.69 350 ARG A C 1
ATOM 2811 O O . ARG A 1 350 ? 18.463 32.622 55.160 1.00 34.69 350 ARG A O 1
ATOM 2818 N N . LYS A 1 351 ? 17.733 30.506 55.083 1.00 34.34 351 LYS A N 1
ATOM 2819 C CA . LYS A 1 351 ? 17.498 30.465 56.530 1.00 34.34 351 LYS A CA 1
ATOM 2820 C C . LYS A 1 351 ? 18.844 30.589 57.277 1.00 34.34 351 LYS A C 1
ATOM 2822 O O . LYS A 1 351 ? 19.797 29.952 56.836 1.00 34.34 351 LYS A O 1
ATOM 2827 N N . PRO A 1 352 ? 18.923 31.362 58.380 1.00 39.06 352 PRO A N 1
ATOM 2828 C CA . PRO A 1 352 ? 17.833 32.057 59.058 1.00 39.06 352 PRO A CA 1
ATOM 2829 C C . PRO A 1 352 ? 17.915 33.596 58.924 1.00 39.06 352 PRO A C 1
ATOM 2831 O O . PRO A 1 352 ? 17.811 34.273 59.933 1.00 39.06 352 PRO A O 1
ATOM 2834 N N . VAL A 1 353 ? 18.080 34.195 57.730 1.00 33.44 353 VAL A N 1
ATOM 2835 C CA . VAL A 1 353 ? 17.925 35.666 57.567 1.00 33.44 353 VAL A CA 1
ATOM 2836 C C . VAL A 1 353 ? 17.328 36.029 56.197 1.00 33.44 353 VAL A C 1
ATOM 2838 O O . VAL A 1 353 ? 17.796 35.570 55.156 1.00 33.44 353 VAL A O 1
ATOM 2841 N N . LYS A 1 354 ? 16.296 36.889 56.176 1.00 36.00 354 LYS A N 1
ATOM 2842 C CA . LYS A 1 354 ? 15.810 37.551 54.949 1.00 36.00 354 LYS A CA 1
ATOM 2843 C C . LYS A 1 354 ? 16.769 38.690 54.607 1.00 36.00 354 LYS A C 1
ATOM 2845 O O . LYS A 1 354 ? 16.848 39.655 55.360 1.00 36.00 354 LYS A O 1
ATOM 2850 N N . VAL A 1 355 ? 17.466 38.595 53.479 1.00 39.75 355 VAL A N 1
ATOM 2851 C CA . VAL A 1 355 ? 18.405 39.634 53.030 1.00 39.75 355 VAL A CA 1
ATOM 2852 C C . VAL A 1 355 ? 17.891 40.235 51.726 1.00 39.75 355 VAL A C 1
ATOM 2854 O O . VAL A 1 355 ? 17.485 39.511 50.815 1.00 39.75 355 VAL A O 1
ATOM 2857 N N . HIS A 1 356 ? 17.890 41.564 51.653 1.00 38.47 356 HIS A N 1
ATOM 2858 C CA . HIS A 1 356 ? 17.663 42.301 50.418 1.00 38.47 356 HIS A CA 1
ATOM 2859 C C . HIS A 1 356 ? 19.021 42.454 49.708 1.00 38.47 356 HIS A C 1
ATOM 2861 O O . HIS A 1 356 ? 20.015 42.752 50.368 1.00 38.47 356 HIS A O 1
ATOM 2867 N N . ARG A 1 357 ? 19.101 42.244 48.386 1.00 41.38 357 ARG A N 1
ATOM 2868 C CA . ARG A 1 357 ? 20.310 42.549 47.588 1.00 41.38 357 ARG A CA 1
ATOM 2869 C C . ARG A 1 357 ? 19.983 43.362 46.336 1.00 41.38 357 ARG A C 1
ATOM 2871 O O . ARG A 1 357 ? 18.912 43.175 45.757 1.00 41.38 357 ARG A O 1
ATOM 2878 N N . ARG A 1 358 ? 20.937 44.203 45.917 1.00 32.59 358 ARG A N 1
ATOM 2879 C CA . ARG A 1 358 ? 20.939 44.889 44.617 1.00 32.59 358 ARG A CA 1
ATOM 2880 C C . ARG A 1 358 ? 20.967 43.883 43.473 1.00 32.59 358 ARG A C 1
ATOM 2882 O O . ARG A 1 358 ? 21.759 42.943 43.500 1.00 32.59 358 ARG A O 1
ATOM 2889 N N . SER A 1 359 ? 20.116 44.101 42.473 1.00 38.38 359 SER A N 1
ATOM 2890 C CA . SER A 1 359 ? 19.968 43.235 41.292 1.00 38.38 359 SER A CA 1
ATOM 2891 C C . SER A 1 359 ? 21.248 43.114 40.458 1.00 38.38 359 SER A C 1
ATOM 2893 O O . SER A 1 359 ? 21.435 42.110 39.783 1.00 38.38 359 SER A O 1
ATOM 2895 N N . SER A 1 360 ? 22.154 44.092 40.544 1.00 37.31 360 SER A N 1
ATOM 2896 C CA . SER A 1 360 ? 23.434 44.110 39.825 1.00 37.31 360 SER A CA 1
ATOM 2897 C C . SER A 1 360 ? 24.480 43.105 40.330 1.00 37.31 360 SER A C 1
ATOM 2899 O O . SER A 1 360 ? 25.499 42.926 39.673 1.00 37.31 360 SER A O 1
ATOM 2901 N N . PHE A 1 361 ? 24.255 42.451 41.476 1.00 33.03 361 PHE A N 1
ATOM 2902 C CA . PHE A 1 361 ? 25.189 41.488 42.090 1.00 33.03 361 PHE A CA 1
ATOM 2903 C C . PHE A 1 361 ? 24.691 40.035 42.049 1.00 33.03 361 PHE A C 1
ATOM 2905 O O . PHE A 1 361 ? 25.194 39.175 42.775 1.00 33.03 361 PHE A O 1
ATOM 2912 N N . THR A 1 362 ? 23.673 39.751 41.239 1.00 38.19 362 THR A N 1
ATOM 2913 C CA . THR A 1 362 ? 23.125 38.403 41.064 1.00 38.19 362 THR A CA 1
ATOM 2914 C C . THR A 1 362 ? 23.188 38.016 39.595 1.00 38.19 362 THR A C 1
ATOM 2916 O O . THR A 1 362 ? 22.469 38.604 38.794 1.00 38.19 362 THR A O 1
ATOM 2919 N N . GLU A 1 363 ? 24.005 37.018 39.248 1.00 33.00 363 GLU A N 1
ATOM 2920 C CA . GLU A 1 363 ? 23.814 36.280 37.997 1.00 33.00 363 GLU A CA 1
ATOM 2921 C C . GLU A 1 363 ? 22.469 35.553 38.081 1.00 33.00 363 GLU A C 1
ATOM 2923 O O . GLU A 1 363 ? 22.220 34.773 39.009 1.00 33.00 363 GLU A O 1
ATOM 2928 N N . GLU A 1 364 ? 21.566 35.845 37.146 1.00 36.84 364 GLU A N 1
ATOM 2929 C CA . GLU A 1 364 ? 20.366 35.038 36.974 1.00 36.84 364 GLU A CA 1
ATOM 2930 C C . GLU A 1 364 ? 20.799 33.649 36.503 1.00 36.84 364 GLU A C 1
ATOM 2932 O O . GLU A 1 364 ? 21.441 33.502 35.465 1.00 36.84 364 GLU A O 1
ATOM 2937 N N . TRP A 1 365 ? 20.442 32.617 37.270 1.00 29.48 365 TRP A N 1
ATOM 2938 C CA . TRP A 1 365 ? 20.411 31.260 36.742 1.00 29.48 365 TRP A CA 1
ATOM 2939 C C . TRP A 1 365 ? 19.440 31.274 35.565 1.00 29.48 365 TRP A C 1
ATOM 2941 O O . TRP A 1 365 ? 18.231 31.346 35.781 1.00 29.48 365 TRP A O 1
ATOM 2951 N N . ALA A 1 366 ? 19.959 31.258 34.339 1.00 36.09 366 ALA A N 1
ATOM 2952 C CA . ALA A 1 366 ? 19.145 31.071 33.152 1.00 36.09 366 ALA A CA 1
ATOM 2953 C C . ALA A 1 366 ? 18.496 29.682 33.266 1.00 36.09 366 ALA A C 1
ATOM 2955 O O . ALA A 1 366 ? 19.214 28.678 33.234 1.00 36.09 366 ALA A O 1
ATOM 2956 N N . PRO A 1 367 ? 17.168 29.577 33.457 1.00 38.31 367 PRO A N 1
ATOM 2957 C CA . PRO A 1 367 ? 16.516 28.284 33.355 1.00 38.31 367 PRO A CA 1
ATOM 2958 C C . PRO A 1 367 ? 16.698 27.808 31.913 1.00 38.31 367 PRO A C 1
ATOM 2960 O O . PRO A 1 367 ? 16.605 28.618 30.987 1.00 38.31 367 PRO A O 1
ATOM 2963 N N . VAL A 1 368 ? 16.952 26.514 31.716 1.00 38.28 368 VAL A N 1
ATOM 2964 C CA . VAL A 1 368 ? 16.980 25.910 30.379 1.00 38.28 368 VAL A CA 1
ATOM 2965 C C . VAL A 1 368 ? 15.582 26.088 29.780 1.00 38.28 368 VAL A C 1
ATOM 2967 O O . VAL A 1 368 ? 14.639 25.387 30.143 1.00 38.28 368 VAL A O 1
ATOM 2970 N N . ASN A 1 369 ? 15.421 27.095 28.927 1.00 46.91 369 ASN A N 1
ATOM 2971 C CA . ASN A 1 369 ? 14.126 27.540 28.418 1.00 46.91 369 ASN A CA 1
ATOM 2972 C C . ASN A 1 369 ? 14.013 27.235 26.921 1.00 46.91 369 ASN A C 1
ATOM 2974 O O . ASN A 1 369 ? 15.020 27.118 26.229 1.00 46.91 369 ASN A O 1
ATOM 2978 N N . PHE A 1 370 ? 12.769 27.134 26.431 1.00 43.25 370 PHE A N 1
ATOM 2979 C CA . PHE A 1 370 ? 12.284 26.768 25.079 1.00 43.25 370 PHE A CA 1
ATOM 2980 C C . PHE A 1 370 ? 13.219 26.970 23.861 1.00 43.25 370 PHE A C 1
ATOM 2982 O O . PHE A 1 370 ? 13.111 26.239 22.880 1.00 43.25 370 PHE A O 1
ATOM 2989 N N . ALA A 1 371 ? 14.113 27.961 23.884 1.00 39.62 371 ALA A N 1
ATOM 2990 C CA . ALA A 1 371 ? 15.099 28.222 22.842 1.00 39.62 371 ALA A CA 1
ATOM 2991 C C . ALA A 1 371 ? 16.175 27.130 22.692 1.00 39.62 371 ALA A C 1
ATOM 2993 O O . ALA A 1 371 ? 16.654 26.954 21.567 1.00 39.62 371 ALA A O 1
ATOM 2994 N N . ASP A 1 372 ? 16.533 26.426 23.770 1.00 39.06 372 ASP A N 1
ATOM 2995 C CA . ASP A 1 372 ? 17.646 25.461 23.790 1.00 39.06 372 ASP A CA 1
ATOM 2996 C C . ASP A 1 372 ? 17.223 24.042 23.385 1.00 39.06 372 ASP A C 1
ATOM 2998 O O . ASP A 1 372 ? 18.030 23.262 22.881 1.00 39.06 372 ASP A O 1
ATOM 3002 N N . PHE A 1 373 ? 15.933 23.712 23.485 1.00 42.47 373 PHE A N 1
ATOM 3003 C CA . PHE A 1 373 ? 15.418 22.398 23.077 1.00 42.47 373 PHE A CA 1
ATOM 3004 C C . PHE A 1 373 ? 15.364 22.206 21.557 1.00 42.47 373 PHE A C 1
ATOM 3006 O O . PHE A 1 373 ? 15.429 21.077 21.078 1.00 42.47 373 PHE A O 1
ATOM 3013 N N . ASN A 1 374 ? 15.366 23.298 20.784 1.00 34.69 374 ASN A N 1
ATOM 3014 C CA . ASN A 1 374 ? 15.567 23.225 19.336 1.00 34.69 374 ASN A CA 1
ATOM 3015 C C . ASN A 1 374 ? 16.992 22.754 18.958 1.00 34.69 374 ASN A C 1
ATOM 3017 O O . ASN A 1 374 ? 17.185 22.284 17.837 1.00 34.69 374 ASN A O 1
ATOM 3021 N N . LEU A 1 375 ? 17.983 22.842 19.865 1.00 30.83 375 LEU A N 1
ATOM 3022 C CA . LEU A 1 375 ? 19.387 22.487 19.595 1.00 30.83 375 LEU A CA 1
ATOM 3023 C C . LEU A 1 375 ? 19.780 21.043 19.967 1.00 30.83 375 LEU A C 1
ATOM 3025 O O . LEU A 1 375 ? 20.734 20.511 19.395 1.00 30.83 375 LEU A O 1
ATOM 3029 N N . ILE A 1 376 ? 19.041 20.369 20.857 1.00 31.92 376 ILE A N 1
ATOM 3030 C CA . ILE A 1 376 ? 19.377 19.000 21.318 1.00 31.92 376 ILE A CA 1
ATOM 3031 C C . ILE A 1 376 ? 19.073 17.933 20.240 1.00 31.92 376 ILE A C 1
ATOM 3033 O O . ILE A 1 376 ? 19.516 16.790 20.326 1.00 31.92 376 ILE A O 1
ATOM 3037 N N . SER A 1 377 ? 18.416 18.315 19.141 1.00 32.25 377 SER A N 1
ATOM 3038 C CA . SER A 1 377 ? 18.140 17.427 18.000 1.00 32.25 377 SER A CA 1
ATOM 3039 C C . SER A 1 377 ? 19.369 17.052 17.152 1.00 32.25 377 SER A C 1
ATOM 3041 O O . SER A 1 377 ? 19.254 16.223 16.254 1.00 32.25 377 SER A O 1
ATOM 3043 N N . SER A 1 378 ? 20.551 17.617 17.427 1.00 26.11 378 SER A N 1
ATOM 3044 C CA . SER A 1 378 ? 21.764 17.396 16.619 1.00 26.11 378 SER A CA 1
ATOM 3045 C C . SER A 1 378 ? 22.624 16.186 17.035 1.00 26.11 378 SER A C 1
ATOM 3047 O O . SER A 1 378 ? 23.644 15.926 16.404 1.00 26.11 378 SER A O 1
ATOM 3049 N N . GLY A 1 379 ? 22.217 15.417 18.054 1.00 24.45 379 GLY A N 1
ATOM 3050 C CA . GLY A 1 379 ? 23.011 14.307 18.608 1.00 24.45 379 GLY A CA 1
ATOM 3051 C C . GLY A 1 379 ? 22.657 12.881 18.157 1.00 24.45 379 GLY A C 1
ATOM 3052 O O . GLY A 1 379 ? 23.361 11.955 18.547 1.00 24.45 379 GLY A O 1
ATOM 3053 N N . PHE A 1 380 ? 21.604 12.664 17.363 1.00 23.88 380 PHE A N 1
ATOM 3054 C CA . PHE A 1 380 ? 21.218 11.317 16.915 1.00 23.88 380 PHE A CA 1
ATOM 3055 C C . PHE A 1 380 ? 21.544 11.110 15.434 1.00 23.88 380 PHE A C 1
ATOM 3057 O O . PHE A 1 380 ? 20.789 11.495 14.542 1.00 23.88 380 PHE A O 1
ATOM 3064 N N . SER A 1 381 ? 22.690 10.482 15.176 1.00 23.70 381 SER A N 1
ATOM 3065 C CA . SER A 1 381 ? 23.039 9.910 13.880 1.00 23.70 381 SER A CA 1
ATOM 3066 C C . SER A 1 381 ? 22.219 8.638 13.642 1.00 23.70 381 SER A C 1
ATOM 3068 O O . SER A 1 381 ? 22.411 7.606 14.279 1.00 23.70 381 SER A O 1
ATOM 3070 N N . GLY A 1 382 ? 21.279 8.710 12.707 1.00 23.23 382 GLY A N 1
ATOM 3071 C CA . GLY A 1 382 ? 20.513 7.557 12.252 1.00 23.23 382 GLY A CA 1
ATOM 3072 C C . GLY A 1 382 ? 19.350 8.009 11.387 1.00 23.23 382 GLY A C 1
ATOM 3073 O O . GLY A 1 382 ? 18.517 8.788 11.834 1.00 23.23 382 GLY A O 1
ATOM 3074 N N . ASN A 1 383 ? 19.314 7.543 10.139 1.00 28.00 383 ASN A N 1
ATOM 3075 C CA . ASN A 1 383 ? 18.248 7.806 9.175 1.00 28.00 383 ASN A CA 1
ATOM 3076 C C . ASN A 1 383 ? 16.863 7.455 9.762 1.00 28.00 383 ASN A C 1
ATOM 3078 O O . ASN A 1 383 ? 16.440 6.302 9.725 1.00 28.00 383 ASN A O 1
ATOM 3082 N N . LEU A 1 384 ? 16.159 8.465 10.274 1.00 24.17 384 LEU A N 1
ATOM 3083 C CA . LEU A 1 384 ? 14.745 8.451 10.646 1.00 24.17 384 LEU A CA 1
ATOM 3084 C C . LEU A 1 384 ? 13.999 9.417 9.708 1.00 24.17 384 LEU A C 1
ATOM 3086 O O . LEU A 1 384 ? 14.519 10.500 9.422 1.00 24.17 384 LEU A O 1
ATOM 3090 N N . PRO A 1 385 ? 12.804 9.062 9.204 1.00 28.88 385 PRO A N 1
ATOM 3091 C CA . PRO A 1 385 ? 12.020 9.969 8.380 1.00 28.88 385 PRO A CA 1
ATOM 3092 C C . PRO A 1 385 ? 11.541 11.149 9.234 1.00 28.88 385 PRO A C 1
ATOM 3094 O O . PRO A 1 385 ? 10.873 10.934 10.237 1.00 28.88 385 PRO A O 1
ATOM 3097 N N . THR A 1 386 ? 11.927 12.361 8.814 1.00 31.81 386 THR A N 1
ATOM 3098 C CA . THR A 1 386 ? 11.425 13.700 9.200 1.00 31.81 386 THR A CA 1
ATOM 3099 C C . THR A 1 386 ? 11.057 13.895 10.681 1.00 31.81 386 THR A C 1
ATOM 3101 O O . THR A 1 386 ? 10.018 13.406 11.115 1.00 31.81 386 THR A O 1
ATOM 3104 N N . PRO A 1 387 ? 11.838 14.668 11.462 1.00 36.12 387 PRO A N 1
ATOM 3105 C CA . PRO A 1 387 ? 11.644 14.740 12.904 1.00 36.12 387 PRO A CA 1
ATOM 3106 C C . PRO A 1 387 ? 10.354 15.478 13.264 1.00 36.12 387 PRO A C 1
ATOM 3108 O O . PRO A 1 387 ? 10.017 16.490 12.645 1.00 36.12 387 PRO A O 1
ATOM 3111 N N . ASP A 1 388 ? 9.713 15.018 14.333 1.00 40.34 388 ASP A N 1
ATOM 3112 C CA . ASP A 1 388 ? 8.673 15.683 15.119 1.00 40.34 388 ASP A CA 1
ATOM 3113 C C . ASP A 1 388 ? 9.172 17.028 15.711 1.00 40.34 388 ASP A C 1
ATOM 3115 O O . ASP A 1 388 ? 9.232 17.219 16.924 1.00 40.34 388 ASP A O 1
ATOM 3119 N N . ARG A 1 389 ? 9.583 17.987 14.865 1.00 42.66 389 ARG A N 1
ATOM 3120 C CA . ARG A 1 389 ? 10.359 19.194 15.234 1.00 42.66 389 ARG A CA 1
ATOM 3121 C C . ARG A 1 389 ? 9.617 20.230 16.093 1.00 42.66 389 ARG A C 1
ATOM 3123 O O . ARG A 1 389 ? 10.197 21.262 16.411 1.00 42.66 389 ARG A O 1
ATOM 3130 N N . TYR A 1 390 ? 8.367 19.983 16.485 1.00 49.91 390 TYR A N 1
ATOM 3131 C CA . TYR A 1 390 ? 7.524 20.975 17.171 1.00 49.91 390 TYR A CA 1
ATOM 3132 C C . TYR A 1 390 ? 6.727 20.422 18.357 1.00 49.91 390 TYR A C 1
ATOM 3134 O O . TYR A 1 390 ? 5.753 21.045 18.786 1.00 49.91 390 TYR A O 1
ATOM 3142 N N . CYS A 1 391 ? 7.118 19.253 18.865 1.00 49.09 391 CYS A N 1
ATOM 3143 C CA . CYS A 1 391 ? 6.511 18.629 20.032 1.00 49.09 391 CYS A CA 1
ATOM 3144 C C . CYS A 1 391 ? 7.422 18.826 21.251 1.00 49.09 391 CYS A C 1
ATOM 3146 O O . CYS A 1 391 ? 8.558 18.354 21.251 1.00 49.09 391 CYS A O 1
ATOM 3148 N N . LEU A 1 392 ? 6.945 19.523 22.284 1.00 62.72 392 LEU A N 1
ATOM 3149 C CA . LEU A 1 392 ? 7.589 19.522 23.597 1.00 62.72 392 LEU A CA 1
ATOM 3150 C C . LEU A 1 392 ? 6.833 18.558 24.503 1.00 62.72 392 LEU A C 1
ATOM 3152 O O . LEU A 1 392 ? 5.649 18.757 24.764 1.00 62.72 392 LEU A O 1
ATOM 3156 N N . GLU A 1 393 ? 7.527 17.551 25.016 1.00 61.56 393 GLU A N 1
ATOM 3157 C CA . GLU A 1 393 ? 6.990 16.639 26.021 1.00 61.56 393 GLU A CA 1
ATOM 3158 C C . GLU A 1 393 ? 7.609 16.956 27.383 1.00 61.56 393 GLU A C 1
ATOM 3160 O O . GLU A 1 393 ? 8.831 16.990 27.529 1.00 61.56 393 GLU A O 1
ATOM 3165 N N . LEU A 1 394 ? 6.767 17.180 28.390 1.00 65.12 394 LEU A N 1
ATOM 3166 C CA . LEU A 1 394 ? 7.182 17.258 29.785 1.00 65.12 394 LEU A CA 1
ATOM 3167 C C . LEU A 1 394 ? 6.719 16.019 30.548 1.00 65.12 394 LEU A C 1
ATOM 3169 O O . LEU A 1 394 ? 5.522 15.727 30.613 1.00 65.12 394 LEU A O 1
ATOM 3173 N N . GLU A 1 395 ? 7.670 15.343 31.187 1.00 61.28 395 GLU A N 1
ATOM 3174 C CA . GLU A 1 395 ? 7.403 14.317 32.192 1.00 61.28 395 GLU A CA 1
ATOM 3175 C C . GLU A 1 395 ? 6.935 15.009 33.489 1.00 61.28 395 GLU A C 1
ATOM 3177 O O . GLU A 1 395 ? 7.585 15.919 34.006 1.00 61.28 395 GLU A O 1
ATOM 3182 N N . TYR A 1 396 ? 5.754 14.640 33.985 1.00 65.56 396 TYR A N 1
ATOM 3183 C CA . TYR A 1 396 ? 5.026 15.343 35.058 1.00 65.56 396 TYR A CA 1
ATOM 3184 C C . TYR A 1 396 ? 5.539 15.028 36.463 1.00 65.56 396 TYR A C 1
ATOM 3186 O O . TYR A 1 396 ? 5.113 15.680 37.422 1.00 65.56 396 TYR A O 1
ATOM 3194 N N . SER A 1 397 ? 6.435 14.047 36.620 1.00 56.62 397 SER A N 1
ATOM 3195 C CA . SER A 1 397 ? 7.059 13.772 37.909 1.00 56.62 397 SER A CA 1
ATOM 3196 C C . SER A 1 397 ? 7.814 15.027 38.363 1.00 56.62 397 SER A C 1
ATOM 3198 O O . SER A 1 397 ? 8.881 15.331 37.837 1.00 56.62 397 SER A O 1
ATOM 3200 N N . ALA A 1 398 ? 7.237 15.739 39.338 1.00 58.81 398 ALA A N 1
ATOM 3201 C CA . ALA A 1 398 ? 7.675 17.030 39.886 1.00 58.81 398 ALA A CA 1
ATOM 3202 C C . ALA A 1 398 ? 7.239 18.320 39.150 1.00 58.81 398 ALA A C 1
ATOM 3204 O O . ALA A 1 398 ? 7.807 19.376 39.432 1.00 58.81 398 ALA A O 1
ATOM 3205 N N . CYS A 1 399 ? 6.200 18.282 38.304 1.00 73.38 399 CYS A N 1
ATOM 3206 C CA . CYS A 1 399 ? 5.574 19.504 37.779 1.00 73.38 399 CYS A CA 1
ATOM 3207 C C . CYS A 1 399 ? 4.644 20.191 38.809 1.00 73.38 399 CYS A C 1
ATOM 3209 O O . CYS A 1 399 ? 3.863 19.527 39.485 1.00 73.38 399 CYS A O 1
ATOM 3211 N N . CYS A 1 400 ? 4.667 21.522 38.896 1.00 78.88 400 CYS A N 1
ATOM 3212 C CA . CYS A 1 400 ? 3.702 22.347 39.631 1.00 78.88 400 CYS A CA 1
ATOM 3213 C C . CYS A 1 400 ? 3.171 23.454 38.714 1.00 78.88 400 CYS A C 1
ATOM 3215 O O . CYS A 1 400 ? 3.957 24.132 38.048 1.00 78.88 400 CYS A O 1
ATOM 3217 N N . ALA A 1 401 ? 1.850 23.632 38.683 1.00 83.56 401 ALA A N 1
ATOM 3218 C CA . ALA A 1 401 ? 1.191 24.712 37.958 1.00 83.56 401 ALA A CA 1
ATOM 3219 C C . ALA A 1 401 ? 0.619 25.759 38.924 1.00 83.56 401 ALA A C 1
ATOM 3221 O O . ALA A 1 401 ? -0.181 25.439 39.813 1.00 83.56 401 ALA A O 1
ATOM 3222 N N . GLU A 1 402 ? 0.968 27.021 38.706 1.00 85.38 402 GLU A N 1
ATOM 3223 C CA . GLU A 1 402 ? 0.439 28.179 39.431 1.00 85.38 402 GLU A CA 1
ATOM 3224 C C . GLU A 1 402 ? -0.203 29.172 38.458 1.00 85.38 402 GLU A C 1
ATOM 3226 O O . GLU A 1 402 ? 0.151 29.210 37.283 1.00 85.38 402 GLU A O 1
ATOM 3231 N N . ILE A 1 403 ? -1.185 29.946 38.936 1.00 85.81 403 ILE A N 1
ATOM 3232 C CA . ILE A 1 403 ? -1.848 30.981 38.130 1.00 85.81 403 ILE A CA 1
ATOM 3233 C C . ILE A 1 403 ? -1.448 32.346 38.675 1.00 85.81 403 ILE A C 1
ATOM 3235 O O . ILE A 1 403 ? -1.648 32.623 39.858 1.00 85.81 403 ILE A O 1
ATOM 3239 N N . GLU A 1 404 ? -0.943 33.198 37.795 1.00 85.38 404 GLU A N 1
ATOM 3240 C CA . GLU A 1 404 ? -0.605 34.595 38.045 1.00 85.38 404 GLU A CA 1
ATOM 3241 C C . GLU A 1 404 ? -1.408 35.506 37.094 1.00 85.38 404 GLU A C 1
ATOM 3243 O O . GLU A 1 404 ? -1.938 35.067 36.068 1.00 85.38 404 GLU A O 1
ATOM 3248 N N . ARG A 1 405 ? -1.512 36.801 37.423 1.00 77.06 405 ARG A N 1
ATOM 3249 C CA . ARG A 1 405 ? -2.047 37.798 36.481 1.00 77.06 405 ARG A CA 1
ATOM 3250 C C . ARG A 1 405 ? -0.964 38.218 35.496 1.00 77.06 405 ARG A C 1
ATOM 3252 O O . ARG A 1 405 ? 0.112 38.657 35.899 1.00 77.06 405 ARG A O 1
ATOM 3259 N N . ASN A 1 406 ? -1.288 38.162 34.211 1.00 76.56 406 ASN A N 1
ATOM 3260 C CA . ASN A 1 406 ? -0.447 38.703 33.155 1.00 76.56 406 ASN A CA 1
ATOM 3261 C C . ASN A 1 406 ? -0.685 40.217 33.027 1.00 76.56 406 ASN A C 1
ATOM 3263 O O . ASN A 1 406 ? -1.473 40.669 32.201 1.00 76.56 406 ASN A O 1
ATOM 3267 N N . ASN A 1 407 ? -0.021 41.008 33.875 1.00 62.19 407 ASN A N 1
ATOM 3268 C CA . ASN A 1 407 ? -0.262 42.454 34.027 1.00 62.19 407 ASN A CA 1
ATOM 3269 C C . ASN A 1 407 ? 0.085 43.320 32.787 1.00 62.19 407 ASN A C 1
ATOM 3271 O O . ASN A 1 407 ? 0.043 44.542 32.884 1.00 62.19 407 ASN A O 1
ATOM 3275 N N . GLY A 1 408 ? 0.435 42.717 31.644 1.00 62.12 408 GLY A N 1
ATOM 3276 C CA . GLY A 1 408 ? 0.802 43.412 30.403 1.00 62.12 408 GLY A CA 1
ATOM 3277 C C . GLY A 1 408 ? 0.117 42.895 29.132 1.00 62.12 408 GLY A C 1
ATOM 3278 O O . GLY A 1 408 ? 0.588 43.217 28.046 1.00 62.12 408 GLY A O 1
ATOM 3279 N N . HIS A 1 409 ? -0.939 42.075 29.231 1.00 66.38 409 HIS A N 1
ATOM 3280 C CA . HIS A 1 409 ? -1.626 41.521 28.055 1.00 66.38 409 HIS A CA 1
ATOM 3281 C C . HIS A 1 409 ? -3.143 41.399 28.279 1.00 66.38 409 HIS A C 1
ATOM 3283 O O . HIS A 1 409 ? -3.593 40.484 28.967 1.00 66.38 409 HIS A O 1
ATOM 3289 N N . GLU A 1 410 ? -3.937 42.293 27.676 1.00 64.25 410 GLU A N 1
ATOM 3290 C CA . GLU A 1 410 ? -5.402 42.327 27.857 1.00 64.25 410 GLU A CA 1
ATOM 3291 C C . GLU A 1 410 ? -6.100 41.076 27.300 1.00 64.25 410 GLU A C 1
ATOM 3293 O O . GLU A 1 410 ? -6.998 40.544 27.945 1.00 64.25 410 GLU A O 1
ATOM 3298 N N . ASP A 1 411 ? -5.629 40.538 26.169 1.00 73.44 411 ASP A N 1
ATOM 3299 C CA . ASP A 1 411 ? -6.240 39.352 25.540 1.00 73.44 411 ASP A CA 1
ATOM 3300 C C . ASP A 1 411 ? -5.860 38.011 26.205 1.00 73.44 411 ASP A C 1
ATOM 3302 O O . ASP A 1 411 ? -6.483 36.983 25.945 1.00 73.44 411 ASP A O 1
ATOM 3306 N N . LEU A 1 412 ? -4.816 37.993 27.044 1.00 81.06 412 LEU A N 1
ATOM 3307 C CA . LEU A 1 412 ? -4.291 36.786 27.703 1.00 81.06 412 LEU A CA 1
ATOM 3308 C C . LEU A 1 412 ? -3.976 37.074 29.182 1.00 81.06 412 LEU A C 1
ATOM 3310 O O . LEU A 1 412 ? -2.817 36.961 29.600 1.00 81.06 412 LEU A O 1
ATOM 3314 N N . PRO A 1 413 ? -4.981 37.465 29.989 1.00 80.50 413 PRO A N 1
ATOM 3315 C CA . PRO A 1 413 ? -4.770 37.986 31.338 1.00 80.50 413 PRO A CA 1
ATOM 3316 C C . PRO A 1 413 ? -4.388 36.906 32.364 1.00 80.50 413 PRO A C 1
ATOM 3318 O O . PRO A 1 413 ? -3.940 37.239 33.466 1.00 80.50 413 PRO A O 1
ATOM 3321 N N . HIS A 1 414 ? -4.550 35.619 32.034 1.00 87.25 414 HIS A N 1
ATOM 3322 C CA . HIS A 1 414 ? -4.330 34.502 32.954 1.00 87.25 414 HIS A CA 1
ATOM 3323 C C . HIS A 1 414 ? -3.067 33.722 32.589 1.00 87.25 414 HIS A C 1
ATOM 3325 O O . HIS A 1 414 ? -3.080 32.907 31.666 1.00 87.25 414 HIS A O 1
ATOM 3331 N N . LEU A 1 415 ? -1.984 33.965 33.333 1.00 87.25 415 LEU A N 1
ATOM 3332 C CA . LEU A 1 415 ? -0.701 33.283 33.185 1.00 87.25 415 LEU A CA 1
ATOM 3333 C C . LEU A 1 415 ? -0.712 31.988 34.003 1.00 87.25 415 LEU A C 1
ATOM 3335 O O . LEU A 1 415 ? -0.847 32.031 35.219 1.00 87.25 415 LEU A O 1
ATOM 3339 N N . ILE A 1 416 ? -0.540 30.845 33.352 1.00 88.25 416 ILE A N 1
ATOM 3340 C CA . ILE A 1 416 ? -0.313 29.535 33.956 1.00 88.25 416 ILE A CA 1
ATOM 3341 C C . ILE A 1 416 ? 1.192 29.248 33.884 1.00 88.25 416 ILE A C 1
ATOM 3343 O O . ILE A 1 416 ? 1.744 28.959 32.815 1.00 88.25 416 ILE A O 1
ATOM 3347 N N . ARG A 1 417 ? 1.859 29.328 35.032 1.00 86.81 417 ARG A N 1
ATOM 3348 C CA . ARG A 1 417 ? 3.285 29.047 35.183 1.00 86.81 417 ARG A CA 1
ATOM 3349 C C . ARG A 1 417 ? 3.479 27.591 35.576 1.00 86.81 417 ARG A C 1
ATOM 3351 O O . ARG A 1 417 ? 3.045 27.174 36.648 1.00 86.81 417 ARG A O 1
ATOM 3358 N N . ILE A 1 418 ? 4.131 26.828 34.708 1.00 85.19 418 ILE A N 1
ATOM 3359 C CA . ILE A 1 418 ? 4.400 25.403 34.893 1.00 85.19 418 ILE A CA 1
ATOM 3360 C C . ILE A 1 418 ? 5.882 25.245 35.220 1.00 85.19 418 ILE A C 1
ATOM 3362 O O . ILE A 1 418 ? 6.748 25.671 34.461 1.00 85.19 418 ILE A O 1
ATOM 3366 N N . THR A 1 419 ? 6.176 24.641 36.364 1.00 80.44 419 THR A N 1
ATOM 3367 C CA . THR A 1 419 ? 7.537 24.470 36.885 1.00 80.44 419 THR A CA 1
ATOM 3368 C C . THR A 1 419 ? 7.845 23.001 37.093 1.00 80.44 419 THR A C 1
ATOM 3370 O O . THR A 1 419 ? 7.052 22.306 37.710 1.00 80.44 419 THR A O 1
ATOM 3373 N N . ASN A 1 420 ? 8.999 22.535 36.624 1.00 74.50 420 ASN A N 1
ATOM 3374 C CA . ASN A 1 420 ? 9.621 21.270 37.029 1.00 74.50 420 ASN A CA 1
ATOM 3375 C C . ASN A 1 420 ? 11.050 21.568 37.531 1.00 74.50 420 ASN A C 1
ATOM 3377 O O . ASN A 1 420 ? 11.550 22.680 37.367 1.00 74.50 420 ASN A O 1
ATOM 3381 N N . ARG A 1 421 ? 11.747 20.585 38.111 1.00 65.38 421 ARG A N 1
ATOM 3382 C CA . ARG A 1 421 ? 13.131 20.667 38.612 1.00 65.38 421 ARG A CA 1
ATOM 3383 C C . ARG A 1 421 ? 14.133 21.274 37.620 1.00 65.38 421 ARG A C 1
ATOM 3385 O O . ARG A 1 421 ? 15.160 21.771 38.066 1.00 65.38 421 ARG A O 1
ATOM 3392 N N . GLN A 1 422 ? 13.863 21.204 36.315 1.00 62.75 422 GLN A N 1
ATOM 3393 C CA . GLN A 1 422 ? 14.771 21.653 35.252 1.00 62.75 422 GLN A CA 1
ATOM 3394 C C . GLN A 1 422 ? 14.176 22.721 34.318 1.00 62.75 422 GLN A C 1
ATOM 3396 O O . GLN A 1 422 ? 14.926 23.320 33.552 1.00 62.75 422 GLN A O 1
ATOM 3401 N N . THR A 1 423 ? 12.865 22.984 34.372 1.00 67.56 423 THR A N 1
ATOM 3402 C CA . THR A 1 423 ? 12.171 23.744 33.318 1.00 67.56 423 THR A CA 1
ATOM 3403 C C . THR A 1 423 ? 11.113 24.674 33.896 1.00 67.56 423 THR A C 1
ATOM 3405 O O . THR A 1 423 ? 10.347 24.286 34.780 1.00 67.56 423 THR A O 1
ATOM 3408 N N . LEU A 1 424 ? 11.041 25.889 33.352 1.00 76.88 424 LEU A N 1
ATOM 3409 C CA . LEU A 1 424 ? 9.992 26.868 33.617 1.00 76.88 424 LEU A CA 1
ATOM 3410 C C . LEU A 1 424 ? 9.270 27.168 32.301 1.00 76.88 424 LEU A C 1
ATOM 3412 O O . LEU A 1 424 ? 9.889 27.606 31.334 1.00 76.88 424 LEU A O 1
ATOM 3416 N N . ILE A 1 425 ? 7.960 26.948 32.262 1.00 79.44 425 ILE A N 1
ATOM 3417 C CA . ILE A 1 425 ? 7.128 27.239 31.097 1.00 79.44 425 ILE A CA 1
ATOM 3418 C C . ILE A 1 425 ? 6.030 28.217 31.493 1.00 79.44 425 ILE A C 1
ATOM 3420 O O . ILE A 1 425 ? 5.148 27.896 32.288 1.00 79.44 425 ILE A O 1
ATOM 3424 N N . ASP A 1 426 ? 6.068 29.394 30.880 1.00 84.81 426 ASP A N 1
ATOM 3425 C CA . ASP A 1 426 ? 5.014 30.395 30.984 1.00 84.81 426 ASP A CA 1
ATOM 3426 C C . ASP A 1 426 ? 4.003 30.184 29.847 1.00 84.81 426 ASP A C 1
ATOM 3428 O O . ASP A 1 426 ? 4.332 30.302 28.660 1.00 84.81 426 ASP A O 1
ATOM 3432 N N . THR A 1 427 ? 2.764 29.865 30.222 1.00 87.38 427 THR A N 1
ATOM 3433 C CA . THR A 1 427 ? 1.628 29.700 29.305 1.00 87.38 427 THR A CA 1
ATOM 3434 C C . THR A 1 427 ? 0.477 30.627 29.673 1.00 87.38 427 THR A C 1
ATOM 3436 O O . THR A 1 427 ? 0.364 31.003 30.828 1.00 87.38 427 THR A O 1
ATOM 3439 N N . ALA A 1 428 ? -0.386 31.016 28.736 1.00 87.88 428 ALA A N 1
ATOM 3440 C CA . ALA A 1 428 ? -1.498 31.921 29.015 1.00 87.88 428 ALA A CA 1
ATOM 3441 C C . ALA A 1 428 ? -2.785 31.560 28.258 1.00 87.88 428 ALA A C 1
ATOM 3443 O O . ALA A 1 428 ? -2.748 30.993 27.161 1.00 87.88 428 ALA A O 1
ATOM 3444 N N . THR A 1 429 ? -3.928 31.917 28.845 1.00 86.25 429 THR A N 1
ATOM 3445 C CA . THR A 1 429 ? -5.268 31.796 28.243 1.00 86.25 429 THR A CA 1
ATOM 3446 C C . THR A 1 429 ? -6.108 33.053 28.510 1.00 86.25 429 THR A C 1
ATOM 3448 O O . THR A 1 429 ? -5.828 33.826 29.430 1.00 86.25 429 THR A O 1
ATOM 3451 N N . ALA A 1 430 ? -7.136 33.255 27.683 1.00 83.94 430 ALA A N 1
ATOM 3452 C CA . ALA A 1 430 ? -8.103 34.342 27.788 1.00 83.94 430 ALA A CA 1
ATOM 3453 C C . ALA A 1 430 ? -9.122 34.139 28.926 1.00 83.94 430 ALA A C 1
ATOM 3455 O O . ALA A 1 430 ? -9.658 35.114 29.443 1.00 83.94 430 ALA A O 1
ATOM 3456 N N . LYS A 1 431 ? -9.400 32.886 29.323 1.00 84.12 431 LYS A N 1
ATOM 3457 C CA . LYS A 1 431 ? -10.469 32.541 30.280 1.00 84.12 431 LYS A CA 1
ATOM 3458 C C . LYS A 1 431 ? -9.920 31.986 31.591 1.00 84.12 431 LYS A C 1
ATOM 3460 O O . LYS A 1 431 ? -9.096 31.069 31.588 1.00 84.12 431 LYS A O 1
ATOM 3465 N N . ILE A 1 432 ? -10.407 32.501 32.720 1.00 86.69 432 ILE A N 1
ATOM 3466 C CA . ILE A 1 432 ? -9.969 32.059 34.052 1.00 86.69 432 ILE A CA 1
ATOM 3467 C C . ILE A 1 432 ? -10.416 30.624 34.348 1.00 86.69 432 ILE A C 1
ATOM 3469 O O . ILE A 1 432 ? -9.697 29.885 35.021 1.00 86.69 432 ILE A O 1
ATOM 3473 N N . GLU A 1 433 ? -11.566 30.203 33.819 1.00 83.12 433 GLU A N 1
ATOM 3474 C CA . GLU A 1 433 ? -12.081 28.840 33.964 1.00 83.12 433 GLU A CA 1
ATOM 3475 C C . GLU A 1 433 ? -11.113 27.839 33.326 1.00 83.12 433 GLU A C 1
ATOM 3477 O O . GLU A 1 433 ? -10.691 26.882 33.974 1.00 83.12 433 GLU A O 1
ATOM 3482 N N . GLU A 1 434 ? -10.660 28.119 32.099 1.00 83.00 434 GLU A N 1
ATOM 3483 C CA . GLU A 1 434 ? -9.674 27.283 31.412 1.00 83.00 434 GLU A CA 1
ATOM 3484 C C . GLU A 1 434 ? -8.350 27.225 32.176 1.00 83.00 434 GLU A C 1
ATOM 3486 O O . GLU A 1 434 ? -7.768 26.145 32.311 1.00 83.00 434 GLU A O 1
ATOM 3491 N N . ALA A 1 435 ? -7.884 28.364 32.701 1.00 85.38 435 ALA A N 1
ATOM 3492 C CA . ALA A 1 435 ? -6.662 28.426 33.498 1.00 85.38 435 ALA A CA 1
ATOM 3493 C C . ALA A 1 435 ? -6.763 27.556 34.758 1.00 85.38 435 ALA A C 1
ATOM 3495 O O . ALA A 1 435 ? -5.843 26.788 35.055 1.00 85.38 435 ALA A O 1
ATOM 3496 N N . ASN A 1 436 ? -7.891 27.629 35.470 1.00 85.69 436 ASN A N 1
ATOM 3497 C CA . ASN A 1 436 ? -8.154 26.822 36.659 1.00 85.69 436 ASN A CA 1
ATOM 3498 C C . ASN A 1 436 ? -8.215 25.326 36.338 1.00 85.69 436 ASN A C 1
ATOM 3500 O O . ASN A 1 436 ? -7.588 24.537 37.044 1.00 85.69 436 ASN A O 1
ATOM 3504 N N . GLU A 1 437 ? -8.890 24.934 35.257 1.00 83.62 437 GLU A N 1
ATOM 3505 C CA . GLU A 1 437 ? -8.955 23.535 34.821 1.00 83.62 437 GLU A CA 1
ATOM 3506 C C . GLU A 1 437 ? -7.569 22.980 34.448 1.00 83.62 437 GLU A C 1
ATOM 3508 O O . GLU A 1 437 ? -7.240 21.841 34.783 1.00 83.62 437 GLU A O 1
ATOM 3513 N N . TRP A 1 438 ? -6.730 23.776 33.773 1.00 86.44 438 TRP A N 1
ATOM 3514 C CA . TRP A 1 438 ? -5.354 23.392 33.439 1.00 86.44 438 TRP A CA 1
ATOM 3515 C C . TRP A 1 438 ? -4.486 23.249 34.686 1.00 86.44 438 TRP A C 1
ATOM 3517 O O . TRP A 1 438 ? -3.816 22.229 34.853 1.00 86.44 438 TRP A O 1
ATOM 3527 N N . LYS A 1 439 ? -4.537 24.231 35.592 1.00 88.06 439 LYS A N 1
ATOM 3528 C CA . LYS A 1 439 ? -3.836 24.181 36.879 1.00 88.06 439 LYS A CA 1
ATOM 3529 C C . LYS A 1 439 ? -4.247 22.955 37.689 1.00 88.06 439 LYS A C 1
ATOM 3531 O O . LYS A 1 439 ? -3.384 22.283 38.254 1.00 88.06 439 LYS A O 1
ATOM 3536 N N . GLN A 1 440 ? -5.547 22.693 37.786 1.00 84.94 440 GLN A N 1
ATOM 3537 C CA . GLN A 1 440 ? -6.074 21.558 38.531 1.00 84.94 440 GLN A CA 1
ATOM 3538 C C . GLN A 1 440 ? -5.588 20.246 37.915 1.00 84.94 440 GLN A C 1
ATOM 3540 O O . GLN A 1 440 ? -4.960 19.463 38.621 1.00 84.94 440 GLN A O 1
ATOM 3545 N N . GLY A 1 441 ? -5.778 20.053 36.607 1.00 82.50 441 GLY A N 1
ATOM 3546 C CA . GLY A 1 441 ? -5.362 18.831 35.922 1.00 82.50 441 GLY A CA 1
ATOM 3547 C C . GLY A 1 441 ? -3.863 18.552 36.059 1.00 82.50 441 GLY A C 1
ATOM 3548 O O . GLY A 1 441 ? -3.479 17.446 36.432 1.00 82.50 441 GLY A O 1
ATOM 3549 N N . ILE A 1 442 ? -3.008 19.554 35.818 1.00 84.31 442 ILE A N 1
ATOM 3550 C CA . ILE A 1 442 ? -1.547 19.388 35.912 1.00 84.31 442 ILE A CA 1
ATOM 3551 C C . ILE A 1 442 ? -1.137 19.013 37.342 1.00 84.31 442 ILE A C 1
ATOM 3553 O O . ILE A 1 442 ? -0.357 18.083 37.538 1.00 84.31 442 ILE A O 1
ATOM 3557 N N . ASN A 1 443 ? -1.684 19.701 38.350 1.00 84.75 443 ASN A N 1
ATOM 3558 C CA . ASN A 1 443 ? -1.349 19.438 39.749 1.00 84.75 443 ASN A CA 1
ATOM 3559 C C . ASN A 1 443 ? -1.922 18.109 40.266 1.00 84.75 443 ASN A C 1
ATOM 3561 O O . ASN A 1 443 ? -1.320 17.492 41.142 1.00 84.75 443 ASN A O 1
ATOM 3565 N N . GLU A 1 444 ? -3.074 17.662 39.767 1.00 81.00 444 GLU A N 1
ATOM 3566 C CA . GLU A 1 444 ? -3.643 16.351 40.098 1.00 81.00 444 GLU A CA 1
ATOM 3567 C C . GLU A 1 444 ? -2.766 15.221 39.561 1.00 81.00 444 GLU A C 1
ATOM 3569 O O . GLU A 1 444 ? -2.376 14.344 40.333 1.00 81.00 444 GLU A O 1
ATOM 3574 N N . VAL A 1 445 ? -2.385 15.299 38.283 1.00 74.00 445 VAL A N 1
ATOM 3575 C CA . VAL A 1 445 ? -1.487 14.332 37.636 1.00 74.00 445 VAL A CA 1
ATOM 3576 C C . VAL A 1 445 ? -0.116 14.315 38.329 1.00 74.00 445 VAL A C 1
ATOM 3578 O O . VAL A 1 445 ? 0.413 13.248 38.635 1.00 74.00 445 VAL A O 1
ATOM 3581 N N . ALA A 1 446 ? 0.422 15.481 38.705 1.00 75.19 446 ALA A N 1
ATOM 3582 C CA . ALA A 1 446 ? 1.679 15.586 39.453 1.00 75.19 446 ALA A CA 1
ATOM 3583 C C . ALA A 1 446 ? 1.625 15.001 40.880 1.00 75.19 446 ALA A C 1
ATOM 3585 O O . ALA A 1 446 ? 2.651 14.565 41.407 1.00 75.19 446 ALA A O 1
ATOM 3586 N N . ARG A 1 447 ? 0.451 14.996 41.529 1.00 71.50 447 ARG A N 1
ATOM 3587 C CA . ARG A 1 447 ? 0.257 14.439 42.884 1.00 71.50 447 ARG A CA 1
ATOM 3588 C C . ARG A 1 447 ? -0.077 12.953 42.878 1.00 71.50 447 ARG A C 1
ATOM 3590 O O . ARG A 1 447 ? 0.156 12.279 43.885 1.00 71.50 447 ARG A O 1
ATOM 3597 N N . SER A 1 448 ? -0.632 12.426 41.791 1.00 63.09 448 SER A N 1
ATOM 3598 C CA . SER A 1 448 ? -0.837 10.988 41.659 1.00 63.09 448 SER A CA 1
ATOM 3599 C C . SER A 1 448 ? 0.509 10.272 41.533 1.00 63.09 448 SER A C 1
ATOM 3601 O O . SER A 1 448 ? 1.252 10.491 40.582 1.00 63.09 448 SER A O 1
ATOM 3603 N N . ARG A 1 449 ? 0.824 9.367 42.477 1.00 48.41 449 ARG A N 1
ATOM 3604 C CA . ARG A 1 449 ? 1.813 8.302 42.218 1.00 48.41 449 ARG A CA 1
ATOM 3605 C C . ARG A 1 449 ? 1.378 7.555 40.949 1.00 48.41 449 ARG A C 1
ATOM 3607 O O . ARG A 1 449 ? 0.161 7.435 40.777 1.00 48.41 449 ARG A O 1
ATOM 3614 N N . PRO A 1 450 ? 2.296 7.017 40.120 1.00 45.41 450 PRO A N 1
ATOM 3615 C CA . PRO A 1 450 ? 1.913 6.090 39.062 1.00 45.41 450 PRO A CA 1
ATOM 3616 C C . PRO A 1 450 ? 1.207 4.912 39.736 1.00 45.41 450 PRO A C 1
ATOM 3618 O O . PRO A 1 450 ? 1.829 4.032 40.328 1.00 45.41 450 PRO A O 1
ATOM 3621 N N . ARG A 1 451 ? -0.122 4.970 39.776 1.00 35.12 451 ARG A N 1
ATOM 3622 C CA . ARG A 1 451 ? -0.942 3.846 40.186 1.00 35.12 451 ARG A CA 1
ATOM 3623 C C . ARG A 1 451 ? -0.851 2.875 39.024 1.00 35.12 451 ARG A C 1
ATOM 3625 O O . ARG A 1 451 ? -1.079 3.277 37.884 1.00 35.12 451 ARG A O 1
ATOM 3632 N N . SER A 1 452 ? -0.545 1.612 39.314 1.00 35.12 452 SER A N 1
ATOM 3633 C CA . SER A 1 452 ? -0.947 0.532 38.421 1.00 35.12 452 SER A CA 1
ATOM 3634 C C . SER A 1 452 ? -2.401 0.795 38.010 1.00 35.12 452 SER A C 1
ATOM 3636 O O . SER A 1 452 ? -3.230 1.196 38.833 1.00 35.12 452 SER A O 1
ATOM 3638 N N . CYS A 1 453 ? -2.688 0.650 36.720 1.00 36.25 453 CYS A N 1
ATOM 3639 C CA . CYS A 1 453 ? -3.947 0.990 36.051 1.00 36.25 453 CYS A CA 1
ATOM 3640 C C . CYS A 1 453 ? -5.179 0.189 36.564 1.00 36.25 453 CYS A C 1
ATOM 3642 O O . CYS A 1 453 ? -6.211 0.102 35.910 1.00 36.25 453 CYS A O 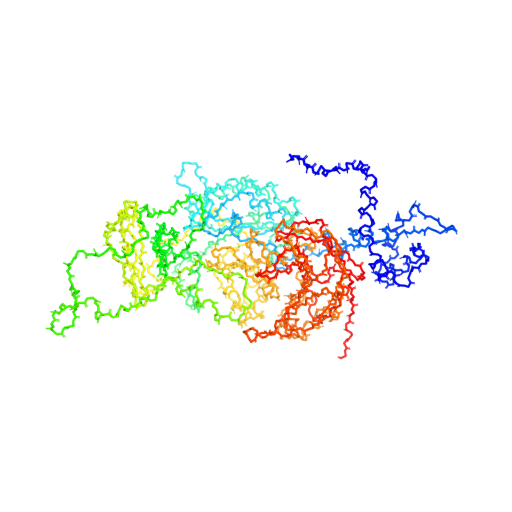1
ATOM 3644 N N . GLU A 1 454 ? -5.126 -0.401 37.757 1.00 30.78 454 GLU A N 1
ATOM 3645 C CA . GLU A 1 454 ? -6.130 -1.336 38.271 1.00 30.78 454 GLU A CA 1
ATOM 3646 C C . GLU A 1 454 ? -7.399 -0.665 38.814 1.00 30.78 454 GLU A C 1
ATOM 3648 O O . GLU A 1 454 ? -8.397 -1.342 39.034 1.00 30.78 454 GLU A O 1
ATOM 3653 N N . THR A 1 455 ? -7.420 0.656 39.032 1.00 30.14 455 THR A N 1
ATOM 3654 C CA . THR A 1 455 ? -8.573 1.313 39.693 1.00 30.14 455 THR A CA 1
ATOM 3655 C C . THR A 1 455 ? -9.370 2.293 38.829 1.00 30.14 455 THR A C 1
ATOM 3657 O O . THR A 1 455 ? -10.456 2.701 39.238 1.00 30.14 455 THR A O 1
ATOM 3660 N N . ALA A 1 456 ? -8.920 2.604 37.607 1.00 34.66 456 ALA A N 1
ATOM 3661 C CA . ALA A 1 456 ? -9.738 3.300 36.601 1.00 34.66 456 ALA A CA 1
ATOM 3662 C C . ALA A 1 456 ? -10.408 2.329 35.606 1.00 34.66 456 ALA A C 1
ATOM 3664 O O . ALA A 1 456 ? -11.471 2.644 35.072 1.00 34.66 456 ALA A O 1
ATOM 3665 N N . SER A 1 457 ? -9.855 1.122 35.437 1.00 35.00 457 SER A N 1
ATOM 3666 C CA . SER A 1 457 ? -10.378 0.056 34.566 1.00 35.00 457 SER A CA 1
ATOM 3667 C C . SER A 1 457 ? -11.712 -0.547 35.034 1.00 35.00 457 SER A C 1
ATOM 3669 O O . SER A 1 457 ? -12.395 -1.221 34.267 1.00 35.00 457 SER A O 1
ATOM 3671 N N . ASN A 1 458 ? -12.149 -0.245 36.263 1.00 28.67 458 ASN A N 1
ATOM 3672 C CA . ASN A 1 458 ? -13.480 -0.609 36.758 1.00 28.67 458 ASN A CA 1
ATOM 3673 C C . ASN A 1 458 ? -14.601 0.356 36.322 1.00 28.67 458 ASN A C 1
ATOM 3675 O O . ASN A 1 458 ? -15.763 0.145 36.678 1.00 28.67 458 ASN A O 1
ATOM 3679 N N . ARG A 1 459 ? -14.314 1.396 35.525 1.00 35.97 459 ARG A N 1
ATOM 3680 C CA . ARG A 1 459 ? -15.353 2.243 34.917 1.00 35.97 459 ARG A CA 1
ATOM 3681 C C . ARG A 1 459 ? -15.578 1.845 33.455 1.00 35.97 459 ARG A C 1
ATOM 3683 O O . ARG A 1 459 ? -14.884 2.312 32.568 1.00 35.97 459 ARG A O 1
ATOM 3690 N N . ARG A 1 460 ? -16.628 1.026 33.278 1.00 39.59 460 ARG A N 1
ATOM 3691 C CA . ARG A 1 460 ? -17.201 0.459 32.038 1.00 39.59 460 ARG A CA 1
ATOM 3692 C C . ARG A 1 460 ? -16.299 -0.570 31.343 1.00 39.59 460 ARG A C 1
ATOM 3694 O O . ARG A 1 460 ? -15.527 -0.239 30.461 1.00 39.59 460 ARG A O 1
ATOM 3701 N N . ARG A 1 461 ? -16.504 -1.862 31.646 1.00 43.97 461 ARG A N 1
ATOM 3702 C CA . ARG A 1 461 ? -16.325 -2.877 30.595 1.00 43.97 461 ARG A CA 1
ATOM 3703 C C . ARG A 1 461 ? -17.260 -2.467 29.462 1.00 43.97 461 ARG A C 1
ATOM 3705 O O . ARG A 1 461 ? -18.471 -2.410 29.698 1.00 43.97 461 ARG A O 1
ATOM 3712 N N . ASP A 1 462 ? -16.721 -2.161 28.289 1.00 54.00 462 ASP A N 1
ATOM 3713 C CA . ASP A 1 462 ? -17.534 -1.935 27.098 1.00 54.00 462 ASP A CA 1
ATOM 3714 C C . ASP A 1 462 ? -18.291 -3.224 26.800 1.00 54.00 462 ASP A C 1
ATOM 3716 O O . ASP A 1 462 ? -17.749 -4.202 26.273 1.00 54.00 462 ASP A O 1
ATOM 3720 N N . LYS A 1 463 ? -19.546 -3.259 27.252 1.00 76.31 463 LYS A N 1
ATOM 3721 C CA . LYS A 1 463 ? -20.481 -4.313 26.897 1.00 76.31 463 LYS A CA 1
ATOM 3722 C C . LYS A 1 463 ? -20.717 -4.196 25.393 1.00 76.31 463 LYS A C 1
ATOM 3724 O O . LYS A 1 463 ? -20.997 -3.105 24.889 1.00 76.31 463 LYS A O 1
ATOM 3729 N N . ILE A 1 464 ? -20.588 -5.315 24.693 1.00 84.75 464 ILE A N 1
ATOM 3730 C CA . ILE A 1 464 ? -20.961 -5.428 23.287 1.00 84.75 464 ILE A CA 1
ATOM 3731 C C . ILE A 1 464 ? -22.413 -5.900 23.194 1.00 84.75 464 ILE A C 1
ATOM 3733 O O . ILE A 1 464 ? -22.850 -6.720 23.998 1.00 84.75 464 ILE A O 1
ATOM 3737 N N . SER A 1 465 ? -23.175 -5.346 22.255 1.00 90.44 465 SER A N 1
ATOM 3738 C CA . SER A 1 465 ? -24.518 -5.827 21.931 1.00 90.44 465 SER A CA 1
ATOM 3739 C C . SER A 1 465 ? -24.455 -7.152 21.173 1.00 90.44 465 SER A C 1
ATOM 3741 O O . SER A 1 465 ? -23.577 -7.342 20.327 1.00 90.44 465 SER A O 1
ATOM 3743 N N . ASP A 1 466 ? -25.416 -8.037 21.432 1.00 90.12 466 ASP A N 1
ATOM 3744 C CA . ASP A 1 466 ? -25.532 -9.311 20.718 1.00 90.12 466 ASP A CA 1
ATOM 3745 C C . ASP A 1 466 ? -25.696 -9.110 19.208 1.00 90.12 466 ASP A C 1
ATOM 3747 O O . ASP A 1 466 ? -25.118 -9.860 18.423 1.00 90.12 466 ASP A O 1
ATOM 3751 N N . ASP A 1 467 ? -26.431 -8.073 18.805 1.00 92.31 467 ASP A N 1
ATOM 3752 C CA . ASP A 1 467 ? -26.677 -7.716 17.408 1.00 92.31 467 ASP A CA 1
ATOM 3753 C C . ASP A 1 467 ? -25.371 -7.436 16.651 1.00 92.31 467 ASP A C 1
ATOM 3755 O O . ASP A 1 467 ? -25.140 -7.994 15.580 1.00 92.31 467 ASP A O 1
ATOM 3759 N N . LEU A 1 468 ? -24.475 -6.628 17.234 1.00 92.25 468 LEU A N 1
ATOM 3760 C CA . LEU A 1 468 ? -23.185 -6.306 16.621 1.00 92.25 468 LEU A CA 1
ATOM 3761 C C . LEU A 1 468 ? -22.208 -7.488 16.692 1.00 92.25 468 LEU A C 1
ATOM 3763 O O . LEU A 1 468 ? -21.530 -7.784 15.710 1.00 92.25 468 LEU A O 1
ATOM 3767 N N . ALA A 1 469 ? -22.154 -8.190 17.828 1.00 91.38 469 ALA A N 1
ATOM 3768 C CA . ALA A 1 469 ? -21.241 -9.316 18.021 1.00 91.38 469 ALA A CA 1
ATOM 3769 C C . ALA A 1 469 ? -21.512 -10.477 17.050 1.00 91.38 469 ALA A C 1
ATOM 3771 O O . ALA A 1 469 ? -20.571 -11.132 16.599 1.00 91.38 469 ALA A O 1
ATOM 3772 N N . ARG A 1 470 ? -22.782 -10.725 16.699 1.00 91.94 470 ARG A N 1
ATOM 3773 C CA . ARG A 1 470 ? -23.174 -11.769 15.735 1.00 91.94 470 ARG A CA 1
ATOM 3774 C C . ARG A 1 470 ? -22.640 -11.519 14.325 1.00 91.94 470 ARG A C 1
ATOM 3776 O O . ARG A 1 470 ? -22.429 -12.484 13.600 1.00 91.94 470 ARG A O 1
ATOM 3783 N N . LEU A 1 471 ? -22.375 -10.264 13.952 1.00 94.44 471 LEU A N 1
ATOM 3784 C CA . LEU A 1 471 ? -21.818 -9.926 12.637 1.00 94.44 471 LEU A CA 1
ATOM 3785 C C . LEU A 1 471 ? -20.332 -10.308 12.500 1.00 94.44 471 LEU A C 1
ATOM 3787 O O . LEU A 1 471 ? -19.844 -10.471 11.382 1.00 94.44 471 LEU A O 1
ATOM 3791 N N . ALA A 1 472 ? -19.601 -10.502 13.606 1.00 93.06 472 ALA A N 1
ATOM 3792 C CA . ALA A 1 472 ? -18.229 -11.010 13.567 1.00 93.06 472 ALA A CA 1
ATOM 3793 C C . ALA A 1 472 ? -18.199 -12.534 13.388 1.00 93.06 472 ALA A C 1
ATOM 3795 O O . ALA A 1 472 ? -18.032 -13.307 14.336 1.00 93.06 472 ALA A O 1
ATOM 3796 N N . VAL A 1 473 ? -18.344 -12.977 12.140 1.00 93.31 473 VAL A N 1
ATOM 3797 C CA . VAL A 1 473 ? -18.319 -14.405 11.784 1.00 93.31 473 VAL A CA 1
ATOM 3798 C C . VAL A 1 473 ? -16.886 -14.946 11.768 1.00 93.31 473 VAL A C 1
ATOM 3800 O O . VAL A 1 473 ? -16.589 -15.885 12.506 1.00 93.31 473 VAL A O 1
ATOM 3803 N N . TYR A 1 474 ? -16.004 -14.311 10.986 1.00 93.44 474 TYR A N 1
ATOM 3804 C CA . TYR A 1 474 ? -14.629 -14.767 10.715 1.00 93.44 474 TYR A CA 1
ATOM 3805 C C . TYR A 1 474 ? -13.521 -13.899 11.318 1.00 93.44 474 TYR A C 1
ATOM 3807 O O . TYR A 1 474 ? -12.362 -14.295 11.312 1.00 93.44 474 TYR A O 1
ATOM 3815 N N . ALA A 1 475 ? -13.860 -12.704 11.806 1.00 92.62 475 ALA A N 1
ATOM 3816 C CA . ALA A 1 475 ? -12.904 -11.719 12.305 1.00 92.62 475 ALA A CA 1
ATOM 3817 C C . ALA A 1 475 ? -13.200 -11.347 13.767 1.00 92.62 475 ALA A C 1
ATOM 3819 O O . ALA A 1 475 ? -13.362 -10.176 14.125 1.00 92.62 475 ALA A O 1
ATOM 3820 N N . ARG A 1 476 ? -13.308 -12.364 14.626 1.00 89.94 476 ARG A N 1
ATOM 3821 C CA . ARG A 1 476 ? -13.608 -12.192 16.052 1.00 89.94 476 ARG A CA 1
ATOM 3822 C C . ARG A 1 476 ? -12.371 -11.732 16.798 1.00 89.94 476 ARG A C 1
ATOM 3824 O O . ARG A 1 476 ? -11.369 -12.434 16.831 1.00 89.94 476 ARG A O 1
ATOM 3831 N N . THR A 1 477 ? -12.436 -10.559 17.413 1.00 86.38 477 THR A N 1
ATOM 3832 C CA . THR A 1 477 ? -11.297 -10.035 18.174 1.00 86.38 477 THR A CA 1
ATOM 3833 C C . THR A 1 477 ? -11.288 -10.618 19.587 1.00 86.38 477 THR A C 1
ATOM 3835 O O . THR A 1 477 ? -12.234 -10.391 20.349 1.00 86.38 477 THR A O 1
ATOM 3838 N N . THR A 1 478 ? -10.220 -11.340 19.933 1.00 80.06 478 THR A N 1
ATOM 3839 C CA . THR A 1 478 ? -9.957 -11.913 21.268 1.00 80.06 478 THR A CA 1
ATOM 3840 C C . THR A 1 478 ? -8.644 -11.363 21.851 1.00 80.06 478 THR A C 1
ATOM 3842 O O . THR A 1 478 ? -7.985 -10.525 21.231 1.00 80.06 478 THR A O 1
ATOM 3845 N N . LYS A 1 479 ? -8.293 -11.736 23.093 1.00 75.12 479 LYS A N 1
ATOM 3846 C CA . LYS A 1 479 ? -7.029 -11.313 23.728 1.00 75.12 479 LYS A CA 1
ATOM 3847 C C . LYS A 1 479 ? -5.859 -12.118 23.166 1.00 75.12 479 LYS A C 1
ATOM 3849 O O . LYS A 1 479 ? -5.909 -13.347 23.190 1.00 75.12 479 LYS A O 1
ATOM 3854 N N . PHE A 1 480 ? -4.785 -11.433 22.762 1.00 72.62 480 PHE A N 1
ATOM 3855 C CA . PHE A 1 480 ? -3.638 -12.075 22.117 1.00 72.62 480 PHE A CA 1
ATOM 3856 C C . PHE A 1 480 ? -2.956 -13.097 23.016 1.00 72.62 480 PHE A C 1
ATOM 3858 O O . PHE A 1 480 ? -2.461 -12.786 24.099 1.00 72.62 480 PHE A O 1
ATOM 3865 N N . ARG A 1 481 ? -2.902 -14.337 22.526 1.00 68.19 481 ARG A N 1
ATOM 3866 C CA . ARG A 1 481 ? -2.153 -15.433 23.133 1.00 68.19 481 ARG A CA 1
ATOM 3867 C C . ARG A 1 481 ? -1.406 -16.185 22.044 1.00 68.19 481 ARG A C 1
ATOM 3869 O O . ARG A 1 481 ? -2.010 -16.750 21.137 1.00 68.19 481 ARG A O 1
ATOM 3876 N N . LEU A 1 482 ? -0.083 -16.218 22.163 1.00 66.06 482 LEU A N 1
ATOM 3877 C CA . LEU A 1 482 ? 0.770 -17.034 21.310 1.00 66.06 482 LEU A CA 1
ATOM 3878 C C . LEU A 1 482 ? 0.713 -18.479 21.835 1.00 66.06 482 LEU A C 1
ATOM 3880 O O . LEU A 1 482 ? 1.456 -18.853 22.740 1.00 66.06 482 LEU A O 1
ATOM 3884 N N . ILE A 1 483 ? -0.254 -19.260 21.356 1.00 61.44 483 ILE A N 1
ATOM 3885 C CA . ILE A 1 483 ? -0.481 -20.640 21.813 1.00 61.44 483 ILE A CA 1
ATOM 3886 C C . ILE A 1 483 ? 0.259 -21.605 20.879 1.00 61.44 483 ILE A C 1
ATOM 3888 O O . ILE A 1 483 ? 0.222 -21.450 19.659 1.00 61.44 483 ILE A O 1
ATOM 3892 N N . SER A 1 484 ? 0.920 -22.625 21.437 1.00 54.44 484 SER A N 1
ATOM 3893 C CA . SER A 1 484 ? 1.512 -23.705 20.643 1.00 54.44 484 SER A CA 1
ATOM 3894 C C . SER A 1 484 ? 0.422 -24.519 19.929 1.00 54.44 484 SER A C 1
ATOM 3896 O O . SER A 1 484 ? -0.611 -24.865 20.503 1.00 54.44 484 SER A O 1
ATOM 3898 N N . SER A 1 485 ? 0.652 -24.828 18.650 1.00 53.44 485 SER A N 1
ATOM 3899 C CA . SER A 1 485 ? -0.341 -25.353 17.699 1.00 53.44 485 SER A CA 1
ATOM 3900 C C . SER A 1 485 ? -1.026 -26.669 18.078 1.00 53.44 485 SER A C 1
ATOM 3902 O O . SER A 1 485 ? -1.993 -27.058 17.426 1.00 53.44 485 SER A O 1
ATOM 3904 N N . ASP A 1 486 ? -0.546 -27.388 19.088 1.00 50.88 486 ASP A N 1
ATOM 3905 C CA . ASP A 1 486 ? -0.917 -28.788 19.298 1.00 50.88 486 ASP A CA 1
ATOM 3906 C C . ASP A 1 486 ? -2.246 -28.983 20.054 1.00 50.88 486 ASP A C 1
ATOM 3908 O O . ASP A 1 486 ? -2.674 -30.119 20.235 1.00 50.88 486 ASP A O 1
ATOM 3912 N N . LYS A 1 487 ? -2.951 -27.906 20.449 1.00 48.19 487 LYS A N 1
ATOM 3913 C CA . LYS A 1 487 ? -4.235 -28.014 21.183 1.00 48.19 487 LYS A CA 1
ATOM 3914 C C . LYS A 1 487 ? -5.438 -27.217 20.644 1.00 48.19 487 LYS A C 1
ATOM 3916 O O . LYS A 1 487 ? -6.515 -27.359 21.211 1.00 48.19 487 LYS A O 1
ATOM 3921 N N . ALA A 1 488 ? -5.322 -26.413 19.579 1.00 52.66 488 ALA A N 1
ATOM 3922 C CA . ALA A 1 488 ? -6.333 -25.372 19.288 1.00 52.66 488 ALA A CA 1
ATOM 3923 C C . ALA A 1 488 ? -6.925 -25.336 17.858 1.00 52.66 488 ALA A C 1
ATOM 3925 O O . ALA A 1 488 ? -7.473 -24.321 17.450 1.00 52.66 488 ALA A O 1
ATOM 3926 N N . LYS A 1 489 ? -6.834 -26.405 17.059 1.00 55.09 489 LYS A N 1
ATOM 3927 C CA . LYS A 1 489 ? -6.894 -26.254 15.588 1.00 55.09 489 LYS A CA 1
ATOM 3928 C C . LYS A 1 489 ? -8.256 -26.012 14.918 1.00 55.09 489 LYS A C 1
ATOM 3930 O O . LYS A 1 489 ? -8.248 -25.516 13.805 1.00 55.09 489 LYS A O 1
ATOM 3935 N N . ALA A 1 490 ? -9.400 -26.311 15.537 1.00 51.97 490 ALA A N 1
ATOM 3936 C CA . ALA A 1 490 ? -10.686 -26.234 14.819 1.00 51.97 490 ALA A CA 1
ATOM 3937 C C . ALA A 1 490 ? -11.556 -25.008 15.154 1.00 51.97 490 ALA A C 1
ATOM 3939 O O . ALA A 1 490 ? -12.491 -24.719 14.421 1.00 51.97 490 ALA A O 1
ATOM 3940 N N . ARG A 1 491 ? -11.296 -24.290 16.258 1.00 54.25 491 ARG A N 1
ATOM 3941 C CA . ARG A 1 491 ? -12.173 -23.193 16.729 1.00 54.25 491 ARG A CA 1
ATOM 3942 C C . ARG A 1 491 ? -11.516 -21.817 16.810 1.00 54.25 491 ARG A C 1
ATOM 3944 O O . ARG A 1 491 ? -12.205 -20.874 17.163 1.00 54.25 491 ARG A O 1
ATOM 3951 N N . THR A 1 492 ? -10.226 -21.694 16.498 1.00 74.62 492 THR A N 1
ATOM 3952 C CA . THR A 1 492 ? -9.515 -20.408 16.580 1.00 74.62 492 THR A CA 1
ATOM 3953 C C . THR A 1 492 ? -9.313 -19.732 15.229 1.00 74.62 492 THR A C 1
ATOM 3955 O O . THR A 1 492 ? -8.928 -18.571 15.210 1.00 74.62 492 THR A O 1
ATOM 3958 N N . PHE A 1 493 ? -9.577 -20.395 14.094 1.00 86.00 493 PHE A N 1
ATOM 3959 C CA . PHE A 1 493 ? -9.328 -19.811 12.763 1.00 86.00 493 PHE A CA 1
ATOM 3960 C C . PHE A 1 493 ? -10.152 -18.541 12.500 1.00 86.00 493 PHE A C 1
ATOM 3962 O O . PHE A 1 493 ? -9.706 -17.651 11.784 1.00 86.00 493 PHE A O 1
ATOM 3969 N N . ASN A 1 494 ? -11.340 -18.447 13.102 1.00 88.31 494 ASN A N 1
ATOM 3970 C CA . ASN A 1 494 ? -12.231 -17.290 13.035 1.00 88.31 494 ASN A CA 1
ATOM 3971 C C . ASN A 1 494 ? -11.956 -16.238 14.126 1.00 88.31 494 ASN A C 1
ATOM 3973 O O . ASN A 1 494 ? -12.666 -15.231 14.205 1.00 88.31 494 ASN A O 1
ATOM 3977 N N . GLU A 1 495 ? -10.952 -16.469 14.973 1.00 88.81 495 GLU A N 1
ATOM 3978 C CA . GLU A 1 495 ? -10.430 -15.496 15.925 1.00 88.81 495 GLU A CA 1
ATOM 3979 C C . GLU A 1 495 ? -9.208 -14.781 15.346 1.00 88.81 495 GLU A C 1
ATOM 3981 O O . GLU A 1 495 ? -8.388 -15.367 14.635 1.00 88.81 495 GLU A O 1
ATOM 3986 N N . MET A 1 496 ? -9.053 -13.509 15.694 1.00 90.06 496 MET A N 1
ATOM 3987 C CA . MET A 1 496 ? -7.941 -12.681 15.257 1.00 90.06 496 MET A CA 1
ATOM 3988 C C . MET A 1 496 ? -7.519 -11.663 16.307 1.00 90.06 496 MET A C 1
ATOM 3990 O O . MET A 1 496 ? -8.259 -11.332 17.234 1.00 90.06 496 MET A O 1
ATOM 3994 N N . HIS A 1 497 ? -6.338 -11.093 16.091 1.00 89.25 497 HIS A N 1
ATOM 3995 C CA . HIS A 1 497 ? -5.730 -10.144 17.011 1.00 89.25 497 HIS A CA 1
ATOM 3996 C C . HIS A 1 497 ? -5.267 -8.888 16.283 1.00 89.25 497 HIS A C 1
ATOM 3998 O O . HIS A 1 497 ? -4.826 -8.947 15.134 1.00 89.25 497 HIS A O 1
ATOM 4004 N N . SER A 1 498 ? -5.390 -7.746 16.959 1.00 90.06 498 SER A N 1
ATOM 4005 C CA . SER A 1 498 ? -4.841 -6.464 16.514 1.00 90.06 498 SER A CA 1
ATOM 4006 C C . SER A 1 498 ? -3.723 -6.055 17.465 1.00 90.06 498 SER A C 1
ATOM 4008 O O . SER A 1 498 ? -3.962 -5.974 18.664 1.00 90.06 498 SER A O 1
ATOM 4010 N N . LEU A 1 499 ? -2.521 -5.813 16.948 1.00 89.81 499 LEU A N 1
ATOM 4011 C CA . LEU A 1 499 ? -1.346 -5.468 17.749 1.00 89.81 499 LEU A CA 1
ATOM 4012 C C . LEU A 1 499 ? -0.790 -4.095 17.339 1.00 89.81 499 LEU A C 1
ATOM 4014 O O . LEU A 1 499 ? -0.624 -3.845 16.143 1.00 89.81 499 LEU A O 1
ATOM 4018 N N . PRO A 1 500 ? -0.414 -3.225 18.292 1.00 89.31 500 PRO A N 1
ATOM 4019 C CA . PRO A 1 500 ? 0.387 -2.045 17.982 1.00 89.31 500 PRO A CA 1
ATOM 4020 C C . PRO A 1 500 ? 1.738 -2.446 17.371 1.00 89.31 500 PRO A C 1
ATOM 4022 O O . PRO A 1 500 ? 2.341 -3.433 17.807 1.00 89.31 500 PRO A O 1
ATOM 4025 N N . GLU A 1 501 ? 2.271 -1.650 16.439 1.00 89.12 501 GLU A N 1
ATOM 4026 C CA . GLU A 1 501 ? 3.531 -1.941 15.724 1.00 89.12 501 GLU A CA 1
ATOM 4027 C C . GLU A 1 501 ? 4.685 -2.350 16.659 1.00 89.12 501 GLU A C 1
ATOM 4029 O O . GLU A 1 501 ? 5.373 -3.332 16.399 1.00 89.12 501 GLU A O 1
ATOM 4034 N N . LYS A 1 502 ? 4.866 -1.667 17.800 1.00 86.44 502 LYS A N 1
ATOM 4035 C CA . LYS A 1 502 ? 5.967 -1.940 18.741 1.00 86.44 502 LYS A CA 1
ATOM 4036 C C . LYS A 1 502 ? 5.823 -3.308 19.403 1.00 86.44 502 LYS A C 1
ATOM 4038 O O . LYS A 1 502 ? 6.820 -3.989 19.636 1.00 86.44 502 LYS A O 1
ATOM 4043 N N . VAL A 1 503 ? 4.587 -3.711 19.696 1.00 88.62 503 VAL A N 1
ATOM 4044 C CA . VAL A 1 503 ? 4.281 -5.015 20.293 1.00 88.62 503 VAL A CA 1
ATOM 4045 C C . VAL A 1 503 ? 4.480 -6.109 19.254 1.00 88.62 503 VAL A C 1
ATOM 4047 O O . VAL A 1 503 ? 5.150 -7.097 19.538 1.00 88.62 503 VAL A O 1
ATOM 4050 N N . ALA A 1 504 ? 3.976 -5.909 18.035 1.00 90.62 504 ALA A N 1
ATOM 4051 C CA . ALA A 1 504 ? 4.144 -6.862 16.945 1.00 90.62 504 ALA A CA 1
ATOM 4052 C C . ALA A 1 504 ? 5.628 -7.088 16.608 1.00 90.62 504 ALA A C 1
ATOM 4054 O O . ALA A 1 504 ? 6.074 -8.234 16.578 1.00 90.62 504 ALA A O 1
ATOM 4055 N N . LEU A 1 505 ? 6.405 -6.008 16.458 1.00 89.81 505 LEU A N 1
ATOM 4056 C CA . LEU A 1 505 ? 7.847 -6.054 16.187 1.00 89.81 505 LEU A CA 1
ATOM 4057 C C . LEU A 1 505 ? 8.628 -6.765 17.305 1.00 89.81 505 LEU A C 1
ATOM 4059 O O . LEU A 1 505 ? 9.530 -7.562 17.032 1.00 89.81 505 LEU A O 1
ATOM 4063 N N . LYS A 1 506 ? 8.263 -6.536 18.572 1.00 90.88 506 LYS A N 1
ATOM 4064 C CA . LYS A 1 506 ? 8.863 -7.249 19.707 1.00 90.88 506 LYS A CA 1
ATOM 4065 C C . LYS A 1 506 ? 8.527 -8.741 19.665 1.00 90.88 506 LYS A C 1
ATOM 4067 O O . LYS A 1 506 ? 9.433 -9.567 19.732 1.00 90.88 506 LYS A O 1
ATOM 4072 N N . THR A 1 507 ? 7.250 -9.087 19.506 1.00 88.56 507 THR A N 1
ATOM 4073 C CA . THR A 1 507 ? 6.778 -10.480 19.467 1.00 88.56 507 THR A CA 1
ATOM 4074 C C . THR A 1 507 ? 7.425 -11.264 18.333 1.00 88.56 507 THR A C 1
ATOM 4076 O O . THR A 1 507 ? 7.914 -12.370 18.564 1.00 88.56 507 THR A O 1
ATOM 4079 N N . MET A 1 508 ? 7.486 -10.686 17.131 1.00 89.69 508 MET A N 1
ATOM 4080 C CA . MET A 1 508 ? 8.079 -11.348 15.971 1.00 89.69 508 MET A CA 1
ATOM 4081 C C . MET A 1 508 ? 9.590 -11.564 16.124 1.00 89.69 508 MET A C 1
ATOM 4083 O O . MET A 1 508 ? 10.119 -12.558 15.641 1.00 89.69 508 MET A O 1
ATOM 4087 N N . THR A 1 509 ? 10.283 -10.662 16.827 1.00 88.38 509 THR A N 1
ATOM 4088 C CA . THR A 1 509 ? 11.726 -10.784 17.071 1.00 88.38 509 THR A CA 1
ATOM 4089 C C . THR A 1 509 ? 12.009 -11.858 18.117 1.00 88.38 509 THR A C 1
ATOM 4091 O O . THR A 1 509 ? 12.952 -12.629 17.970 1.00 88.38 509 THR A O 1
ATOM 4094 N N . SER A 1 510 ? 11.188 -11.930 19.169 1.00 89.88 510 SER A N 1
ATOM 4095 C CA . SER A 1 510 ? 11.353 -12.921 20.234 1.0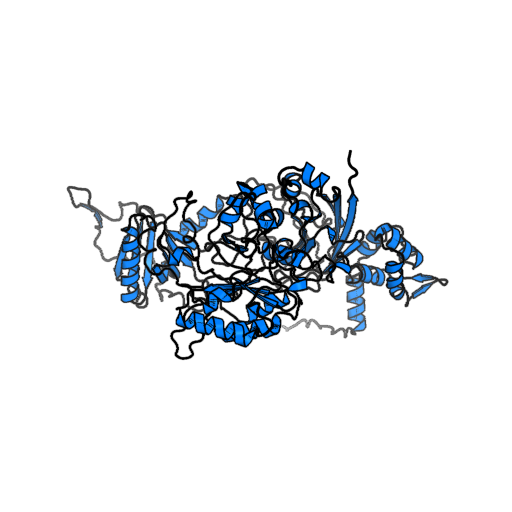0 89.88 510 SER A CA 1
ATOM 4096 C C . SER A 1 510 ? 10.931 -14.331 19.816 1.00 89.88 510 SER A C 1
ATOM 4098 O O . SER A 1 510 ? 11.572 -15.288 20.234 1.00 89.88 510 SER A O 1
ATOM 4100 N N . ASN A 1 511 ? 9.872 -14.476 19.010 1.00 88.06 511 ASN A N 1
ATOM 4101 C CA . ASN A 1 511 ? 9.282 -15.777 18.667 1.00 88.06 511 ASN A CA 1
ATOM 4102 C C . ASN A 1 511 ? 8.890 -15.876 17.173 1.00 88.06 511 ASN A C 1
ATOM 4104 O O . ASN A 1 511 ? 7.709 -16.050 16.857 1.00 88.06 511 ASN A O 1
ATOM 4108 N N . PRO A 1 512 ? 9.847 -15.784 16.231 1.00 90.12 512 PRO A N 1
ATOM 4109 C CA . PRO A 1 512 ? 9.551 -15.658 14.800 1.00 90.12 512 PRO A CA 1
ATOM 4110 C C . PRO A 1 512 ? 8.810 -16.867 14.209 1.00 90.12 512 PRO A C 1
ATOM 4112 O O . PRO A 1 512 ? 7.818 -16.691 13.506 1.00 90.12 512 PRO A O 1
ATOM 4115 N N . SER A 1 513 ? 9.227 -18.098 14.527 1.00 87.12 513 SER A N 1
ATOM 4116 C CA . SER A 1 513 ? 8.574 -19.313 14.011 1.00 87.12 513 SER A CA 1
ATOM 4117 C C . SER A 1 513 ? 7.134 -19.454 14.510 1.00 87.12 513 SER A C 1
ATOM 4119 O O . SER A 1 513 ? 6.232 -19.743 13.733 1.00 87.12 513 SER A O 1
ATOM 4121 N N . GLN A 1 514 ? 6.886 -19.173 15.793 1.00 85.62 514 GLN A N 1
ATOM 4122 C CA . GLN A 1 514 ? 5.532 -19.204 16.356 1.00 85.62 514 GLN A CA 1
ATOM 4123 C C . GLN A 1 514 ? 4.644 -18.103 15.762 1.00 85.62 514 GLN A C 1
ATOM 4125 O O . GLN A 1 514 ? 3.456 -18.326 15.540 1.00 85.62 514 GLN A O 1
ATOM 4130 N N . PHE A 1 515 ? 5.214 -16.931 15.467 1.00 89.50 515 PHE A N 1
ATOM 4131 C CA . PHE A 1 515 ? 4.505 -15.843 14.796 1.00 89.50 515 PHE A CA 1
ATOM 4132 C C . PHE A 1 515 ? 4.080 -16.230 13.371 1.00 89.50 515 PHE A C 1
ATOM 4134 O O . PHE A 1 515 ? 2.956 -15.926 12.976 1.00 89.50 515 PHE A O 1
ATOM 4141 N N . ILE A 1 516 ? 4.926 -16.949 12.623 1.00 90.56 516 ILE A N 1
ATOM 4142 C CA . ILE A 1 516 ? 4.564 -17.507 11.309 1.00 90.56 516 ILE A CA 1
ATOM 4143 C C . ILE A 1 516 ? 3.458 -18.551 11.456 1.00 90.56 516 ILE A C 1
ATOM 4145 O O . ILE A 1 516 ? 2.434 -18.440 10.788 1.00 90.56 516 ILE A O 1
ATOM 4149 N N . MET A 1 517 ? 3.621 -19.522 12.363 1.00 87.50 517 MET A N 1
ATOM 4150 C CA . MET A 1 517 ? 2.628 -20.579 12.598 1.00 87.50 517 MET A CA 1
ATOM 4151 C C . MET A 1 517 ? 1.251 -20.012 12.965 1.00 87.50 517 MET A C 1
ATOM 4153 O O . MET A 1 517 ? 0.232 -20.499 12.479 1.00 87.50 517 MET A O 1
ATOM 4157 N N . TYR A 1 518 ? 1.209 -18.957 13.784 1.00 88.62 518 TYR A N 1
ATOM 4158 C CA . TYR A 1 518 ? -0.027 -18.233 14.084 1.00 88.62 518 TYR A CA 1
ATOM 4159 C C . TYR A 1 518 ? -0.683 -17.702 12.797 1.00 88.62 518 TYR A C 1
ATOM 4161 O O . TYR A 1 518 ? -1.865 -17.948 12.559 1.00 88.62 518 TYR A O 1
ATOM 4169 N N . HIS A 1 519 ? 0.098 -17.054 11.926 1.00 91.44 519 HIS A N 1
ATOM 4170 C CA . HIS A 1 519 ? -0.387 -16.459 10.678 1.00 91.44 519 HIS A CA 1
ATOM 4171 C C . HIS A 1 519 ? -0.676 -17.455 9.539 1.00 91.44 519 HIS A C 1
ATOM 4173 O O . HIS A 1 519 ? -1.110 -17.037 8.461 1.00 91.44 519 HIS A O 1
ATOM 4179 N N . GLN A 1 520 ? -0.445 -18.752 9.743 1.00 89.62 520 GLN A N 1
ATOM 4180 C CA . GLN A 1 520 ? -0.895 -19.803 8.823 1.00 89.62 520 GLN A CA 1
ATOM 4181 C C . GLN A 1 520 ? -2.386 -20.096 9.019 1.00 89.62 520 GLN A C 1
ATOM 4183 O O . GLN A 1 520 ? -3.117 -20.281 8.051 1.00 89.62 520 GLN A O 1
ATOM 4188 N N . VAL A 1 521 ? -2.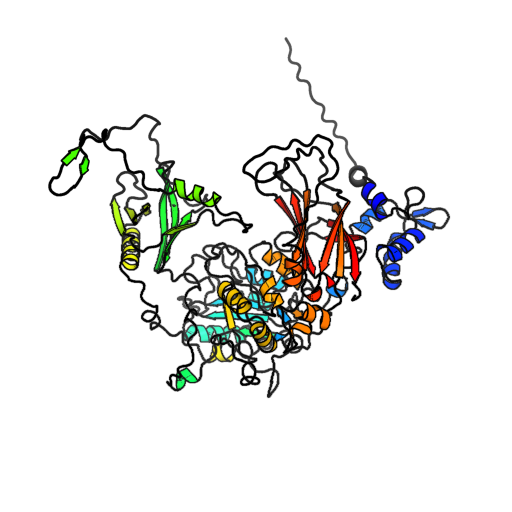856 -20.076 10.268 1.00 86.69 521 VAL A N 1
ATOM 4189 C CA . VAL A 1 521 ? -4.237 -20.443 10.622 1.00 86.69 521 VAL A CA 1
ATOM 4190 C C . VAL A 1 521 ? -5.113 -19.211 10.829 1.00 86.69 521 VAL A C 1
ATOM 4192 O O . VAL A 1 521 ? -6.226 -19.148 10.318 1.00 86.69 521 VAL A O 1
ATOM 4195 N N . GLN A 1 522 ? -4.611 -18.220 11.563 1.00 88.00 522 GLN A N 1
ATOM 4196 C CA . GLN A 1 522 ? -5.340 -17.005 11.918 1.00 88.00 522 GLN A CA 1
ATOM 4197 C C . GLN A 1 522 ? -4.786 -15.825 11.125 1.00 88.00 522 GLN A C 1
ATOM 4199 O O . GLN A 1 522 ? -3.594 -15.766 10.819 1.00 88.00 522 GLN A O 1
ATOM 4204 N N . PHE A 1 523 ? -5.624 -14.842 10.807 1.00 87.38 523 PHE A N 1
ATOM 4205 C CA . PHE A 1 523 ? -5.118 -13.549 10.350 1.00 87.38 523 PHE A CA 1
ATOM 4206 C C . PHE A 1 523 ? -4.866 -12.574 11.503 1.00 87.38 523 PHE A C 1
ATOM 4208 O O . PHE A 1 523 ? -5.514 -12.608 12.547 1.00 87.38 523 PHE A O 1
ATOM 4215 N N . GLY A 1 524 ? -3.846 -11.739 11.355 1.00 92.06 524 GLY A N 1
ATOM 4216 C CA . GLY A 1 524 ? -3.459 -10.724 12.326 1.00 92.06 524 GLY A CA 1
ATOM 4217 C C . GLY A 1 524 ? -3.513 -9.342 11.698 1.00 92.06 524 GLY A C 1
ATOM 4218 O O . GLY A 1 524 ? -3.255 -9.188 10.500 1.00 92.06 524 GLY A O 1
ATOM 4219 N N . ARG A 1 525 ? -3.842 -8.342 12.515 1.00 96.56 525 ARG A N 1
ATOM 4220 C CA . ARG A 1 525 ? -3.750 -6.928 12.156 1.00 96.56 525 ARG A CA 1
ATOM 4221 C C . ARG A 1 525 ? -2.651 -6.254 12.962 1.00 96.56 525 ARG A C 1
ATOM 4223 O O . ARG A 1 525 ? -2.593 -6.413 14.177 1.00 96.56 525 ARG A O 1
ATOM 4230 N N . VAL A 1 526 ? -1.821 -5.460 12.303 1.00 96.75 526 VAL A N 1
ATOM 4231 C CA . VAL A 1 526 ? -0.854 -4.573 12.957 1.00 96.75 526 VAL A CA 1
ATOM 4232 C C . VAL A 1 526 ? -1.152 -3.141 12.555 1.00 96.75 526 VAL A C 1
ATOM 4234 O O . VAL A 1 526 ? -1.541 -2.901 11.416 1.00 96.75 526 VAL A O 1
ATOM 4237 N N . TYR A 1 527 ? -1.027 -2.204 13.490 1.00 95.06 527 TYR A N 1
ATOM 4238 C CA . TYR A 1 527 ? -1.370 -0.802 13.261 1.00 95.06 527 TYR A CA 1
ATOM 4239 C C . TYR A 1 527 ? -0.361 0.165 13.906 1.00 95.06 527 TYR A C 1
ATOM 4241 O O . TYR A 1 527 ? 0.347 -0.223 14.847 1.00 95.06 527 TYR A O 1
ATOM 4249 N N . PRO A 1 528 ? -0.267 1.415 13.406 1.00 89.38 528 PRO A N 1
ATOM 4250 C CA . PRO A 1 528 ? 0.668 2.403 13.921 1.00 89.38 528 PRO A CA 1
ATOM 4251 C C . PRO A 1 528 ? 0.410 2.738 15.394 1.00 89.38 528 PRO A C 1
ATOM 4253 O O . PRO A 1 528 ? -0.732 2.808 15.840 1.00 89.38 528 PRO A O 1
ATOM 4256 N N . THR A 1 529 ? 1.461 2.991 16.179 1.00 78.12 529 THR A N 1
ATOM 4257 C CA . THR A 1 529 ? 1.270 3.418 17.580 1.00 78.12 529 THR A CA 1
ATOM 4258 C C . THR A 1 529 ? 0.720 4.840 17.684 1.00 78.12 529 THR A C 1
ATOM 4260 O O . THR A 1 529 ? 1.117 5.708 16.906 1.00 78.12 529 THR A O 1
ATOM 4263 N N . GLY A 1 530 ? -0.051 5.125 18.741 1.00 64.44 530 GLY A N 1
ATOM 4264 C CA . GLY A 1 530 ? -0.626 6.451 19.009 1.00 64.44 530 GLY A CA 1
ATOM 4265 C C . GLY A 1 530 ? 0.378 7.603 19.187 1.00 64.44 530 GLY A C 1
ATOM 4266 O O . GLY A 1 530 ? -0.026 8.760 19.177 1.00 64.44 530 GLY A O 1
ATOM 4267 N N . THR A 1 531 ? 1.684 7.328 19.300 1.00 67.06 531 THR A N 1
ATOM 4268 C CA . THR A 1 531 ? 2.727 8.372 19.288 1.00 67.06 531 THR A CA 1
ATOM 4269 C C . THR A 1 531 ? 2.912 9.015 17.910 1.00 67.06 531 THR A C 1
ATOM 4271 O O . THR A 1 531 ? 3.515 10.077 17.808 1.00 67.06 531 THR A O 1
ATOM 4274 N N . ARG A 1 532 ? 2.400 8.402 16.834 1.00 76.75 532 ARG A N 1
ATOM 4275 C CA . ARG A 1 532 ? 2.506 8.900 15.453 1.00 76.75 532 ARG A CA 1
ATOM 4276 C C . ARG A 1 532 ? 1.425 9.939 15.154 1.00 76.75 532 ARG A C 1
ATOM 4278 O O . ARG A 1 532 ? 0.577 9.746 14.286 1.00 76.75 532 ARG A O 1
ATOM 4285 N N . LEU A 1 533 ? 1.460 11.057 15.881 1.00 69.69 533 LEU A N 1
ATOM 4286 C CA . LEU A 1 533 ? 0.435 12.108 15.820 1.00 69.69 533 LEU A CA 1
ATOM 4287 C C . LEU A 1 533 ? 0.271 12.716 14.421 1.00 69.69 533 LEU A C 1
ATOM 4289 O O . LEU A 1 533 ? -0.838 13.075 14.043 1.00 69.69 533 LEU A O 1
ATOM 4293 N N . TYR A 1 534 ? 1.346 12.787 13.637 1.00 75.62 534 TYR A N 1
ATOM 4294 C CA . TYR A 1 534 ? 1.332 13.303 12.263 1.00 75.62 534 TYR A CA 1
ATOM 4295 C C . TYR A 1 534 ? 1.052 12.228 11.202 1.00 75.62 534 TYR A C 1
ATOM 4297 O O . TYR A 1 534 ? 1.335 12.438 10.027 1.00 75.62 534 TYR A O 1
ATOM 4305 N N . SER A 1 535 ? 0.509 11.075 11.605 1.00 85.56 535 SER A N 1
ATOM 4306 C CA . SER A 1 535 ? 0.135 9.974 10.706 1.00 85.56 535 SER A CA 1
ATOM 4307 C C . SER A 1 535 ? 1.304 9.357 9.923 1.00 85.56 535 SER A C 1
ATOM 4309 O O . SER A 1 535 ? 1.088 8.773 8.864 1.00 85.56 535 SER A O 1
ATOM 4311 N N . SER A 1 536 ? 2.542 9.439 10.423 1.00 88.56 536 SER A N 1
ATOM 4312 C CA . SER A 1 536 ? 3.674 8.712 9.824 1.00 88.56 536 SER A CA 1
ATOM 4313 C C . SER A 1 536 ? 3.448 7.199 9.866 1.00 88.56 536 SER A C 1
ATOM 4315 O O . SER A 1 536 ? 2.763 6.697 10.759 1.00 88.56 536 SER A O 1
ATOM 4317 N N . ASN A 1 537 ? 4.033 6.457 8.930 1.00 95.44 537 ASN A N 1
ATOM 4318 C CA . ASN A 1 537 ? 3.947 4.999 8.895 1.00 95.44 537 ASN A CA 1
ATOM 4319 C C . ASN A 1 537 ? 5.215 4.312 9.427 1.00 95.44 537 ASN A C 1
ATOM 4321 O O . ASN A 1 537 ? 6.307 4.888 9.470 1.00 95.44 537 ASN A O 1
ATOM 4325 N N . TYR A 1 538 ? 5.062 3.062 9.859 1.00 92.88 538 TYR A N 1
ATOM 4326 C CA . TYR A 1 538 ? 6.163 2.142 10.157 1.00 92.88 538 TYR A CA 1
ATOM 4327 C C . TYR A 1 538 ? 6.528 1.324 8.913 1.00 92.88 538 TYR A C 1
ATOM 4329 O O . TYR A 1 538 ? 5.743 1.251 7.973 1.00 92.88 538 TYR A O 1
ATOM 4337 N N . ASP A 1 539 ? 7.715 0.711 8.894 1.00 93.56 539 ASP A N 1
ATOM 4338 C CA . ASP A 1 539 ? 8.111 -0.188 7.803 1.00 93.56 539 ASP A CA 1
ATOM 4339 C C . ASP A 1 539 ? 7.272 -1.483 7.845 1.00 93.56 539 ASP A C 1
ATOM 4341 O O . ASP A 1 539 ? 7.340 -2.214 8.840 1.00 93.56 539 ASP A O 1
ATOM 4345 N N . PRO A 1 540 ? 6.483 -1.786 6.798 1.00 96.88 540 PRO A N 1
ATOM 4346 C CA . PRO A 1 540 ? 5.636 -2.973 6.769 1.00 96.88 540 PRO A CA 1
ATOM 4347 C C . PRO A 1 540 ? 6.407 -4.268 6.460 1.00 96.88 540 PRO A C 1
ATOM 4349 O O . PRO A 1 540 ? 5.925 -5.363 6.763 1.00 96.88 540 PRO A O 1
ATOM 4352 N N . THR A 1 541 ? 7.607 -4.165 5.880 1.00 94.38 541 THR A N 1
ATOM 4353 C CA . THR A 1 541 ? 8.373 -5.299 5.335 1.00 94.38 541 THR A CA 1
ATOM 4354 C C . THR A 1 541 ? 8.653 -6.397 6.367 1.00 94.38 541 THR A C 1
ATOM 4356 O O . THR A 1 541 ? 8.363 -7.562 6.081 1.00 94.38 541 THR A O 1
ATOM 4359 N N . PRO A 1 542 ? 9.136 -6.090 7.592 1.00 93.81 542 PRO A N 1
ATOM 4360 C CA . PRO A 1 542 ? 9.446 -7.122 8.583 1.00 93.81 542 PRO A CA 1
ATOM 4361 C C . PRO A 1 542 ? 8.231 -7.974 8.977 1.00 93.81 542 PRO A C 1
ATOM 4363 O O . PRO A 1 542 ? 8.371 -9.165 9.246 1.00 93.81 542 PRO A O 1
ATOM 4366 N N . LEU A 1 543 ? 7.034 -7.383 8.976 1.00 96.19 543 LEU A N 1
ATOM 4367 C CA . LEU A 1 543 ? 5.792 -8.068 9.333 1.00 96.19 543 LEU A CA 1
ATOM 4368 C C . LEU A 1 543 ? 5.276 -8.934 8.182 1.00 96.19 543 LEU A C 1
ATOM 4370 O O . LEU A 1 543 ? 4.841 -10.063 8.419 1.00 96.19 543 LEU A O 1
ATOM 4374 N N . TRP A 1 544 ? 5.373 -8.452 6.938 1.00 97.06 544 TRP A N 1
ATOM 4375 C CA . TRP A 1 544 ? 5.050 -9.261 5.759 1.00 97.06 544 TRP A CA 1
ATOM 4376 C C . TRP A 1 544 ? 5.958 -10.484 5.637 1.00 97.06 544 TRP A C 1
ATOM 4378 O O . TRP A 1 544 ? 5.448 -11.576 5.377 1.00 97.06 544 TRP A O 1
ATOM 4388 N N . ASN A 1 545 ? 7.259 -10.326 5.901 1.00 94.38 545 ASN A N 1
ATOM 4389 C CA . ASN A 1 545 ? 8.249 -11.410 5.870 1.00 94.38 545 ASN A CA 1
ATOM 4390 C C . ASN A 1 545 ? 7.925 -12.565 6.827 1.00 94.38 545 ASN A C 1
ATOM 4392 O O . ASN A 1 545 ? 8.390 -13.679 6.615 1.00 94.38 545 ASN A O 1
ATOM 4396 N N . LEU A 1 546 ? 7.137 -12.307 7.874 1.00 94.19 546 LEU A N 1
ATOM 4397 C CA . LEU A 1 546 ? 6.707 -13.307 8.855 1.00 94.19 546 LEU A CA 1
ATOM 4398 C C . LEU A 1 546 ? 5.205 -13.611 8.765 1.00 94.19 546 LEU A C 1
ATOM 4400 O O . LEU A 1 546 ? 4.609 -14.152 9.695 1.00 94.19 546 LEU A O 1
ATOM 4404 N N . GLY A 1 547 ? 4.589 -13.271 7.631 1.00 94.75 547 GLY A N 1
ATOM 4405 C CA . GLY A 1 547 ? 3.238 -13.689 7.280 1.00 94.75 547 GLY A CA 1
ATOM 4406 C C . GLY A 1 547 ? 2.105 -12.834 7.850 1.00 94.75 547 GLY A C 1
ATOM 4407 O O . GLY A 1 547 ? 0.950 -13.209 7.667 1.00 94.75 547 GLY A O 1
ATOM 4408 N N . CYS A 1 548 ? 2.357 -11.693 8.493 1.00 97.00 548 CYS A N 1
ATOM 4409 C CA . CYS A 1 548 ? 1.259 -10.842 8.962 1.00 97.00 548 CYS A CA 1
ATOM 4410 C C . CYS A 1 548 ? 0.434 -10.309 7.776 1.00 97.00 548 CYS A C 1
ATOM 4412 O O . CYS A 1 548 ? 0.992 -9.720 6.852 1.00 97.00 548 CYS A O 1
ATOM 4414 N N . GLN A 1 549 ? -0.883 -10.529 7.788 1.00 97.81 549 GLN A N 1
ATOM 4415 C CA . GLN A 1 549 ? -1.766 -10.273 6.647 1.00 97.81 549 GLN A CA 1
ATOM 4416 C C . GLN A 1 549 ? -2.184 -8.808 6.553 1.00 97.81 549 GLN A C 1
ATOM 4418 O O . GLN A 1 549 ? -2.037 -8.205 5.492 1.00 97.81 549 GLN A O 1
ATOM 4423 N N . MET A 1 550 ? -2.703 -8.240 7.649 1.00 98.19 550 MET A N 1
ATOM 4424 C CA . MET A 1 550 ? -3.265 -6.887 7.681 1.00 98.19 550 MET A CA 1
ATOM 4425 C C . MET A 1 550 ? -2.294 -5.912 8.346 1.00 98.19 550 MET A C 1
ATOM 4427 O O . MET A 1 550 ? -2.455 -5.526 9.504 1.00 98.19 550 MET A O 1
ATOM 4431 N N . VAL A 1 551 ? -1.267 -5.510 7.606 1.00 98.44 551 VAL A N 1
ATOM 4432 C CA . VAL A 1 551 ? -0.306 -4.492 8.045 1.00 98.44 551 VAL A CA 1
ATOM 4433 C C . VAL A 1 551 ? -0.884 -3.118 7.704 1.00 98.44 551 VAL A C 1
ATOM 4435 O O . VAL A 1 551 ? -0.724 -2.627 6.590 1.00 98.44 551 VAL A O 1
ATOM 4438 N N . ALA A 1 552 ? -1.662 -2.553 8.627 1.00 98.56 552 ALA A N 1
ATOM 4439 C CA . ALA A 1 552 ? -2.439 -1.342 8.401 1.00 98.56 552 ALA A CA 1
ATOM 4440 C C . ALA A 1 552 ? -1.558 -0.088 8.430 1.00 98.56 552 ALA A C 1
ATOM 4442 O O . ALA A 1 552 ? -0.772 0.095 9.364 1.00 98.56 552 ALA A O 1
ATOM 4443 N N . LEU A 1 553 ? -1.727 0.777 7.426 1.00 98.62 553 LEU A N 1
ATOM 4444 C CA . LEU A 1 553 ? -0.979 2.025 7.246 1.00 98.62 553 LEU A CA 1
ATOM 4445 C C . LEU A 1 553 ? -1.929 3.227 7.116 1.00 98.62 553 LEU A C 1
ATOM 4447 O O . LEU A 1 553 ? -3.082 3.088 6.712 1.00 98.62 553 LEU A O 1
ATOM 4451 N N . ASN A 1 554 ? -1.435 4.421 7.422 1.00 98.25 554 ASN A N 1
ATOM 4452 C CA . ASN A 1 554 ? -2.094 5.700 7.172 1.00 98.25 554 ASN A CA 1
ATOM 4453 C C . ASN A 1 554 ? -1.982 6.047 5.675 1.00 98.25 554 ASN A C 1
ATOM 4455 O O . ASN A 1 554 ? -0.917 6.456 5.206 1.00 98.25 554 ASN A O 1
ATOM 4459 N N . TYR A 1 555 ? -3.069 5.870 4.919 1.00 98.00 555 TYR A N 1
ATOM 4460 C CA . TYR A 1 555 ? -3.110 6.065 3.456 1.00 98.00 555 TYR A CA 1
ATOM 4461 C C . TYR A 1 555 ? -3.047 7.540 3.039 1.00 98.00 555 TYR A C 1
ATOM 4463 O O . TYR A 1 555 ? -2.702 7.866 1.907 1.00 98.00 555 TYR A O 1
ATOM 4471 N N . GLN A 1 556 ? -3.353 8.449 3.959 1.00 95.25 556 GLN A N 1
ATOM 4472 C CA . GLN A 1 556 ? -3.251 9.889 3.757 1.00 95.25 556 GLN A CA 1
ATOM 4473 C C . GLN A 1 556 ? -1.809 10.420 3.821 1.00 95.25 556 GLN A C 1
ATOM 4475 O O . GLN A 1 556 ? -1.591 11.605 3.569 1.00 95.25 556 GLN A O 1
ATOM 4480 N N . THR A 1 557 ? -0.828 9.573 4.152 1.00 95.69 557 THR A N 1
ATOM 4481 C CA . THR A 1 557 ? 0.575 9.975 4.307 1.00 95.69 557 THR A CA 1
ATOM 4482 C C . THR A 1 557 ? 1.421 9.416 3.160 1.00 95.69 557 THR A C 1
ATOM 4484 O O . THR A 1 557 ? 1.662 8.212 3.125 1.00 95.69 557 THR A O 1
ATOM 4487 N N . PRO A 1 558 ? 1.925 10.260 2.238 1.00 94.94 558 PRO A N 1
ATOM 4488 C CA . PRO A 1 558 ? 2.654 9.834 1.038 1.00 94.94 558 PRO A CA 1
ATOM 4489 C C . PRO A 1 558 ? 4.121 9.456 1.324 1.00 94.94 558 PRO A C 1
ATOM 4491 O O . PRO A 1 558 ? 5.049 9.902 0.642 1.00 94.94 558 PRO A O 1
ATOM 4494 N N . ASP A 1 559 ? 4.355 8.666 2.369 1.00 94.50 559 ASP A N 1
ATOM 4495 C CA . ASP A 1 559 ? 5.681 8.249 2.807 1.00 94.50 559 ASP A CA 1
ATOM 4496 C C . ASP A 1 559 ? 6.141 6.936 2.153 1.00 94.50 559 ASP A C 1
ATOM 4498 O O . ASP A 1 559 ? 5.416 6.264 1.419 1.00 94.50 559 ASP A O 1
ATOM 4502 N N . LYS A 1 560 ? 7.410 6.584 2.380 1.00 94.88 560 LYS A N 1
ATOM 4503 C CA . LYS A 1 560 ? 8.021 5.373 1.819 1.00 94.88 560 LYS A CA 1
ATOM 4504 C C . LYS A 1 560 ? 7.218 4.097 2.151 1.00 94.88 560 LYS A C 1
ATOM 4506 O O . LYS A 1 560 ? 6.988 3.329 1.221 1.00 94.88 560 LYS A O 1
ATOM 4511 N N . PRO A 1 561 ? 6.765 3.848 3.395 1.00 97.44 561 PRO A N 1
ATOM 4512 C CA . PRO A 1 561 ? 5.903 2.704 3.696 1.00 97.44 561 PRO A CA 1
ATOM 4513 C C . PRO A 1 561 ? 4.650 2.596 2.824 1.00 97.44 561 PRO A C 1
ATOM 4515 O O . PRO A 1 561 ? 4.360 1.510 2.319 1.00 97.44 561 PRO A O 1
ATOM 4518 N N . LEU A 1 562 ? 3.931 3.702 2.594 1.00 97.62 562 LEU A N 1
ATOM 4519 C CA . LEU A 1 562 ? 2.753 3.679 1.725 1.00 97.62 562 LEU A CA 1
ATOM 4520 C C . LEU A 1 562 ? 3.132 3.373 0.267 1.00 97.62 562 LEU A C 1
ATOM 4522 O O . LEU A 1 562 ? 2.436 2.619 -0.411 1.00 97.62 562 LEU A O 1
ATOM 4526 N N . GLN A 1 563 ? 4.271 3.885 -0.204 1.00 97.69 563 GLN A N 1
ATOM 4527 C CA . GLN A 1 563 ? 4.805 3.572 -1.536 1.00 97.69 563 GLN A CA 1
ATOM 4528 C C . GLN A 1 563 ? 5.142 2.078 -1.683 1.00 97.69 563 GLN A C 1
ATOM 4530 O O . GLN A 1 563 ? 4.822 1.482 -2.712 1.00 97.69 563 GLN A O 1
ATOM 4535 N N . LEU A 1 564 ? 5.722 1.455 -0.646 1.00 97.81 564 LEU A N 1
ATOM 4536 C CA . LEU A 1 564 ? 5.965 0.007 -0.605 1.00 97.81 564 LEU A CA 1
ATOM 4537 C C . LEU A 1 564 ? 4.656 -0.786 -0.641 1.00 97.81 564 LEU A C 1
ATOM 4539 O O . LEU A 1 564 ? 4.558 -1.777 -1.363 1.00 97.81 564 LEU A O 1
ATOM 4543 N N . ASN A 1 565 ? 3.642 -0.332 0.097 1.00 98.50 565 ASN A N 1
ATOM 4544 C CA . ASN A 1 565 ? 2.307 -0.922 0.074 1.00 98.50 565 ASN A CA 1
ATOM 4545 C C . ASN A 1 565 ? 1.685 -0.855 -1.328 1.00 98.50 565 ASN A C 1
ATOM 4547 O O . ASN A 1 565 ? 1.252 -1.885 -1.839 1.00 98.50 565 ASN A O 1
ATOM 4551 N N . HIS A 1 566 ? 1.714 0.304 -1.993 1.00 97.25 566 HIS A N 1
ATOM 4552 C CA . HIS A 1 566 ? 1.236 0.419 -3.374 1.00 97.25 566 HIS A CA 1
ATOM 4553 C C . HIS A 1 566 ? 1.999 -0.501 -4.330 1.00 97.25 566 HIS A C 1
ATOM 4555 O O . HIS A 1 566 ? 1.368 -1.188 -5.125 1.00 97.25 566 HIS A O 1
ATOM 4561 N N . GLY A 1 567 ? 3.329 -0.573 -4.226 1.00 96.62 567 GLY A N 1
ATOM 4562 C CA . GLY A 1 567 ? 4.127 -1.459 -5.075 1.00 96.62 567 GLY A CA 1
ATOM 4563 C C . GLY A 1 567 ? 3.813 -2.939 -4.866 1.00 96.62 567 GLY A C 1
ATOM 4564 O O . GLY A 1 567 ? 3.640 -3.677 -5.830 1.00 96.62 567 GLY A O 1
ATOM 4565 N N . LYS A 1 568 ? 3.681 -3.376 -3.607 1.00 97.69 568 LYS A N 1
ATOM 4566 C CA . LYS A 1 568 ? 3.343 -4.767 -3.277 1.00 97.69 568 LYS A CA 1
ATOM 4567 C C . LYS A 1 568 ? 1.951 -5.151 -3.774 1.00 97.69 568 LYS A C 1
ATOM 4569 O O . LYS A 1 568 ? 1.793 -6.228 -4.335 1.00 97.69 568 LYS A O 1
ATOM 4574 N N . PHE A 1 569 ? 0.956 -4.292 -3.554 1.00 98.19 569 PHE A N 1
ATOM 4575 C CA . PHE A 1 569 ? -0.446 -4.587 -3.861 1.00 98.19 569 PHE A CA 1
ATOM 4576 C C . PHE A 1 569 ? -0.889 -4.169 -5.262 1.00 98.19 569 PHE A C 1
ATOM 4578 O O . PHE A 1 569 ? -2.040 -4.418 -5.599 1.00 98.19 569 PHE A O 1
ATOM 4585 N N . GLN A 1 570 ? -0.009 -3.574 -6.075 1.00 95.50 570 GLN A N 1
ATOM 4586 C CA . GLN A 1 570 ? -0.227 -3.413 -7.516 1.00 95.50 570 GLN A CA 1
ATOM 4587 C C . GLN A 1 570 ? -0.143 -4.753 -8.260 1.00 95.50 570 GLN A C 1
ATOM 4589 O O . GLN A 1 570 ? -0.760 -4.895 -9.314 1.00 95.50 570 GLN A O 1
ATOM 4594 N N . ASP A 1 571 ? 0.594 -5.724 -7.715 1.00 96.19 571 ASP A N 1
ATOM 4595 C CA . ASP A 1 571 ? 0.630 -7.091 -8.231 1.00 96.19 571 ASP A CA 1
ATOM 4596 C C . ASP A 1 571 ? -0.753 -7.760 -8.158 1.00 96.19 571 ASP A C 1
ATOM 4598 O O . ASP A 1 571 ? -1.669 -7.287 -7.475 1.00 96.19 571 ASP A O 1
ATOM 4602 N N . ASN A 1 572 ? -0.903 -8.878 -8.867 1.00 97.94 572 ASN A N 1
ATOM 4603 C CA . ASN A 1 572 ? -2.131 -9.671 -8.903 1.00 97.94 572 ASN A CA 1
ATOM 4604 C C . ASN A 1 572 ? -3.374 -8.827 -9.260 1.00 97.94 572 ASN A C 1
ATOM 4606 O O . ASN A 1 572 ? -4.421 -8.898 -8.608 1.00 97.94 572 ASN A O 1
ATOM 4610 N N . GLY A 1 573 ? -3.232 -7.960 -10.263 1.00 97.00 573 GLY A N 1
ATOM 4611 C CA . GLY A 1 573 ? -4.298 -7.115 -10.793 1.00 97.00 573 GLY A CA 1
ATOM 4612 C C . GLY A 1 573 ? -4.668 -5.920 -9.926 1.00 97.00 573 GLY A C 1
ATOM 4613 O O . GLY A 1 573 ? -5.733 -5.325 -10.110 1.00 97.00 573 GLY A O 1
ATOM 4614 N N . GLY A 1 574 ? -3.835 -5.558 -8.950 1.00 97.38 574 GLY A N 1
ATOM 4615 C CA . GLY A 1 574 ? -4.177 -4.478 -8.032 1.00 97.38 574 GLY A CA 1
ATOM 4616 C C . GLY A 1 574 ? -5.363 -4.827 -7.130 1.00 97.38 574 GLY A C 1
ATOM 4617 O O . GLY A 1 574 ? -6.097 -3.931 -6.706 1.00 97.38 574 GLY A O 1
ATOM 4618 N N . CYS A 1 575 ? -5.628 -6.120 -6.916 1.00 98.38 575 CYS A N 1
ATOM 4619 C CA . CYS A 1 575 ? -6.884 -6.579 -6.328 1.00 98.38 575 CYS A CA 1
ATOM 4620 C C . CYS A 1 575 ? -6.928 -6.476 -4.790 1.00 98.38 575 CYS A C 1
ATOM 4622 O O . CYS A 1 575 ? -7.984 -6.690 -4.185 1.00 98.38 575 CYS A O 1
ATOM 4624 N N . GLY A 1 576 ? -5.795 -6.137 -4.165 1.00 98.44 576 GLY A N 1
ATOM 4625 C CA . GLY A 1 576 ? -5.650 -5.956 -2.719 1.00 98.44 576 GLY A CA 1
ATOM 4626 C C . GLY A 1 576 ? -5.328 -7.227 -1.929 1.00 98.44 576 GLY A C 1
ATOM 4627 O O . GLY A 1 576 ? -5.141 -7.143 -0.715 1.00 98.44 576 GLY A O 1
ATOM 4628 N N . TYR A 1 577 ? -5.226 -8.374 -2.608 1.00 98.81 577 TYR A N 1
ATOM 4629 C CA . TYR A 1 577 ? -4.827 -9.664 -2.047 1.00 98.81 577 TYR A CA 1
ATOM 4630 C C . TYR A 1 577 ? -3.628 -10.225 -2.815 1.00 98.81 577 TYR A C 1
ATOM 4632 O O . TYR A 1 577 ? -3.672 -10.355 -4.038 1.00 98.81 577 TYR A O 1
ATOM 4640 N N . VAL A 1 578 ? -2.567 -10.586 -2.092 1.00 98.50 578 VAL A N 1
ATOM 4641 C CA . VAL A 1 578 ? -1.358 -11.201 -2.665 1.00 98.50 578 VAL A CA 1
ATOM 4642 C C . VAL A 1 578 ? -1.047 -12.474 -1.893 1.00 98.50 578 VAL A C 1
ATOM 4644 O O . VAL A 1 578 ? -0.897 -12.431 -0.670 1.00 98.50 578 VAL A O 1
ATOM 4647 N N . LEU A 1 579 ? -0.972 -13.602 -2.591 1.00 98.12 579 LEU A N 1
ATOM 4648 C CA . LEU A 1 579 ? -0.704 -14.912 -2.010 1.00 98.12 579 LEU A CA 1
ATOM 4649 C C . LEU A 1 579 ? 0.708 -14.949 -1.411 1.00 98.12 579 LEU A C 1
ATOM 4651 O O . LEU A 1 579 ? 1.680 -14.501 -2.024 1.00 98.12 579 LEU A O 1
ATOM 4655 N N . LYS A 1 580 ? 0.827 -15.481 -0.194 1.00 97.62 580 LYS A N 1
ATOM 4656 C CA . LYS A 1 580 ? 2.123 -15.671 0.462 1.00 97.62 580 LYS A CA 1
ATOM 4657 C C . LYS A 1 580 ? 2.938 -16.771 -0.238 1.00 97.62 580 LYS A C 1
ATOM 4659 O O . LYS A 1 580 ? 2.356 -17.734 -0.738 1.00 97.62 580 LYS A O 1
ATOM 4664 N N . PRO A 1 581 ? 4.279 -16.700 -0.191 1.00 95.06 581 PRO A N 1
ATOM 4665 C CA . PRO A 1 581 ? 5.148 -17.785 -0.620 1.00 95.06 581 PRO A CA 1
ATOM 4666 C C . PRO A 1 581 ? 4.821 -19.089 0.108 1.00 95.06 581 PRO A C 1
ATOM 4668 O O . PRO A 1 581 ? 4.535 -19.086 1.308 1.00 95.06 581 PRO A O 1
ATOM 4671 N N . SER A 1 582 ? 4.925 -20.209 -0.606 1.00 92.81 582 SER A N 1
ATOM 4672 C CA . SER A 1 582 ? 4.610 -21.548 -0.093 1.00 92.81 582 SER A CA 1
ATOM 4673 C C . SER A 1 582 ? 5.377 -21.895 1.186 1.00 92.81 582 SER A C 1
ATOM 4675 O O . SER A 1 582 ? 4.812 -22.511 2.086 1.00 92.81 582 SER A O 1
ATOM 4677 N N . TYR A 1 583 ? 6.629 -21.450 1.322 1.00 91.94 583 TYR A N 1
ATOM 4678 C CA . TYR A 1 583 ? 7.435 -21.711 2.516 1.00 91.94 583 TYR A CA 1
ATOM 4679 C C . TYR A 1 583 ? 6.914 -21.022 3.783 1.00 91.94 583 TYR A C 1
ATOM 4681 O O . TYR A 1 583 ? 7.059 -21.583 4.864 1.00 91.94 583 TYR A O 1
ATOM 4689 N N . LEU A 1 584 ? 6.223 -19.878 3.683 1.00 92.81 584 LEU A N 1
ATOM 4690 C CA . LEU A 1 584 ? 5.557 -19.271 4.847 1.00 92.81 584 LEU A CA 1
ATOM 4691 C C . LEU A 1 584 ? 4.349 -20.091 5.324 1.00 92.81 584 LEU A C 1
ATOM 4693 O O . LEU A 1 584 ? 3.828 -19.840 6.411 1.00 92.81 584 LEU A O 1
ATOM 4697 N N . LEU A 1 585 ? 3.910 -21.068 4.531 1.00 89.50 585 LEU A N 1
ATOM 4698 C CA . LEU A 1 585 ? 2.803 -21.973 4.831 1.00 89.50 585 LEU A CA 1
ATOM 4699 C C . LEU A 1 585 ? 3.287 -23.336 5.364 1.00 89.50 585 LEU A C 1
ATOM 4701 O O . LEU A 1 585 ? 2.468 -24.173 5.736 1.00 89.50 585 LEU A O 1
ATOM 4705 N N . LEU A 1 586 ? 4.606 -23.569 5.424 1.00 87.12 586 LEU A N 1
ATOM 4706 C CA . LEU A 1 586 ? 5.194 -24.793 5.971 1.00 87.12 586 LEU A CA 1
ATOM 4707 C C . LEU A 1 586 ? 5.321 -24.706 7.497 1.00 87.12 586 LEU A C 1
ATOM 4709 O O . LEU A 1 586 ? 5.760 -23.695 8.043 1.00 87.12 586 LEU A O 1
ATOM 4713 N N . LYS A 1 587 ? 4.982 -25.796 8.196 1.00 78.81 587 LYS A N 1
ATOM 4714 C CA . LYS A 1 587 ? 5.032 -25.862 9.668 1.00 78.81 587 LYS A CA 1
ATOM 4715 C C . LYS A 1 587 ? 6.451 -25.666 10.222 1.00 78.81 587 LYS A C 1
ATOM 4717 O O . LYS A 1 587 ? 6.614 -25.028 11.257 1.00 78.81 587 LYS A O 1
ATOM 4722 N N . ASP A 1 588 ? 7.451 -26.194 9.519 1.00 81.56 588 ASP A N 1
ATOM 4723 C CA . ASP A 1 588 ? 8.834 -26.281 10.003 1.00 81.56 588 ASP A CA 1
ATOM 4724 C C . ASP A 1 588 ? 9.761 -25.221 9.385 1.00 81.56 588 ASP A C 1
ATOM 4726 O O . ASP A 1 588 ? 10.980 -25.329 9.492 1.00 81.56 588 ASP A O 1
ATOM 4730 N N . PHE A 1 589 ? 9.205 -24.194 8.733 1.00 87.81 589 PHE A N 1
ATOM 4731 C CA . PHE A 1 589 ? 10.003 -23.121 8.144 1.00 87.81 589 PHE A CA 1
ATOM 4732 C C . PHE A 1 589 ? 10.622 -22.222 9.221 1.00 87.81 589 PHE A C 1
ATOM 4734 O O . PHE A 1 589 ? 9.928 -21.645 10.068 1.00 87.81 589 PHE A O 1
ATOM 4741 N N . ASN A 1 590 ? 11.942 -22.059 9.164 1.00 87.38 590 ASN A N 1
ATOM 4742 C CA . ASN A 1 590 ? 12.692 -21.168 10.030 1.00 87.38 590 ASN A CA 1
ATOM 4743 C C . ASN A 1 590 ? 13.137 -19.907 9.264 1.00 87.38 590 ASN A C 1
ATOM 4745 O O . ASN A 1 590 ? 14.089 -19.957 8.483 1.00 87.38 590 ASN A O 1
ATOM 4749 N N . PRO A 1 591 ? 12.549 -18.730 9.549 1.00 86.06 591 PRO A N 1
ATOM 4750 C CA . PRO A 1 591 ? 12.865 -17.492 8.835 1.00 86.06 591 PRO A CA 1
ATOM 4751 C C . PRO A 1 591 ? 14.276 -16.957 9.113 1.00 86.06 591 PRO A C 1
ATOM 4753 O O . PRO A 1 591 ? 14.718 -16.038 8.424 1.00 86.06 591 PRO A O 1
ATOM 4756 N N . ASN A 1 592 ? 14.980 -17.500 10.112 1.00 85.38 592 ASN A N 1
ATOM 4757 C CA . ASN A 1 592 ? 16.374 -17.169 10.408 1.00 85.38 592 ASN A CA 1
ATOM 4758 C C . ASN A 1 592 ? 17.367 -18.129 9.729 1.00 85.38 592 ASN A C 1
ATOM 4760 O O . ASN A 1 592 ? 18.568 -17.859 9.727 1.00 85.38 592 ASN A O 1
ATOM 4764 N N . ALA A 1 593 ? 16.898 -19.244 9.161 1.00 85.31 593 ALA A N 1
ATOM 4765 C CA . ALA A 1 593 ? 17.743 -20.206 8.470 1.00 85.31 593 ALA A CA 1
ATOM 4766 C C . ALA A 1 593 ? 17.807 -19.871 6.974 1.00 85.31 593 ALA A C 1
ATOM 4768 O O . ALA A 1 593 ? 16.867 -20.122 6.227 1.00 85.31 593 ALA A O 1
ATOM 4769 N N . MET A 1 594 ? 18.946 -19.350 6.500 1.00 81.19 594 MET A N 1
ATOM 4770 C CA . MET A 1 594 ? 19.142 -19.071 5.066 1.00 81.19 594 MET A CA 1
ATOM 4771 C C . MET A 1 594 ? 18.910 -20.316 4.188 1.00 81.19 594 MET A C 1
ATOM 4773 O O . MET A 1 594 ? 18.415 -20.196 3.069 1.00 81.19 594 MET A O 1
ATOM 4777 N N . MET A 1 595 ? 19.242 -21.504 4.704 1.00 82.44 595 MET A N 1
ATOM 4778 C CA . MET A 1 595 ? 19.029 -22.772 4.003 1.00 82.44 595 MET A CA 1
ATOM 4779 C C . MET A 1 595 ? 17.553 -23.089 3.752 1.00 82.44 595 MET A C 1
ATOM 4781 O O . MET A 1 595 ? 17.252 -23.750 2.764 1.00 82.44 595 MET A O 1
ATOM 4785 N N . ASP A 1 596 ? 16.629 -22.592 4.574 1.00 85.50 596 ASP A N 1
ATOM 4786 C CA . ASP A 1 596 ? 15.203 -22.859 4.380 1.00 85.50 596 ASP A CA 1
ATOM 4787 C C . ASP A 1 596 ? 14.652 -22.072 3.186 1.00 85.50 596 ASP A C 1
ATOM 4789 O O . ASP A 1 596 ? 13.920 -22.633 2.374 1.00 85.50 596 ASP A O 1
ATOM 4793 N N . TYR A 1 597 ? 15.068 -20.812 3.006 1.00 83.88 597 TYR A N 1
ATOM 4794 C CA . TYR A 1 597 ? 14.733 -20.034 1.802 1.00 83.88 597 TYR A CA 1
ATOM 4795 C C . TYR A 1 597 ? 15.282 -20.695 0.536 1.00 83.88 597 TYR A C 1
ATOM 4797 O O . TYR A 1 597 ? 14.589 -20.790 -0.467 1.00 83.88 597 TYR A O 1
ATOM 4805 N N . ILE A 1 598 ? 16.511 -21.208 0.612 1.00 78.94 598 ILE A N 1
ATOM 4806 C CA . ILE A 1 598 ? 17.170 -21.953 -0.467 1.00 78.94 598 ILE A CA 1
ATOM 4807 C C . ILE A 1 598 ? 16.410 -23.233 -0.824 1.00 78.94 598 ILE A C 1
ATOM 4809 O O . ILE A 1 598 ? 16.267 -23.565 -1.996 1.00 78.94 598 ILE A O 1
ATOM 4813 N N . LYS A 1 599 ? 15.981 -23.980 0.194 1.00 83.94 599 LYS A N 1
ATOM 4814 C CA . LYS A 1 599 ? 15.405 -25.313 0.030 1.00 83.94 599 LYS A CA 1
ATOM 4815 C C . LYS A 1 599 ? 13.959 -25.269 -0.452 1.00 83.94 599 LYS A C 1
ATOM 4817 O O . LYS A 1 599 ? 13.542 -26.164 -1.181 1.00 83.94 599 LYS A O 1
ATOM 4822 N N . PHE A 1 600 ? 13.191 -24.285 0.011 1.00 85.12 600 PHE A N 1
ATOM 4823 C CA . PHE A 1 600 ? 11.741 -24.238 -0.185 1.00 85.12 600 PHE A CA 1
ATOM 4824 C C . PHE A 1 600 ? 11.267 -23.075 -1.062 1.00 85.12 600 PHE A C 1
ATOM 4826 O O . PHE A 1 600 ? 10.097 -23.056 -1.443 1.00 85.12 600 PHE A O 1
ATOM 4833 N N . GLY A 1 601 ? 12.134 -22.103 -1.341 1.00 83.06 601 GLY A N 1
ATOM 4834 C CA . GLY A 1 601 ? 11.858 -20.980 -2.228 1.00 83.06 601 GLY A CA 1
ATOM 4835 C C . GLY A 1 601 ? 12.470 -21.150 -3.615 1.00 83.06 601 GLY A C 1
ATOM 4836 O O . GLY A 1 601 ? 13.035 -22.184 -3.975 1.00 83.06 601 GLY A O 1
ATOM 4837 N N . ASN A 1 602 ? 12.348 -20.093 -4.400 1.00 80.88 602 ASN A N 1
ATOM 4838 C CA . ASN A 1 602 ? 12.960 -19.946 -5.703 1.00 80.88 602 ASN A CA 1
ATOM 4839 C C . ASN A 1 602 ? 14.489 -19.865 -5.579 1.00 80.88 602 ASN A C 1
ATOM 4841 O O . ASN A 1 602 ? 15.014 -19.388 -4.567 1.00 80.88 602 ASN A O 1
ATOM 4845 N N . PRO A 1 603 ? 15.222 -20.262 -6.636 1.00 81.62 603 PRO A N 1
ATOM 4846 C CA . PRO A 1 603 ? 16.669 -20.132 -6.664 1.00 81.62 603 PRO A CA 1
ATOM 4847 C C . PRO A 1 603 ? 17.117 -18.702 -6.370 1.00 81.62 603 PRO A C 1
ATOM 4849 O O . PRO A 1 603 ? 16.485 -17.728 -6.795 1.00 81.62 603 PRO A O 1
ATOM 4852 N N . LYS A 1 604 ? 18.263 -18.586 -5.691 1.00 81.62 604 LYS A N 1
ATOM 4853 C CA . LYS A 1 604 ? 18.924 -17.296 -5.481 1.00 81.62 604 LYS A CA 1
ATOM 4854 C C . LYS A 1 604 ? 19.099 -16.586 -6.820 1.00 81.62 604 LYS A C 1
ATOM 4856 O O . LYS A 1 604 ? 19.447 -17.210 -7.824 1.00 81.62 604 LYS A O 1
ATOM 4861 N N . MET A 1 605 ? 18.915 -15.274 -6.823 1.00 83.06 605 MET A N 1
ATOM 4862 C CA . MET A 1 605 ? 19.001 -14.470 -8.035 1.00 83.06 605 MET A CA 1
ATOM 4863 C C . MET A 1 605 ? 20.072 -13.394 -7.894 1.00 83.06 605 MET A C 1
ATOM 4865 O O . MET A 1 605 ? 20.066 -12.608 -6.946 1.00 83.06 605 MET A O 1
ATOM 4869 N N . ASN A 1 606 ? 20.962 -13.326 -8.882 1.00 85.00 606 ASN A N 1
ATOM 4870 C CA . ASN A 1 606 ? 21.756 -12.135 -9.142 1.00 85.00 606 ASN A CA 1
ATOM 4871 C C . ASN A 1 606 ? 20.940 -11.211 -10.039 1.00 85.00 606 ASN A C 1
ATOM 4873 O O . ASN A 1 606 ? 20.532 -11.578 -11.145 1.00 85.00 606 ASN A O 1
ATOM 4877 N N . PHE A 1 607 ? 20.694 -10.016 -9.531 1.00 84.31 607 PHE A N 1
ATOM 4878 C CA . PHE A 1 607 ? 19.818 -9.036 -10.135 1.00 84.31 607 PHE A CA 1
ATOM 4879 C C . PHE A 1 607 ? 20.617 -7.774 -10.436 1.00 84.31 607 PHE A C 1
ATOM 4881 O O . PHE A 1 607 ? 21.140 -7.154 -9.514 1.00 84.31 607 PHE A O 1
ATOM 4888 N N . THR A 1 608 ? 20.733 -7.389 -11.704 1.00 89.06 608 THR A N 1
ATOM 4889 C CA . THR A 1 608 ? 21.459 -6.183 -12.116 1.00 89.06 608 THR A CA 1
ATOM 4890 C C . THR A 1 608 ? 20.498 -5.199 -12.765 1.00 89.06 608 THR A C 1
ATOM 4892 O O . THR A 1 608 ? 19.775 -5.540 -13.698 1.00 89.06 608 THR A O 1
ATOM 4895 N N . ILE A 1 609 ? 20.501 -3.961 -12.277 1.00 90.38 609 ILE A N 1
ATOM 4896 C CA . ILE A 1 609 ? 19.741 -2.852 -12.842 1.00 90.38 609 ILE A CA 1
ATOM 4897 C C . ILE A 1 609 ? 20.694 -1.787 -13.340 1.00 90.38 609 ILE A C 1
ATOM 4899 O O . ILE A 1 609 ? 21.483 -1.248 -12.569 1.00 90.38 609 ILE A O 1
ATOM 4903 N N . THR A 1 610 ? 20.565 -1.428 -14.609 1.00 91.81 610 THR A N 1
ATOM 4904 C CA . THR A 1 610 ? 21.221 -0.250 -15.174 1.00 91.81 610 THR A CA 1
ATOM 4905 C C . THR A 1 610 ? 20.214 0.869 -15.327 1.00 91.81 610 THR A C 1
ATOM 4907 O O . THR A 1 610 ? 19.271 0.735 -16.093 1.00 91.81 610 THR A O 1
ATOM 4910 N N . VAL A 1 611 ? 20.405 1.983 -14.631 1.00 89.62 611 VAL A N 1
ATOM 4911 C CA . VAL A 1 611 ? 19.602 3.193 -14.830 1.00 89.62 611 VAL A CA 1
ATOM 4912 C C . VAL A 1 611 ? 20.181 3.963 -16.005 1.00 89.62 611 VAL A C 1
ATOM 4914 O O . VAL A 1 611 ? 21.304 4.463 -15.922 1.00 89.62 611 VAL A O 1
ATOM 4917 N N . ILE A 1 612 ? 19.428 4.043 -17.101 1.00 90.00 612 ILE A N 1
ATOM 4918 C CA . ILE A 1 612 ? 19.910 4.593 -18.371 1.00 90.00 612 ILE A CA 1
ATOM 4919 C C . ILE A 1 612 ? 19.578 6.077 -18.452 1.00 90.00 612 ILE A C 1
ATOM 4921 O O . ILE A 1 612 ? 20.488 6.901 -18.504 1.00 90.00 612 ILE A O 1
ATOM 4925 N N . ALA A 1 613 ? 18.293 6.421 -18.441 1.00 90.00 613 ALA A N 1
ATOM 4926 C CA . ALA A 1 613 ? 17.805 7.776 -18.686 1.00 90.00 613 ALA A CA 1
ATOM 4927 C C . ALA A 1 613 ? 16.410 7.979 -18.082 1.00 90.00 613 ALA A C 1
ATOM 4929 O O . ALA A 1 613 ? 15.785 7.015 -17.660 1.00 90.00 613 ALA A O 1
ATOM 4930 N N . ALA A 1 614 ? 15.904 9.210 -18.050 1.00 88.81 614 ALA A N 1
ATOM 4931 C CA . ALA A 1 614 ? 14.495 9.492 -17.758 1.00 88.81 614 ALA A CA 1
ATOM 4932 C C . ALA A 1 614 ? 13.933 10.504 -18.761 1.00 88.81 614 ALA A C 1
ATOM 4934 O O . ALA A 1 614 ? 14.705 11.194 -19.422 1.00 88.81 614 ALA A O 1
ATOM 4935 N N . ARG A 1 615 ? 12.607 10.615 -18.849 1.00 86.88 615 ARG A N 1
ATOM 4936 C CA . ARG A 1 615 ? 11.883 11.644 -19.605 1.00 86.88 615 ARG A CA 1
ATOM 4937 C C . ARG A 1 615 ? 10.837 12.325 -18.726 1.00 86.88 615 ARG A C 1
ATOM 4939 O O . ARG A 1 615 ? 10.314 11.719 -17.794 1.00 86.88 615 ARG A O 1
ATOM 4946 N N . HIS A 1 616 ? 10.526 13.582 -19.043 1.00 83.25 616 HIS A N 1
ATOM 4947 C CA . HIS A 1 616 ? 9.416 14.346 -18.452 1.00 83.25 616 HIS A CA 1
ATOM 4948 C C . HIS A 1 616 ? 9.451 14.465 -16.915 1.00 83.25 616 HIS A C 1
ATOM 4950 O O . HIS A 1 616 ? 8.409 14.507 -16.268 1.00 83.25 616 HIS A O 1
ATOM 4956 N N . LEU A 1 617 ? 10.643 14.566 -16.311 1.00 78.12 617 LEU A N 1
ATOM 4957 C CA . LEU A 1 617 ? 10.767 14.860 -14.880 1.00 78.12 617 LEU A CA 1
ATOM 4958 C C . LEU A 1 617 ? 10.303 16.300 -14.597 1.00 78.12 617 LEU A C 1
ATOM 4960 O O . LEU A 1 617 ? 11.049 17.266 -14.787 1.00 78.12 617 LEU A O 1
ATOM 4964 N N . GLU A 1 618 ? 9.058 16.467 -14.159 1.00 67.88 618 GLU A N 1
ATOM 4965 C CA . GLU A 1 618 ? 8.519 17.783 -13.828 1.00 67.88 618 GLU A CA 1
ATOM 4966 C C . GLU A 1 618 ? 9.182 18.366 -12.572 1.00 67.88 618 GLU A C 1
ATOM 4968 O O . GLU A 1 618 ? 9.363 17.698 -11.555 1.00 67.88 618 GLU A O 1
ATOM 4973 N N . SER A 1 619 ? 9.528 19.655 -12.618 1.00 57.03 619 SER A N 1
ATOM 4974 C CA . SER A 1 619 ? 9.988 20.398 -11.444 1.00 57.03 619 SER A CA 1
ATOM 4975 C C . SER A 1 619 ? 8.906 21.364 -10.985 1.00 57.03 619 SER A C 1
ATOM 4977 O O . SER A 1 619 ? 8.386 22.152 -11.775 1.00 57.03 619 SER A O 1
ATOM 4979 N N . THR A 1 620 ? 8.665 21.422 -9.675 1.00 53.75 620 THR A N 1
ATOM 4980 C CA . THR A 1 620 ? 7.956 22.558 -9.072 1.00 53.75 620 THR A CA 1
ATOM 4981 C C . THR A 1 620 ? 8.712 23.858 -9.387 1.00 53.75 620 THR A C 1
ATOM 4983 O O . THR A 1 620 ? 9.945 23.870 -9.469 1.00 53.75 620 THR A O 1
ATOM 4986 N N . ARG A 1 621 ? 7.989 24.973 -9.579 1.00 49.88 621 ARG A N 1
ATOM 4987 C CA . ARG A 1 621 ? 8.514 26.272 -10.073 1.00 49.88 621 ARG A CA 1
ATOM 4988 C C . ARG A 1 621 ? 9.671 26.889 -9.249 1.00 49.88 621 ARG A C 1
ATOM 4990 O O . ARG A 1 621 ? 10.174 27.940 -9.625 1.00 49.88 621 ARG A O 1
ATOM 4997 N N . LYS A 1 622 ? 10.091 26.272 -8.135 1.00 50.03 622 LYS A N 1
ATOM 4998 C CA . LYS A 1 622 ? 11.084 26.788 -7.174 1.00 50.03 622 LYS A CA 1
ATOM 4999 C C . LYS A 1 622 ? 12.500 26.186 -7.292 1.00 50.03 622 LYS A C 1
ATOM 5001 O O . LYS A 1 622 ? 13.392 26.678 -6.609 1.00 50.03 622 LYS A O 1
ATOM 5006 N N . ALA A 1 623 ? 12.753 25.166 -8.120 1.00 51.91 623 ALA A N 1
ATOM 5007 C CA . ALA A 1 623 ? 14.094 24.569 -8.236 1.00 51.91 623 ALA A CA 1
ATOM 5008 C C . ALA A 1 623 ? 14.909 25.206 -9.381 1.00 51.91 623 ALA A C 1
ATOM 5010 O O . ALA A 1 623 ? 14.786 24.839 -10.549 1.00 51.91 623 ALA A O 1
ATOM 5011 N N . ALA A 1 624 ? 15.736 26.200 -9.047 1.00 45.00 624 ALA A N 1
ATOM 5012 C CA . ALA A 1 624 ? 16.535 26.957 -10.018 1.00 45.00 624 ALA A CA 1
ATOM 5013 C C . ALA A 1 624 ? 17.776 26.201 -10.557 1.00 45.00 624 ALA A C 1
ATOM 5015 O O . ALA A 1 624 ? 18.336 26.604 -11.577 1.00 45.00 624 ALA A O 1
ATOM 5016 N N . ALA A 1 625 ? 18.163 25.079 -9.941 1.00 53.06 625 ALA A N 1
ATOM 5017 C CA . ALA A 1 625 ? 19.185 24.150 -10.430 1.00 53.06 625 ALA A CA 1
ATOM 5018 C C . ALA A 1 625 ? 18.649 22.713 -10.306 1.00 53.06 625 ALA A C 1
ATOM 5020 O O . ALA A 1 625 ? 18.047 22.370 -9.288 1.00 53.06 625 ALA A O 1
ATOM 5021 N N . ALA A 1 626 ? 18.786 21.911 -11.364 1.00 59.28 626 ALA A N 1
ATOM 5022 C CA . ALA A 1 626 ? 18.200 20.576 -11.450 1.00 59.28 626 ALA A CA 1
ATOM 5023 C C . ALA A 1 626 ? 19.287 19.541 -11.742 1.00 59.28 626 ALA A C 1
ATOM 5025 O O . ALA A 1 626 ? 19.786 19.481 -12.863 1.00 59.28 626 ALA A O 1
ATOM 5026 N N . ASN A 1 627 ? 19.610 18.748 -10.726 1.00 71.88 627 ASN A N 1
ATOM 5027 C CA . ASN A 1 627 ? 20.505 17.603 -10.769 1.00 71.88 627 ASN A CA 1
ATOM 5028 C C . ASN A 1 627 ? 19.708 16.381 -10.293 1.00 71.88 627 ASN A C 1
ATOM 5030 O O . ASN A 1 627 ? 19.790 16.016 -9.114 1.00 71.88 627 ASN A O 1
ATOM 5034 N N . PRO A 1 628 ? 18.871 15.792 -11.167 1.00 81.62 628 PRO A N 1
ATOM 5035 C CA . PRO A 1 628 ? 18.121 14.612 -10.795 1.00 81.62 628 PRO A CA 1
ATOM 5036 C C . PRO A 1 628 ? 19.076 13.437 -10.551 1.00 81.62 628 PRO A C 1
ATOM 5038 O O . PRO A 1 628 ? 20.044 13.230 -11.287 1.00 81.62 628 PRO A O 1
ATOM 5041 N N . PHE A 1 629 ? 18.770 12.645 -9.536 1.00 83.75 629 PHE A N 1
ATOM 5042 C CA . PHE A 1 629 ? 19.383 11.353 -9.272 1.00 83.75 629 PHE A CA 1
ATOM 5043 C C . PHE A 1 629 ? 18.300 10.327 -8.949 1.00 83.75 629 PHE A C 1
ATOM 5045 O O . PHE A 1 629 ? 17.173 10.665 -8.581 1.00 83.75 629 PHE A O 1
ATOM 5052 N N . VAL A 1 630 ? 18.656 9.058 -9.099 1.00 84.69 630 VAL A N 1
ATOM 5053 C CA . VAL A 1 630 ? 17.779 7.921 -8.842 1.00 84.69 630 VAL A CA 1
ATOM 5054 C C . VAL A 1 630 ? 18.376 7.144 -7.683 1.00 84.69 630 VAL A C 1
ATOM 5056 O O . VAL A 1 630 ? 19.526 6.708 -7.756 1.00 84.69 630 VAL A O 1
ATOM 5059 N N . ASP A 1 631 ? 17.595 6.993 -6.620 1.00 85.19 631 ASP A N 1
ATOM 5060 C CA . ASP A 1 631 ? 17.877 6.036 -5.561 1.00 85.19 631 ASP A CA 1
ATOM 5061 C C . ASP A 1 631 ? 17.206 4.701 -5.903 1.00 85.19 631 ASP A C 1
ATOM 5063 O O . ASP A 1 631 ? 16.012 4.670 -6.221 1.00 85.19 631 ASP A O 1
ATOM 5067 N N . ILE A 1 632 ? 17.965 3.611 -5.811 1.00 86.12 632 ILE A N 1
ATOM 5068 C CA . ILE A 1 632 ? 17.465 2.240 -5.931 1.00 86.12 632 ILE A CA 1
ATOM 5069 C C . ILE A 1 632 ? 17.631 1.559 -4.582 1.00 86.12 632 ILE A C 1
ATOM 5071 O O . ILE A 1 632 ? 18.721 1.575 -4.009 1.00 86.12 632 ILE A O 1
ATOM 5075 N N . GLU A 1 633 ? 16.548 0.977 -4.083 1.00 86.81 633 GLU A N 1
ATOM 5076 C CA . GLU A 1 633 ? 16.491 0.334 -2.774 1.00 86.81 633 GLU A CA 1
ATOM 5077 C C . GLU A 1 633 ? 15.847 -1.051 -2.907 1.00 86.81 633 GLU A C 1
ATOM 5079 O O . GLU A 1 633 ? 14.813 -1.196 -3.563 1.00 86.81 633 GLU A O 1
ATOM 5084 N N . LEU A 1 634 ? 16.448 -2.056 -2.271 1.00 86.62 634 LEU A N 1
ATOM 5085 C CA . LEU A 1 634 ? 15.902 -3.407 -2.160 1.00 86.62 634 LEU A CA 1
ATOM 5086 C C . LEU A 1 634 ? 15.363 -3.615 -0.739 1.00 86.62 634 LEU A C 1
ATOM 5088 O O . LEU A 1 634 ? 16.050 -3.313 0.236 1.00 86.62 634 LEU A O 1
ATOM 5092 N N . PHE A 1 635 ? 14.144 -4.132 -0.638 1.00 88.62 635 PHE A N 1
ATOM 5093 C CA . PHE A 1 635 ? 13.483 -4.516 0.608 1.00 88.62 635 PHE A CA 1
ATOM 5094 C C . PHE A 1 635 ? 13.139 -5.994 0.518 1.00 88.62 635 PHE A C 1
ATOM 5096 O O . PHE A 1 635 ? 12.725 -6.445 -0.541 1.00 88.62 635 PHE A O 1
ATOM 5103 N N . GLY A 1 636 ? 13.271 -6.751 1.598 1.00 87.38 636 GLY A N 1
ATOM 5104 C CA . GLY A 1 636 ? 12.933 -8.171 1.579 1.00 87.38 636 GLY A CA 1
ATOM 5105 C C . GLY A 1 636 ? 13.261 -8.853 2.890 1.00 87.38 636 GLY A C 1
ATOM 5106 O O . GLY A 1 636 ? 13.265 -8.211 3.951 1.00 87.38 636 GLY A O 1
ATOM 5107 N N . ALA A 1 637 ? 13.529 -10.156 2.818 1.00 84.56 637 ALA A N 1
ATOM 5108 C CA . ALA A 1 637 ? 13.908 -10.951 3.974 1.00 84.56 637 ALA A CA 1
ATOM 5109 C C . ALA A 1 637 ? 15.183 -10.401 4.626 1.00 84.56 637 ALA A C 1
ATOM 5111 O O . ALA A 1 637 ? 16.024 -9.767 3.990 1.00 84.56 637 ALA A O 1
ATOM 5112 N N . LYS A 1 638 ? 15.365 -10.681 5.919 1.00 78.81 638 LYS A N 1
ATOM 5113 C CA . LYS A 1 638 ? 16.547 -10.211 6.651 1.00 78.81 638 LYS A CA 1
ATOM 5114 C C . LYS A 1 638 ? 17.858 -10.680 5.999 1.00 78.81 638 LYS A C 1
ATOM 5116 O O . LYS A 1 638 ? 18.808 -9.915 5.944 1.00 78.81 638 LYS A O 1
ATOM 5121 N N . CYS A 1 639 ? 17.887 -11.885 5.429 1.00 75.75 639 CYS A N 1
ATOM 5122 C CA . CYS A 1 639 ? 19.041 -12.404 4.692 1.00 75.75 639 CYS A CA 1
ATOM 5123 C C . CYS A 1 639 ? 19.377 -11.612 3.411 1.00 75.75 639 CYS A C 1
ATOM 5125 O O . CYS A 1 639 ? 20.549 -11.557 3.038 1.00 75.75 639 CYS A O 1
ATOM 5127 N N . ASP A 1 640 ? 18.396 -10.963 2.779 1.00 71.00 640 ASP A N 1
ATOM 5128 C CA . ASP A 1 640 ? 18.608 -10.073 1.627 1.00 71.00 640 ASP A CA 1
ATOM 5129 C C . ASP A 1 640 ? 19.140 -8.705 2.072 1.00 71.00 640 ASP A C 1
ATOM 5131 O O . ASP A 1 640 ? 19.958 -8.098 1.382 1.00 71.00 640 ASP A O 1
ATOM 5135 N N . ASN A 1 641 ? 18.723 -8.254 3.260 1.00 60.22 641 ASN A N 1
ATOM 5136 C CA . ASN A 1 641 ? 19.103 -6.958 3.829 1.00 60.22 641 ASN A CA 1
ATOM 5137 C C . ASN A 1 641 ? 20.462 -6.987 4.560 1.00 60.22 641 ASN A C 1
ATOM 5139 O O . ASN A 1 641 ? 21.153 -5.971 4.597 1.00 60.22 641 ASN A O 1
ATOM 5143 N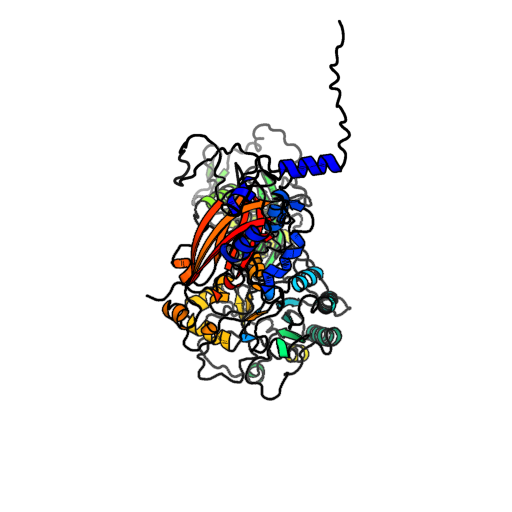 N . ASP A 1 642 ? 20.843 -8.125 5.152 1.00 45.91 642 ASP A N 1
ATOM 5144 C CA . ASP A 1 642 ? 22.089 -8.296 5.919 1.00 45.91 642 ASP A CA 1
ATOM 5145 C C . ASP A 1 642 ? 23.286 -8.649 5.020 1.00 45.91 642 ASP A C 1
ATOM 5147 O O . ASP A 1 642 ? 24.428 -8.351 5.367 1.00 45.91 642 ASP A O 1
ATOM 5151 N N . SER A 1 643 ? 23.045 -9.246 3.843 1.00 40.41 643 SER A N 1
ATOM 5152 C CA . SER A 1 643 ? 24.112 -9.548 2.873 1.00 40.41 643 SER A CA 1
ATOM 5153 C C . SER A 1 643 ? 24.739 -8.276 2.294 1.00 40.41 643 SER A C 1
ATOM 5155 O O . SER A 1 643 ? 25.901 -8.292 1.893 1.00 40.41 643 SER A O 1
ATOM 5157 N N . PHE A 1 644 ? 23.989 -7.170 2.291 1.00 36.25 644 PHE A N 1
ATOM 5158 C CA . PHE A 1 644 ? 24.476 -5.828 2.017 1.00 36.25 644 PHE A CA 1
ATOM 5159 C C . PHE A 1 644 ? 23.557 -4.828 2.728 1.00 36.25 644 PHE A C 1
ATOM 5161 O O . PHE A 1 644 ? 22.418 -4.653 2.305 1.00 36.25 644 PHE A O 1
ATOM 5168 N N . ALA A 1 645 ? 24.041 -4.188 3.799 1.00 28.42 645 ALA A N 1
ATOM 5169 C CA . ALA A 1 645 ? 23.304 -3.196 4.583 1.00 28.42 645 ALA A CA 1
ATOM 5170 C C . ALA A 1 645 ? 22.471 -2.267 3.685 1.00 28.42 645 ALA A C 1
ATOM 5172 O O . ALA A 1 645 ? 23.057 -1.433 3.002 1.00 28.42 645 ALA A O 1
ATOM 5173 N N . LEU A 1 646 ? 21.143 -2.458 3.668 1.00 37.66 646 LEU A N 1
ATOM 5174 C CA . LEU A 1 646 ? 20.123 -1.601 3.042 1.00 37.66 646 LEU A CA 1
ATOM 5175 C C . LEU A 1 646 ? 20.704 -0.751 1.897 1.00 37.66 646 LEU A C 1
ATOM 5177 O O . LEU A 1 646 ? 20.923 0.452 2.064 1.00 37.66 646 LEU A O 1
ATOM 5181 N N . VAL A 1 647 ? 21.087 -1.390 0.781 1.00 46.91 647 VAL A N 1
ATOM 5182 C CA . VAL A 1 647 ? 21.931 -0.704 -0.206 1.00 46.91 647 VAL A CA 1
ATOM 5183 C C . VAL A 1 647 ? 21.114 0.301 -0.985 1.00 46.91 647 VAL A C 1
ATOM 5185 O O . VAL A 1 647 ? 20.479 -0.001 -1.993 1.00 46.91 647 VAL A O 1
ATOM 5188 N N . LYS A 1 648 ? 21.152 1.531 -0.495 1.00 53.81 648 LYS A N 1
ATOM 5189 C CA . LYS A 1 648 ? 20.727 2.699 -1.231 1.00 53.81 648 LYS A CA 1
ATOM 5190 C C . LYS A 1 648 ? 21.808 3.017 -2.249 1.00 53.81 648 LYS A C 1
ATOM 5192 O O . LYS A 1 648 ? 22.819 3.646 -1.937 1.00 53.81 648 LYS A O 1
ATOM 5197 N N . HIS A 1 649 ? 21.598 2.570 -3.474 1.00 57.88 649 HIS A N 1
ATOM 5198 C CA . HIS A 1 649 ? 22.444 2.968 -4.583 1.00 57.88 649 HIS A CA 1
ATOM 5199 C C . HIS A 1 649 ? 21.925 4.266 -5.186 1.00 57.88 649 HIS A C 1
ATOM 5201 O O . HIS A 1 649 ? 20.734 4.381 -5.464 1.00 57.88 649 HIS A O 1
ATOM 5207 N N . ARG A 1 650 ? 22.820 5.231 -5.402 1.00 58.88 650 ARG A N 1
ATOM 5208 C CA . ARG A 1 650 ? 22.498 6.535 -5.985 1.00 58.88 650 ARG A CA 1
ATOM 5209 C C . ARG A 1 650 ? 23.207 6.706 -7.323 1.00 58.88 650 ARG A C 1
ATOM 5211 O O . ARG A 1 650 ? 24.414 6.481 -7.416 1.00 58.88 650 ARG A O 1
ATOM 5218 N N . THR A 1 651 ? 22.485 7.154 -8.346 1.00 51.19 651 THR A N 1
ATOM 5219 C CA . THR A 1 651 ? 23.116 7.615 -9.590 1.00 51.19 651 THR A CA 1
ATOM 5220 C C . THR A 1 651 ? 23.755 8.995 -9.397 1.00 51.19 651 THR A C 1
ATOM 5222 O O . THR A 1 651 ? 23.197 9.864 -8.736 1.00 51.19 651 THR A O 1
ATOM 5225 N N . SER A 1 652 ? 24.925 9.235 -9.991 1.00 52.81 652 SER A N 1
ATOM 5226 C CA . SER A 1 652 ? 25.464 10.587 -10.186 1.00 52.81 652 SER A CA 1
ATOM 5227 C C . SER A 1 652 ? 25.485 10.901 -11.681 1.00 52.81 652 SER A C 1
ATOM 5229 O O . SER A 1 652 ? 25.769 10.019 -12.497 1.00 52.81 652 SER A O 1
ATOM 5231 N N . CYS A 1 653 ? 25.135 12.132 -12.067 1.00 41.78 653 CYS A N 1
ATOM 5232 C CA . CYS A 1 653 ? 25.243 12.573 -13.459 1.00 41.78 653 CYS A CA 1
ATOM 5233 C C . CYS A 1 653 ? 26.720 12.565 -13.869 1.00 41.78 653 CYS A C 1
ATOM 5235 O O . CYS A 1 653 ? 27.483 13.465 -13.520 1.00 41.78 653 CYS A O 1
ATOM 5237 N N . ALA A 1 654 ? 27.125 11.534 -14.606 1.00 35.34 654 ALA A N 1
ATOM 5238 C CA . ALA A 1 654 ? 28.441 11.441 -15.211 1.00 35.34 654 ALA A CA 1
ATOM 5239 C C . ALA A 1 654 ? 28.458 12.334 -16.452 1.00 35.34 654 ALA A C 1
ATOM 5241 O O . ALA A 1 654 ? 28.115 11.876 -17.534 1.00 35.34 654 ALA A O 1
ATOM 5242 N N . ASN A 1 655 ? 28.730 13.623 -16.254 1.00 34.03 655 ASN A N 1
ATOM 5243 C CA . ASN A 1 655 ? 29.362 14.538 -17.207 1.00 34.03 655 ASN A CA 1
ATOM 5244 C C . ASN A 1 655 ? 29.227 15.953 -16.658 1.00 34.03 655 ASN A C 1
ATOM 5246 O O . ASN A 1 655 ? 28.226 16.609 -16.916 1.00 34.03 655 ASN A O 1
ATOM 5250 N N . ASN A 1 656 ? 30.228 16.399 -15.902 1.00 31.98 656 ASN A N 1
ATOM 5251 C CA . ASN A 1 656 ? 30.655 17.794 -15.848 1.00 31.98 656 ASN A CA 1
ATOM 5252 C C . ASN A 1 656 ? 32.118 17.803 -15.399 1.00 31.98 656 ASN A C 1
ATOM 5254 O O . ASN A 1 656 ? 32.433 17.329 -14.310 1.00 31.98 656 ASN A O 1
ATOM 5258 N N . LEU A 1 657 ? 33.011 18.289 -16.267 1.00 31.00 657 LEU A N 1
ATOM 5259 C CA . LEU A 1 657 ? 34.381 18.627 -15.886 1.00 31.00 657 LEU A CA 1
ATOM 5260 C C . LEU A 1 657 ? 34.322 19.605 -14.702 1.00 31.00 657 LEU A C 1
ATOM 5262 O O . LEU A 1 657 ? 33.604 20.592 -14.804 1.00 31.00 657 LEU A O 1
ATOM 5266 N N . PHE A 1 658 ? 35.023 19.315 -13.604 1.00 26.27 658 PHE A N 1
ATOM 5267 C CA . PHE A 1 658 ? 36.023 20.161 -12.924 1.00 26.27 658 PHE A CA 1
ATOM 5268 C C . PHE A 1 658 ? 36.403 19.541 -11.562 1.00 26.27 658 PHE A C 1
ATOM 5270 O O . PHE A 1 658 ? 35.626 18.806 -10.959 1.00 26.27 658 PHE A O 1
ATOM 5277 N N . ASN A 1 659 ? 37.647 19.808 -11.154 1.00 27.09 659 ASN A N 1
ATOM 5278 C CA . ASN A 1 659 ? 38.443 19.119 -10.133 1.00 27.09 659 ASN A CA 1
ATOM 5279 C C . ASN A 1 659 ? 37.742 18.852 -8.791 1.00 27.09 659 ASN A C 1
ATOM 5281 O O . ASN A 1 659 ? 37.085 19.727 -8.228 1.00 27.09 659 ASN A O 1
ATOM 5285 N N . GLU A 1 660 ? 37.992 17.656 -8.249 1.00 28.70 660 GLU A N 1
ATOM 5286 C CA . GLU A 1 660 ? 37.721 17.288 -6.861 1.00 28.70 660 GLU A CA 1
ATOM 5287 C C . GLU A 1 660 ? 38.340 18.324 -5.911 1.00 28.70 660 GLU A C 1
ATOM 5289 O O . GLU A 1 660 ? 39.560 18.463 -5.826 1.00 28.70 660 GLU A O 1
ATOM 5294 N N . VAL A 1 661 ? 37.503 19.051 -5.175 1.00 26.05 661 VAL A N 1
ATOM 5295 C CA . VAL A 1 661 ? 37.936 19.790 -3.987 1.00 26.05 661 VAL A CA 1
ATOM 5296 C C . VAL A 1 661 ? 37.230 19.161 -2.797 1.00 26.05 661 VAL A C 1
ATOM 5298 O O . VAL A 1 661 ? 36.023 19.307 -2.612 1.00 26.05 661 VAL A O 1
ATOM 5301 N N . VAL A 1 662 ? 38.001 18.417 -2.008 1.00 27.69 662 VAL A N 1
ATOM 5302 C CA . VAL A 1 662 ? 37.565 17.828 -0.742 1.00 27.69 662 VAL A CA 1
ATOM 5303 C C . VAL A 1 662 ? 37.584 18.931 0.316 1.00 27.69 662 VAL A C 1
ATOM 5305 O O . VAL A 1 662 ? 38.644 19.471 0.626 1.00 27.69 662 VAL A O 1
ATOM 5308 N N . LEU A 1 663 ? 36.425 19.267 0.884 1.00 27.66 663 LEU A N 1
ATOM 5309 C CA . LEU A 1 663 ? 36.332 20.127 2.066 1.00 27.66 663 LEU A CA 1
ATOM 5310 C C . LEU A 1 663 ? 35.685 19.356 3.215 1.00 27.66 663 LEU A C 1
ATOM 5312 O O . LEU A 1 663 ? 34.615 18.769 3.073 1.00 27.66 663 LEU A O 1
ATOM 5316 N N . PHE A 1 664 ? 36.358 19.377 4.363 1.00 27.62 664 PHE A N 1
ATOM 5317 C CA . PHE A 1 664 ? 35.903 18.752 5.598 1.00 27.62 664 PHE A CA 1
ATOM 5318 C C . PHE A 1 664 ? 34.905 19.664 6.313 1.00 27.62 664 PHE A C 1
ATOM 5320 O O . PHE A 1 664 ? 35.271 20.752 6.754 1.00 27.62 664 PHE A O 1
ATOM 5327 N N . ILE A 1 665 ? 33.665 19.205 6.489 1.00 31.61 665 ILE A N 1
ATOM 5328 C CA . ILE A 1 665 ? 32.729 19.791 7.455 1.00 31.61 665 ILE A CA 1
ATOM 5329 C C . ILE A 1 665 ? 32.085 18.640 8.241 1.00 31.61 665 ILE A C 1
ATOM 5331 O O . ILE A 1 665 ? 31.444 17.766 7.666 1.00 31.61 665 ILE A O 1
ATOM 5335 N N . ASN A 1 666 ? 32.272 18.639 9.564 1.00 26.55 666 ASN A N 1
ATOM 5336 C CA . ASN A 1 666 ? 31.624 17.742 10.534 1.00 26.55 666 ASN A CA 1
ATOM 5337 C C . ASN A 1 666 ? 31.802 16.227 10.286 1.00 26.55 666 ASN A C 1
ATOM 5339 O O . ASN A 1 666 ? 30.831 15.472 10.305 1.00 26.55 666 ASN A O 1
ATOM 5343 N N . ASN A 1 667 ? 33.048 15.775 10.090 1.00 30.73 667 ASN A N 1
ATOM 5344 C CA . ASN A 1 667 ? 33.461 14.356 10.110 1.00 30.73 667 ASN A CA 1
ATOM 5345 C C . ASN A 1 667 ? 32.665 13.385 9.212 1.00 30.73 667 ASN A C 1
ATOM 5347 O O . ASN A 1 667 ? 32.719 12.174 9.413 1.00 30.73 667 ASN A O 1
ATOM 5351 N N . THR A 1 668 ? 31.983 13.889 8.183 1.00 27.11 668 THR A N 1
ATOM 5352 C CA . THR A 1 668 ? 31.332 13.073 7.152 1.00 27.11 668 THR A CA 1
ATOM 5353 C C . THR A 1 668 ? 31.930 13.450 5.800 1.00 27.11 668 THR A C 1
ATOM 5355 O O . THR A 1 668 ? 31.997 14.631 5.463 1.00 27.11 668 THR A O 1
ATOM 5358 N N . LEU A 1 669 ? 32.395 12.460 5.033 1.00 26.92 669 LEU A N 1
ATOM 5359 C CA . LEU A 1 669 ? 32.880 12.643 3.660 1.00 26.92 669 LEU A CA 1
ATOM 5360 C C . LEU A 1 669 ? 31.713 13.114 2.776 1.00 26.92 669 LEU A C 1
ATOM 5362 O O . LEU A 1 669 ? 30.902 12.311 2.323 1.00 26.92 669 LEU A O 1
ATOM 5366 N N . GLY A 1 670 ? 31.606 14.426 2.567 1.00 28.05 670 GLY A N 1
ATOM 5367 C CA . GLY A 1 670 ? 30.639 15.046 1.665 1.00 28.05 670 GLY A CA 1
ATOM 5368 C C . GLY A 1 670 ? 31.354 15.665 0.469 1.00 28.05 670 GLY A C 1
ATOM 5369 O O . GLY A 1 670 ? 32.087 16.638 0.622 1.00 28.05 670 GLY A O 1
ATOM 5370 N N . VAL A 1 671 ? 31.144 15.111 -0.726 1.00 29.39 671 VAL A N 1
ATOM 5371 C CA . VAL A 1 671 ? 31.637 15.692 -1.983 1.00 29.39 671 VAL A CA 1
ATOM 5372 C C . VAL A 1 671 ? 30.642 16.761 -2.439 1.00 29.39 671 VAL A C 1
ATOM 5374 O O . VAL A 1 671 ? 29.526 16.435 -2.844 1.00 29.39 671 VAL A O 1
ATOM 5377 N N . LEU A 1 672 ? 31.021 18.042 -2.378 1.00 27.25 672 LEU A N 1
ATOM 5378 C CA . LEU A 1 672 ? 30.224 19.131 -2.947 1.00 27.25 672 LEU A CA 1
ATOM 5379 C C . LEU A 1 672 ? 30.499 19.224 -4.455 1.00 27.25 672 LEU A C 1
ATOM 5381 O O . LEU A 1 672 ? 31.466 19.844 -4.890 1.00 27.25 672 LEU A O 1
ATOM 5385 N N . LEU A 1 673 ? 29.638 18.603 -5.259 1.00 31.95 673 LEU A N 1
ATOM 5386 C CA . LEU A 1 673 ? 29.678 18.700 -6.719 1.00 31.95 673 LEU A CA 1
ATOM 5387 C C . LEU A 1 673 ? 28.907 19.953 -7.177 1.00 31.95 673 LEU A C 1
ATOM 5389 O O . LEU A 1 673 ? 27.675 19.982 -7.172 1.00 31.95 673 LEU A O 1
ATOM 5393 N N . LEU A 1 674 ? 29.623 20.997 -7.604 1.00 27.41 674 LEU A N 1
ATOM 5394 C CA . LEU A 1 674 ? 29.040 22.109 -8.365 1.00 27.41 674 LEU A CA 1
ATOM 5395 C C . LEU A 1 674 ? 28.791 21.642 -9.809 1.00 27.41 674 LEU A C 1
ATOM 5397 O O . LEU A 1 674 ? 29.653 21.732 -10.677 1.00 27.41 674 LEU A O 1
ATOM 5401 N N . ILE A 1 675 ? 27.599 21.101 -10.060 1.00 37.97 675 ILE A N 1
ATOM 5402 C CA . ILE A 1 675 ? 27.183 20.573 -11.368 1.00 37.97 675 ILE A CA 1
ATOM 5403 C C . ILE A 1 675 ? 26.589 21.718 -12.204 1.00 37.97 675 ILE A C 1
ATOM 5405 O O . ILE A 1 675 ? 25.492 22.202 -11.924 1.00 37.97 675 ILE A O 1
ATOM 5409 N N . SER A 1 676 ? 27.298 22.139 -13.255 1.00 29.55 676 SER A N 1
ATOM 5410 C CA . SER A 1 676 ? 26.781 23.032 -14.302 1.00 29.55 676 SER A CA 1
ATOM 5411 C C . SER A 1 676 ? 26.458 22.226 -15.562 1.00 29.55 676 SER A C 1
ATOM 5413 O O . SER A 1 676 ? 27.223 22.223 -16.517 1.00 29.55 676 SER A O 1
ATOM 5415 N N . GLY A 1 677 ? 25.310 21.544 -15.573 1.00 38.75 677 GLY A N 1
ATOM 5416 C CA . GLY A 1 677 ? 24.800 20.828 -16.747 1.00 38.75 677 GLY A CA 1
ATOM 5417 C C . GLY A 1 677 ? 23.280 20.745 -16.701 1.00 38.75 677 GLY A C 1
ATOM 5418 O O . GLY A 1 677 ? 22.714 19.888 -16.035 1.00 38.75 677 GLY A O 1
ATOM 5419 N N . LYS A 1 678 ? 22.598 21.682 -17.366 1.00 44.22 678 LYS A N 1
ATOM 5420 C CA . LYS A 1 678 ? 21.132 21.768 -17.382 1.00 44.22 678 LYS A CA 1
ATOM 5421 C C . LYS A 1 678 ? 20.570 20.799 -18.424 1.00 44.22 678 LYS A C 1
ATOM 5423 O O . LYS 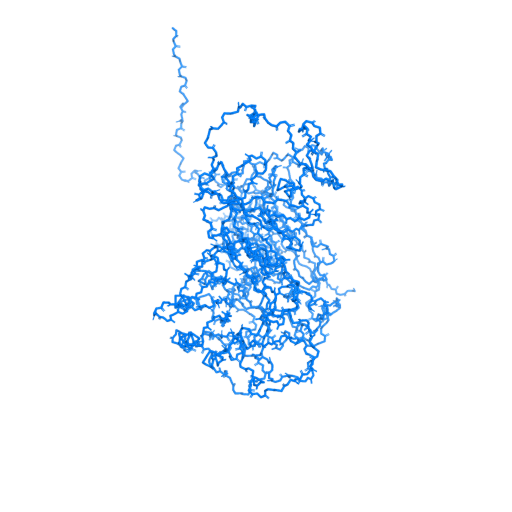A 1 678 ? 20.551 21.152 -19.597 1.00 44.22 678 LYS A O 1
ATOM 5428 N N . ASN A 1 679 ? 20.029 19.648 -18.020 1.00 53.06 679 ASN A N 1
ATOM 5429 C CA . ASN A 1 679 ? 19.065 18.946 -18.876 1.00 53.06 679 ASN A CA 1
ATOM 5430 C C . ASN A 1 679 ? 17.935 18.298 -18.063 1.00 53.06 679 ASN A C 1
ATOM 5432 O O . ASN A 1 679 ? 18.050 17.191 -17.552 1.00 53.06 679 ASN A O 1
ATOM 5436 N N . ARG A 1 680 ? 16.843 19.059 -17.906 1.00 55.34 680 ARG A N 1
ATOM 5437 C CA . ARG A 1 680 ? 15.677 18.710 -17.072 1.00 55.34 680 ARG A CA 1
ATOM 5438 C C . ARG A 1 680 ? 14.740 17.699 -17.719 1.00 55.34 680 ARG A C 1
ATOM 5440 O O . ARG A 1 680 ? 14.064 16.970 -17.012 1.00 55.34 680 ARG A O 1
ATOM 5447 N N . LEU A 1 681 ? 14.658 17.717 -19.047 1.00 60.12 681 LEU A N 1
ATOM 5448 C CA . LEU A 1 681 ? 13.661 16.934 -19.767 1.00 60.12 681 LEU A CA 1
ATOM 5449 C C . LEU A 1 681 ? 14.115 15.491 -19.952 1.00 60.12 681 LEU A C 1
ATOM 5451 O O . LEU A 1 681 ? 13.286 14.609 -19.780 1.00 60.12 681 LEU A O 1
ATOM 5455 N N . ASN A 1 682 ? 15.407 15.275 -20.238 1.00 68.31 682 ASN A N 1
ATOM 5456 C CA . ASN A 1 682 ? 15.949 13.964 -20.595 1.00 68.31 682 ASN A CA 1
ATOM 5457 C C . ASN A 1 682 ? 17.318 13.703 -19.933 1.00 68.31 682 ASN A C 1
ATOM 5459 O O . ASN A 1 682 ? 18.349 13.764 -20.611 1.00 68.31 682 ASN A O 1
ATOM 5463 N N . PRO A 1 683 ? 17.392 13.504 -18.605 1.00 79.25 683 PRO A N 1
ATOM 5464 C CA . PRO A 1 683 ? 18.650 13.124 -17.967 1.00 79.25 683 PRO A CA 1
ATOM 5465 C C . PRO A 1 683 ? 19.128 11.746 -18.449 1.00 79.25 683 PRO A C 1
ATOM 5467 O O . PRO A 1 683 ? 18.324 10.855 -18.717 1.00 79.25 683 PRO A O 1
ATOM 5470 N N . PHE A 1 684 ? 20.450 11.574 -18.517 1.00 82.94 684 PHE A N 1
ATOM 5471 C CA . PHE A 1 684 ? 21.131 10.345 -18.932 1.00 82.94 684 PHE A CA 1
ATOM 5472 C C . PHE A 1 684 ? 22.230 10.008 -17.915 1.00 82.94 684 PHE A C 1
ATOM 5474 O O . PHE A 1 684 ? 23.068 10.859 -17.610 1.00 82.94 684 PHE A O 1
ATOM 5481 N N . TRP A 1 685 ? 22.226 8.781 -17.391 1.00 83.56 685 TRP A N 1
ATOM 5482 C CA . TRP A 1 685 ? 23.165 8.301 -16.367 1.00 83.56 685 TRP A CA 1
ATOM 5483 C C . TRP A 1 685 ? 23.981 7.092 -16.828 1.00 83.56 685 TRP A C 1
ATOM 5485 O O . TRP A 1 685 ? 25.196 7.084 -16.643 1.00 83.56 685 TRP A O 1
ATOM 5495 N N . ASN A 1 686 ? 23.314 6.078 -17.388 1.00 85.00 686 ASN A N 1
ATOM 5496 C CA . ASN A 1 686 ? 23.885 4.781 -17.762 1.00 85.00 686 ASN A CA 1
ATOM 5497 C C . ASN A 1 686 ? 24.760 4.139 -16.659 1.00 85.00 686 ASN A C 1
ATOM 5499 O O . ASN A 1 686 ? 25.958 3.909 -16.840 1.00 85.00 686 ASN A O 1
ATOM 5503 N N . LYS A 1 687 ? 24.171 3.896 -15.480 1.00 84.12 687 LYS A N 1
ATOM 5504 C CA . LYS A 1 687 ? 24.860 3.336 -14.298 1.00 84.12 687 LYS A CA 1
ATOM 5505 C C . LYS A 1 687 ? 24.229 2.030 -13.831 1.00 84.12 687 LYS A C 1
ATOM 5507 O O . LYS A 1 687 ? 23.020 1.990 -13.625 1.00 84.12 687 LYS A O 1
ATOM 5512 N N . SER A 1 688 ? 25.054 1.003 -13.626 1.00 83.69 688 SER A N 1
ATOM 5513 C CA . SER A 1 688 ? 24.632 -0.346 -13.227 1.00 83.69 688 SER A CA 1
ATOM 5514 C C . SER A 1 688 ? 24.825 -0.613 -11.737 1.00 83.69 688 SER A C 1
ATOM 5516 O O . SER A 1 688 ? 25.825 -0.210 -11.145 1.00 83.69 688 SER A O 1
ATOM 5518 N N . PHE A 1 689 ? 23.882 -1.346 -11.157 1.00 84.38 689 PHE A N 1
ATOM 5519 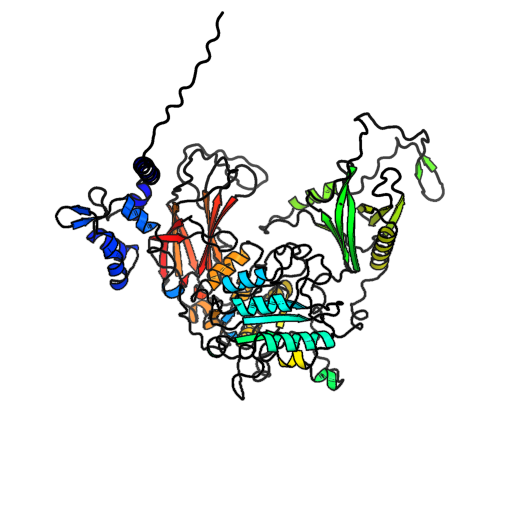C CA . PHE A 1 689 ? 23.848 -1.754 -9.757 1.00 84.38 689 PHE A CA 1
ATOM 5520 C C . PHE A 1 689 ? 23.471 -3.228 -9.682 1.00 84.38 689 PHE A C 1
ATOM 5522 O O . PHE A 1 689 ? 22.541 -3.649 -10.366 1.00 84.38 689 PHE A O 1
ATOM 5529 N N . SER A 1 690 ? 24.179 -4.003 -8.866 1.00 83.88 690 SER A N 1
ATOM 5530 C CA . SER A 1 690 ? 23.990 -5.452 -8.770 1.00 83.88 690 SER A CA 1
ATOM 5531 C C . SER A 1 690 ? 23.639 -5.858 -7.348 1.00 83.88 690 SER A C 1
ATOM 5533 O O . SER A 1 690 ? 24.309 -5.463 -6.399 1.00 83.88 690 SER A O 1
ATOM 5535 N N . PHE A 1 691 ? 22.621 -6.700 -7.228 1.00 83.06 691 PHE A N 1
ATOM 5536 C CA . PHE A 1 691 ? 22.049 -7.186 -5.984 1.00 83.06 691 PHE A CA 1
ATOM 5537 C C . PHE A 1 691 ? 22.075 -8.714 -5.983 1.00 83.06 691 PHE A C 1
ATOM 5539 O O . PHE A 1 691 ? 21.844 -9.349 -7.014 1.00 83.06 691 PHE A O 1
ATOM 5546 N N . ARG A 1 692 ? 22.334 -9.312 -4.820 1.00 83.25 692 ARG A N 1
ATOM 5547 C CA . ARG A 1 692 ? 22.166 -10.754 -4.604 1.00 83.25 692 ARG A CA 1
ATOM 5548 C C . ARG A 1 692 ? 20.937 -10.959 -3.737 1.00 83.25 692 ARG A C 1
ATOM 5550 O O . ARG A 1 692 ? 20.906 -10.444 -2.625 1.00 83.25 692 ARG A O 1
ATOM 5557 N N . VAL A 1 693 ? 19.956 -11.696 -4.243 1.00 85.06 693 VAL A N 1
ATOM 5558 C CA . VAL A 1 693 ? 18.680 -11.926 -3.559 1.00 85.06 693 VAL A CA 1
ATOM 5559 C C . VAL A 1 693 ? 18.534 -13.409 -3.245 1.00 85.06 693 VAL A C 1
ATOM 5561 O O . VAL A 1 693 ? 18.546 -14.248 -4.146 1.00 85.06 693 VAL A O 1
ATOM 5564 N N . ALA A 1 694 ? 18.433 -13.727 -1.961 1.00 83.88 694 ALA A N 1
ATOM 5565 C CA . ALA A 1 694 ? 18.220 -15.058 -1.423 1.00 83.88 694 ALA A CA 1
ATOM 5566 C C . ALA A 1 694 ? 16.737 -15.436 -1.308 1.00 83.88 694 ALA A C 1
ATOM 5568 O O . ALA A 1 694 ? 16.433 -16.609 -1.499 1.00 83.88 694 ALA A O 1
ATOM 5569 N N . ALA A 1 695 ? 15.837 -14.486 -1.027 1.00 88.44 695 ALA A N 1
ATOM 5570 C CA . ALA A 1 695 ? 14.393 -14.732 -0.915 1.00 88.44 695 ALA A CA 1
ATOM 5571 C C . ALA A 1 695 ? 13.587 -13.871 -1.910 1.00 88.44 695 ALA A C 1
ATOM 5573 O O . ALA A 1 695 ? 12.902 -12.917 -1.519 1.00 88.44 695 ALA A O 1
ATOM 5574 N N . PRO A 1 696 ? 13.658 -14.167 -3.221 1.00 90.56 696 PRO A N 1
ATOM 5575 C CA . PRO A 1 696 ? 13.106 -13.293 -4.250 1.00 90.56 696 PRO A CA 1
ATOM 5576 C C . PRO A 1 696 ? 11.579 -13.108 -4.187 1.00 90.56 696 PRO A C 1
ATOM 5578 O O . PRO A 1 696 ? 11.077 -12.094 -4.662 1.00 90.56 696 PRO A O 1
ATOM 5581 N N . GLU A 1 697 ? 10.825 -14.028 -3.584 1.00 92.50 697 GLU A N 1
ATOM 5582 C CA . GLU A 1 697 ? 9.368 -13.915 -3.411 1.00 92.50 697 GLU A CA 1
ATOM 5583 C C . GLU A 1 697 ? 8.952 -12.903 -2.335 1.00 92.50 697 GLU A C 1
ATOM 5585 O O . GLU A 1 697 ? 7.808 -12.446 -2.330 1.00 92.50 697 GLU A O 1
ATOM 5590 N N . LEU A 1 698 ? 9.857 -12.552 -1.417 1.00 93.00 698 LEU A N 1
ATOM 5591 C CA . LEU A 1 698 ? 9.628 -11.516 -0.402 1.00 93.00 698 LEU A CA 1
ATOM 5592 C C . LEU A 1 698 ? 10.176 -10.153 -0.821 1.00 93.00 698 LEU A C 1
ATOM 5594 O O . LEU A 1 698 ? 9.871 -9.148 -0.179 1.00 93.00 698 LEU A O 1
ATOM 5598 N N . ALA A 1 699 ? 10.979 -10.111 -1.881 1.00 92.31 699 ALA A N 1
ATOM 5599 C CA . ALA A 1 699 ? 11.743 -8.935 -2.231 1.00 92.31 699 ALA A CA 1
ATOM 5600 C C . ALA A 1 699 ? 10.958 -7.932 -3.099 1.00 92.31 699 ALA A C 1
ATOM 5602 O O . ALA A 1 699 ? 10.352 -8.276 -4.118 1.00 92.31 699 ALA A O 1
ATOM 5603 N N . LEU A 1 700 ? 11.032 -6.659 -2.715 1.00 94.19 700 LEU A N 1
ATOM 5604 C CA . LEU A 1 700 ? 10.533 -5.493 -3.437 1.00 94.19 700 LEU A CA 1
ATOM 5605 C C . LEU A 1 700 ? 11.720 -4.612 -3.841 1.00 94.19 700 LEU A C 1
ATOM 5607 O O . LEU A 1 700 ? 12.609 -4.355 -3.029 1.00 94.19 700 LEU A O 1
ATOM 5611 N N . ILE A 1 701 ? 11.708 -4.089 -5.063 1.00 92.81 701 ILE A N 1
ATOM 5612 C CA . ILE A 1 701 ? 12.636 -3.045 -5.501 1.00 92.81 701 ILE A CA 1
ATOM 5613 C C . ILE A 1 701 ? 11.901 -1.718 -5.646 1.00 92.81 701 ILE A C 1
ATOM 5615 O O . ILE A 1 701 ? 10.815 -1.656 -6.222 1.00 92.81 701 ILE A O 1
ATOM 5619 N N . ARG A 1 702 ? 12.509 -0.649 -5.134 1.00 94.12 702 ARG A N 1
ATOM 5620 C CA . ARG A 1 702 ? 11.988 0.714 -5.197 1.00 94.12 702 ARG A CA 1
ATOM 5621 C C . ARG A 1 702 ? 12.957 1.623 -5.939 1.00 94.12 702 ARG A C 1
ATOM 5623 O O . ARG A 1 702 ? 14.136 1.698 -5.602 1.00 94.12 702 ARG A O 1
ATOM 5630 N N . PHE A 1 703 ? 12.417 2.363 -6.895 1.00 93.69 703 PHE A N 1
ATOM 5631 C CA . PHE A 1 703 ? 13.059 3.440 -7.633 1.00 93.69 703 PHE A CA 1
ATOM 5632 C C . PHE A 1 703 ? 12.523 4.766 -7.110 1.00 93.69 703 PHE A C 1
ATOM 5634 O O . PHE A 1 703 ? 11.312 4.966 -7.067 1.00 93.69 703 PHE A O 1
ATOM 5641 N N . SER A 1 704 ? 13.397 5.688 -6.720 1.00 90.81 704 SER A N 1
ATOM 5642 C CA . SER A 1 704 ? 12.998 7.012 -6.240 1.00 90.81 704 SER A CA 1
ATOM 5643 C C . SER A 1 704 ? 13.808 8.078 -6.943 1.00 90.81 704 SER A C 1
ATOM 5645 O O . SER A 1 704 ? 15.010 8.201 -6.720 1.00 90.81 704 SER A O 1
ATOM 5647 N N . VAL A 1 705 ? 13.135 8.877 -7.760 1.00 89.12 705 VAL A N 1
ATOM 5648 C CA . VAL A 1 705 ? 13.751 9.999 -8.456 1.00 89.12 705 VAL A CA 1
ATOM 5649 C C . VAL A 1 705 ? 13.667 11.228 -7.573 1.00 89.12 705 VAL A C 1
ATOM 5651 O O . VAL A 1 705 ? 12.596 11.599 -7.081 1.00 89.12 705 VAL A O 1
ATOM 5654 N N . GLN A 1 706 ? 14.813 11.851 -7.348 1.00 85.38 706 GLN A N 1
ATOM 5655 C CA . GLN A 1 706 ? 14.936 13.040 -6.524 1.00 85.38 706 GLN A CA 1
ATOM 5656 C C . GLN A 1 706 ? 15.789 14.077 -7.240 1.00 85.38 706 GLN A C 1
ATOM 5658 O O . GLN A 1 706 ? 16.616 13.739 -8.079 1.00 85.38 706 GLN A O 1
ATOM 5663 N N . ASN A 1 707 ? 15.605 15.344 -6.893 1.00 80.81 707 ASN A N 1
ATOM 5664 C CA . ASN A 1 707 ? 16.441 16.435 -7.364 1.00 80.81 707 ASN A CA 1
ATOM 5665 C C . ASN A 1 707 ? 17.306 16.954 -6.217 1.00 80.81 707 ASN A C 1
ATOM 5667 O O . ASN A 1 707 ? 16.770 17.420 -5.206 1.00 80.81 707 ASN A O 1
ATOM 5671 N N . GLU A 1 708 ? 18.625 16.898 -6.384 1.00 77.50 708 GLU A N 1
ATOM 5672 C CA . GLU A 1 708 ? 19.572 17.417 -5.396 1.00 77.50 708 GLU A CA 1
ATOM 5673 C C . GLU A 1 708 ? 19.371 18.929 -5.208 1.00 77.50 708 GLU A C 1
ATOM 5675 O O . GLU A 1 708 ? 19.168 19.679 -6.171 1.00 77.50 708 GLU A O 1
ATOM 5680 N N . ARG A 1 709 ? 19.432 19.392 -3.957 1.00 67.56 709 ARG A N 1
ATOM 5681 C CA . ARG A 1 709 ? 19.449 20.822 -3.631 1.00 67.56 709 ARG A CA 1
ATOM 5682 C C . ARG A 1 709 ? 20.851 21.224 -3.203 1.00 67.56 709 ARG A C 1
ATOM 5684 O O . ARG A 1 709 ? 21.541 20.465 -2.543 1.00 67.56 709 ARG A O 1
ATOM 5691 N N . LEU A 1 710 ? 21.238 22.463 -3.513 1.00 66.19 710 LEU A N 1
ATOM 5692 C CA . LEU A 1 710 ? 22.475 23.040 -2.970 1.00 66.19 710 LEU A CA 1
ATOM 5693 C C . LEU A 1 710 ? 22.429 23.141 -1.436 1.00 66.19 710 LEU A C 1
ATOM 5695 O O . LEU A 1 710 ? 23.462 23.057 -0.784 1.00 66.19 710 LEU A O 1
ATOM 5699 N N . VAL A 1 711 ? 21.234 23.352 -0.872 1.00 63.81 711 VAL A N 1
ATOM 5700 C CA . VAL A 1 711 ? 20.989 23.458 0.571 1.00 63.81 711 VAL A CA 1
ATOM 5701 C C . VAL A 1 711 ? 19.644 22.804 0.909 1.00 63.81 711 VAL A C 1
ATOM 5703 O O . VAL A 1 711 ? 18.632 23.094 0.262 1.00 63.81 711 VAL A O 1
ATOM 5706 N N . GLY A 1 712 ? 19.627 21.979 1.958 1.00 67.06 712 GLY A N 1
ATOM 5707 C CA . GLY A 1 712 ? 18.443 21.269 2.453 1.00 67.06 712 GLY A CA 1
ATOM 5708 C C . GLY A 1 712 ? 18.222 19.904 1.798 1.00 67.06 712 GLY A C 1
ATOM 5709 O O . GLY A 1 712 ? 19.014 19.472 0.966 1.00 67.06 712 GLY A O 1
ATOM 5710 N N . ASP A 1 713 ? 17.136 19.234 2.183 1.00 75.00 713 ASP A N 1
ATOM 5711 C CA . ASP A 1 713 ? 16.834 17.883 1.703 1.00 75.00 713 ASP A CA 1
ATOM 5712 C C . ASP A 1 713 ? 16.505 17.860 0.197 1.00 75.00 713 ASP A C 1
ATOM 5714 O O . ASP A 1 713 ? 15.910 18.819 -0.324 1.00 75.00 713 ASP A O 1
ATOM 5718 N N . PRO A 1 714 ? 16.846 16.770 -0.519 1.00 78.25 714 PRO A N 1
ATOM 5719 C CA . PRO A 1 714 ? 16.499 16.623 -1.927 1.00 78.25 714 PRO A CA 1
ATOM 5720 C C . PRO A 1 714 ? 14.984 16.694 -2.179 1.00 78.25 714 PRO A C 1
ATOM 5722 O O . PRO A 1 714 ? 14.160 16.344 -1.333 1.00 78.25 714 PRO A O 1
ATOM 5725 N N . ILE A 1 715 ? 14.597 17.140 -3.377 1.00 83.00 715 ILE A N 1
ATOM 5726 C CA . ILE A 1 715 ? 13.187 17.232 -3.784 1.00 83.00 715 ILE A CA 1
ATOM 5727 C C . ILE A 1 715 ? 12.744 15.897 -4.353 1.00 83.00 715 ILE A C 1
ATOM 5729 O O . ILE A 1 715 ? 13.250 15.485 -5.390 1.00 83.00 715 ILE A O 1
ATOM 5733 N N . PHE A 1 716 ? 11.749 15.268 -3.742 1.00 87.62 716 PHE A N 1
ATOM 5734 C CA . PHE A 1 716 ? 11.079 14.113 -4.329 1.00 87.62 716 PHE A CA 1
ATOM 5735 C C . PHE A 1 716 ? 10.404 14.483 -5.663 1.00 87.62 716 PHE A C 1
ATOM 5737 O O . PHE A 1 716 ? 9.624 15.434 -5.710 1.00 87.62 716 PHE A O 1
ATOM 5744 N N . MET A 1 717 ? 10.709 13.747 -6.737 1.00 86.56 717 MET A N 1
ATOM 5745 C CA . MET A 1 717 ? 10.136 13.967 -8.076 1.00 86.56 717 MET A CA 1
ATOM 5746 C C . MET A 1 717 ? 9.170 12.857 -8.497 1.00 86.56 717 MET A C 1
ATOM 5748 O O . MET A 1 717 ? 8.232 13.117 -9.240 1.00 86.56 717 MET A O 1
ATOM 5752 N N . GLY A 1 718 ? 9.387 11.631 -8.024 1.00 92.50 718 GLY A N 1
ATOM 5753 C CA . GLY A 1 718 ? 8.534 10.487 -8.325 1.00 92.50 718 GLY A CA 1
ATOM 5754 C C . GLY A 1 718 ? 9.158 9.178 -7.856 1.00 92.50 718 GLY A C 1
ATOM 5755 O O . GLY A 1 718 ? 10.337 9.130 -7.494 1.00 92.50 718 GLY A O 1
ATOM 5756 N N . GLN A 1 719 ? 8.371 8.111 -7.846 1.00 95.19 719 GLN A N 1
ATOM 5757 C CA . GLN A 1 719 ? 8.819 6.777 -7.456 1.00 95.19 719 GLN A CA 1
ATOM 5758 C C . GLN A 1 719 ? 8.098 5.682 -8.229 1.00 95.19 719 GLN A C 1
ATOM 5760 O O . GLN A 1 719 ? 6.988 5.894 -8.706 1.00 95.19 719 GLN A O 1
ATOM 5765 N N . ALA A 1 720 ? 8.693 4.499 -8.273 1.00 97.06 720 ALA A N 1
ATOM 5766 C CA . ALA A 1 720 ? 7.996 3.274 -8.629 1.00 97.06 720 ALA A CA 1
ATOM 5767 C C . ALA A 1 720 ? 8.524 2.120 -7.772 1.00 97.06 720 ALA A C 1
ATOM 5769 O O . ALA A 1 720 ? 9.724 2.042 -7.506 1.00 97.06 720 ALA A O 1
ATOM 5770 N N . THR A 1 721 ? 7.643 1.229 -7.327 1.00 97.06 721 THR A N 1
ATOM 5771 C CA . THR A 1 721 ? 8.006 0.084 -6.485 1.00 97.06 721 THR A CA 1
ATOM 5772 C C . THR A 1 721 ? 7.362 -1.173 -7.039 1.00 97.06 721 THR A C 1
ATOM 5774 O O . THR A 1 721 ? 6.181 -1.145 -7.369 1.00 97.06 721 THR A O 1
ATOM 5777 N N . TYR A 1 722 ? 8.109 -2.274 -7.097 1.00 96.25 722 TYR A N 1
ATOM 5778 C CA . TYR A 1 722 ? 7.626 -3.527 -7.669 1.00 96.25 722 TYR A CA 1
ATOM 5779 C C . TYR A 1 722 ? 8.167 -4.752 -6.918 1.00 96.25 722 TYR A C 1
ATOM 5781 O O . TYR A 1 722 ? 9.321 -4.728 -6.478 1.00 96.25 722 TYR A O 1
ATOM 5789 N N . PRO A 1 723 ? 7.402 -5.854 -6.820 1.00 95.81 723 PRO A N 1
ATOM 5790 C CA . PRO A 1 723 ? 7.956 -7.160 -6.486 1.00 95.81 723 PRO A CA 1
ATOM 5791 C C . PRO A 1 723 ? 8.996 -7.576 -7.515 1.00 95.81 723 PRO A C 1
ATOM 5793 O O . PRO A 1 723 ? 8.775 -7.466 -8.719 1.00 95.81 723 PRO A O 1
ATOM 5796 N N . ILE A 1 724 ? 10.141 -8.097 -7.084 1.00 92.50 724 ILE A N 1
ATOM 5797 C CA . ILE A 1 724 ? 11.188 -8.394 -8.065 1.00 92.50 724 ILE A CA 1
ATOM 5798 C C . ILE A 1 724 ? 10.764 -9.512 -9.023 1.00 92.50 724 ILE A C 1
ATOM 5800 O O . ILE A 1 724 ? 11.172 -9.513 -10.176 1.00 92.50 724 ILE A O 1
ATOM 5804 N N . LEU A 1 725 ? 9.894 -10.439 -8.626 1.00 92.94 725 LEU A N 1
ATOM 5805 C CA . LEU A 1 725 ? 9.416 -11.489 -9.532 1.00 92.94 725 LEU A CA 1
ATOM 5806 C C . LEU A 1 725 ? 8.443 -10.986 -10.610 1.00 92.94 725 LEU A C 1
ATOM 5808 O O . LEU A 1 725 ? 8.258 -11.687 -11.611 1.00 92.94 725 LEU A O 1
ATOM 5812 N N . SER A 1 726 ? 7.905 -9.769 -10.474 1.00 94.81 726 SER A N 1
ATOM 5813 C CA . SER A 1 726 ? 7.003 -9.173 -11.463 1.00 94.81 726 SER A CA 1
ATOM 5814 C C . SER A 1 726 ? 7.723 -8.478 -12.620 1.00 94.81 726 SER A C 1
ATOM 5816 O O . SER A 1 726 ? 7.065 -8.102 -13.579 1.00 94.81 726 SER A O 1
ATOM 5818 N N . LEU A 1 727 ? 9.051 -8.298 -12.580 1.00 94.62 727 LEU A N 1
ATOM 5819 C CA . LEU A 1 727 ? 9.752 -7.555 -13.643 1.00 94.62 727 LEU A CA 1
ATOM 5820 C C . LEU A 1 727 ? 10.205 -8.437 -14.806 1.00 94.62 727 LEU A C 1
ATOM 5822 O O . LEU A 1 727 ? 10.555 -9.610 -14.640 1.00 94.62 727 LEU A O 1
ATOM 5826 N N . ARG A 1 728 ? 10.254 -7.822 -15.982 1.00 94.88 728 ARG A N 1
ATOM 5827 C CA . ARG A 1 728 ? 10.778 -8.375 -17.230 1.00 94.88 728 ARG A CA 1
ATOM 5828 C C . ARG A 1 728 ? 12.273 -8.059 -17.369 1.00 94.88 728 ARG A C 1
ATOM 5830 O O . ARG A 1 728 ? 12.720 -7.010 -16.899 1.00 94.88 728 ARG A O 1
ATOM 5837 N N . PRO A 1 729 ? 13.068 -8.944 -17.989 1.00 95.00 729 PRO A N 1
ATOM 5838 C CA . PRO A 1 729 ? 14.445 -8.632 -18.364 1.00 95.00 729 PRO A CA 1
ATOM 5839 C C . PRO A 1 729 ? 14.492 -7.627 -19.530 1.00 95.00 729 PRO A C 1
ATOM 5841 O O . PRO A 1 729 ? 13.477 -7.366 -20.172 1.00 95.00 729 PRO A O 1
ATOM 5844 N N . GLY A 1 730 ? 15.676 -7.088 -19.817 1.00 96.12 730 GLY A N 1
ATOM 5845 C CA . GLY A 1 730 ? 15.924 -6.188 -20.943 1.00 96.12 730 GLY A CA 1
ATOM 5846 C C . GLY A 1 730 ? 15.790 -4.706 -20.617 1.00 96.12 730 GLY A C 1
ATOM 5847 O O . GLY A 1 730 ? 15.814 -4.316 -19.452 1.00 96.12 730 GLY A O 1
ATOM 5848 N N . VAL A 1 731 ? 15.715 -3.864 -21.646 1.00 97.25 731 VAL A N 1
ATOM 5849 C CA . VAL A 1 731 ? 15.638 -2.402 -21.516 1.00 97.25 731 VAL A CA 1
ATOM 5850 C C . VAL A 1 731 ? 14.179 -1.962 -21.438 1.00 97.25 731 VAL A C 1
ATOM 5852 O O . VAL A 1 731 ? 13.481 -1.976 -22.443 1.00 97.25 731 VAL A O 1
ATOM 5855 N N . ARG A 1 732 ? 13.714 -1.540 -20.266 1.00 97.69 732 ARG A N 1
ATOM 5856 C CA . ARG A 1 732 ? 12.300 -1.319 -19.950 1.00 97.69 732 ARG A CA 1
ATOM 5857 C C . ARG A 1 732 ? 12.002 0.088 -19.457 1.00 97.69 732 ARG A C 1
ATOM 5859 O O . ARG A 1 732 ? 12.845 0.714 -18.804 1.00 97.69 732 ARG A O 1
ATOM 5866 N N . SER A 1 733 ? 10.786 0.546 -19.731 1.00 97.38 733 SER A N 1
ATOM 5867 C CA . SER A 1 733 ? 10.222 1.770 -19.171 1.00 97.38 733 SER A CA 1
ATOM 5868 C C . SER A 1 733 ? 9.646 1.523 -17.773 1.00 97.38 733 SER A C 1
ATOM 5870 O O . SER A 1 733 ? 9.177 0.438 -17.431 1.00 97.38 733 SER A O 1
ATOM 5872 N N . ILE A 1 734 ? 9.705 2.550 -16.936 1.00 97.25 734 ILE A N 1
ATOM 5873 C CA . ILE A 1 734 ? 9.092 2.608 -15.614 1.00 97.25 734 ILE A CA 1
ATOM 5874 C C . ILE A 1 734 ? 8.295 3.902 -15.563 1.00 97.25 734 ILE A C 1
ATOM 5876 O O . ILE A 1 734 ? 8.881 4.988 -15.509 1.00 97.25 734 ILE A O 1
ATOM 5880 N N . ASN A 1 735 ? 6.974 3.782 -15.525 1.00 95.56 735 ASN A N 1
ATOM 5881 C CA . ASN A 1 735 ? 6.094 4.912 -15.269 1.00 95.56 735 ASN A CA 1
ATOM 5882 C C . ASN A 1 735 ? 6.212 5.327 -13.802 1.00 95.56 735 ASN A C 1
ATOM 5884 O O . ASN A 1 735 ? 5.992 4.531 -12.886 1.00 95.56 735 ASN A O 1
ATOM 5888 N N . LEU A 1 736 ? 6.629 6.570 -13.568 1.00 95.12 736 LEU A N 1
ATOM 5889 C CA . LEU A 1 736 ? 6.800 7.090 -12.219 1.00 95.12 736 LEU A CA 1
ATOM 5890 C C . LEU A 1 736 ? 5.460 7.545 -11.654 1.00 95.12 736 LEU A C 1
ATOM 5892 O O . LEU A 1 736 ? 4.583 8.031 -12.360 1.00 95.12 736 LEU A O 1
ATOM 5896 N N . ARG A 1 737 ? 5.346 7.443 -10.336 1.00 95.12 737 ARG A N 1
ATOM 5897 C CA . ARG A 1 737 ? 4.189 7.867 -9.559 1.00 95.12 737 ARG A CA 1
ATOM 5898 C C . ARG A 1 737 ? 4.561 8.929 -8.549 1.00 95.12 737 ARG A C 1
ATOM 5900 O O . ARG A 1 737 ? 5.708 9.011 -8.100 1.00 95.12 737 ARG A O 1
ATOM 5907 N N . ASN A 1 738 ? 3.583 9.726 -8.145 1.00 93.50 738 ASN A N 1
ATOM 5908 C CA . ASN A 1 738 ? 3.750 10.636 -7.022 1.00 93.50 738 ASN A CA 1
ATOM 5909 C C . ASN A 1 738 ? 3.776 9.866 -5.682 1.00 93.50 738 ASN A C 1
ATOM 5911 O O . ASN A 1 738 ? 3.687 8.635 -5.624 1.00 93.50 738 ASN A O 1
ATOM 5915 N N . GLY A 1 739 ? 3.914 10.593 -4.571 1.00 90.94 739 GLY A N 1
ATOM 5916 C CA . GLY A 1 739 ? 3.987 9.977 -3.243 1.00 90.94 739 GLY A CA 1
ATOM 5917 C C . GLY A 1 739 ? 2.698 9.263 -2.803 1.00 90.94 739 GLY A C 1
ATOM 5918 O O . GLY A 1 739 ? 2.770 8.376 -1.959 1.00 90.94 739 GLY A O 1
ATOM 5919 N N . PHE A 1 740 ? 1.548 9.595 -3.401 1.00 91.81 740 PHE A N 1
ATOM 5920 C CA . PHE A 1 740 ? 0.253 8.944 -3.167 1.00 91.81 740 PHE A CA 1
ATOM 5921 C C . PHE A 1 740 ? 0.002 7.748 -4.096 1.00 91.81 740 PHE A C 1
ATOM 5923 O O . PHE A 1 740 ? -1.046 7.116 -4.000 1.00 91.81 740 PHE A O 1
ATOM 5930 N N . GLY A 1 741 ? 0.955 7.404 -4.970 1.00 91.25 741 GLY A N 1
ATOM 5931 C CA . GLY A 1 741 ? 0.816 6.289 -5.906 1.00 91.25 741 GLY A CA 1
ATOM 5932 C C . GLY A 1 741 ? -0.006 6.606 -7.157 1.00 91.25 741 GLY A C 1
ATOM 5933 O O . GLY A 1 741 ? -0.431 5.670 -7.825 1.00 91.25 741 GLY A O 1
ATOM 5934 N N . GLU A 1 742 ? -0.221 7.881 -7.482 1.00 91.31 742 GLU A N 1
ATOM 5935 C CA . GLU A 1 742 ? -0.885 8.304 -8.723 1.00 91.31 742 GLU A CA 1
ATOM 5936 C C . GLU A 1 742 ? 0.142 8.461 -9.851 1.00 91.31 742 GLU A C 1
ATOM 5938 O O . GLU A 1 742 ? 1.260 8.925 -9.603 1.00 91.31 742 GLU A O 1
ATOM 5943 N N . ASP A 1 743 ? -0.231 8.092 -11.077 1.00 91.88 743 ASP A N 1
ATOM 5944 C CA . ASP A 1 743 ? 0.661 8.110 -12.242 1.00 91.88 743 ASP A CA 1
ATOM 5945 C C . ASP A 1 743 ? 1.088 9.537 -12.635 1.00 91.88 743 ASP A C 1
ATOM 5947 O O . ASP A 1 743 ? 0.298 10.484 -12.624 1.00 91.88 743 ASP A O 1
ATOM 5951 N N . LEU A 1 744 ? 2.366 9.691 -12.981 1.00 91.31 744 LEU A N 1
ATOM 5952 C CA . LEU A 1 744 ? 2.957 10.907 -13.538 1.00 91.31 744 LEU A CA 1
ATOM 5953 C C . LEU A 1 744 ? 3.239 10.703 -15.030 1.00 91.31 744 LEU A C 1
ATOM 5955 O O . LEU A 1 744 ? 3.403 9.584 -15.496 1.00 91.31 744 LEU A O 1
ATOM 5959 N N . MET A 1 745 ? 3.432 11.797 -15.772 1.00 89.12 745 MET A N 1
ATOM 5960 C CA . MET A 1 745 ? 3.955 11.731 -17.150 1.00 89.12 745 MET A CA 1
ATOM 5961 C C . MET A 1 745 ? 5.442 11.336 -17.219 1.00 89.12 745 MET A C 1
ATOM 5963 O O . MET A 1 745 ? 6.011 11.205 -18.301 1.00 89.12 745 MET A O 1
ATOM 5967 N N . ALA A 1 746 ? 6.097 11.237 -16.065 1.00 90.31 746 ALA A N 1
ATOM 5968 C CA . ALA A 1 746 ? 7.522 11.018 -15.941 1.00 90.31 746 ALA A CA 1
ATOM 5969 C C . ALA A 1 746 ? 7.865 9.530 -16.092 1.00 90.31 746 ALA A C 1
ATOM 5971 O O . ALA A 1 746 ? 7.285 8.689 -15.409 1.00 90.31 746 ALA A O 1
ATOM 5972 N N . VAL A 1 747 ? 8.853 9.214 -16.932 1.00 93.81 747 VAL A N 1
ATOM 5973 C CA . VAL A 1 747 ? 9.233 7.827 -17.248 1.00 93.81 747 VAL A CA 1
ATOM 5974 C C . VAL A 1 747 ? 10.727 7.627 -17.031 1.00 93.81 747 VAL A C 1
ATOM 5976 O O . VAL A 1 747 ? 11.537 8.433 -17.487 1.00 93.81 747 VAL A O 1
ATOM 5979 N N . LEU A 1 748 ? 11.114 6.549 -16.353 1.00 94.00 748 LEU A N 1
ATOM 5980 C CA . LEU A 1 748 ? 12.503 6.122 -16.181 1.00 94.00 748 LEU A CA 1
ATOM 5981 C C . LEU A 1 748 ? 12.803 4.941 -17.119 1.00 94.00 748 LEU A C 1
ATOM 5983 O O . LEU A 1 748 ? 11.996 4.032 -17.244 1.00 94.00 748 LEU A O 1
ATOM 5987 N N . LEU A 1 749 ? 13.966 4.940 -17.765 1.00 96.06 749 LEU A N 1
ATOM 5988 C CA . LEU A 1 749 ? 14.444 3.854 -18.620 1.00 96.06 749 LEU A CA 1
ATOM 5989 C C . LEU A 1 749 ? 15.548 3.082 -17.902 1.00 96.06 749 LEU A C 1
ATOM 5991 O O . LEU A 1 749 ? 16.569 3.661 -17.504 1.00 96.06 749 LEU A O 1
ATOM 5995 N N . VAL A 1 750 ? 15.364 1.773 -17.763 1.00 95.88 750 VAL A N 1
ATOM 5996 C CA . VAL A 1 750 ? 16.312 0.890 -17.077 1.00 95.88 750 VAL A CA 1
ATOM 5997 C C . VAL A 1 750 ? 16.627 -0.349 -17.906 1.00 95.88 750 VAL A C 1
ATOM 5999 O O . VAL A 1 750 ? 15.785 -0.807 -18.660 1.00 95.88 750 VAL A O 1
ATOM 6002 N N . LYS A 1 751 ? 17.810 -0.944 -17.742 1.00 96.25 751 LYS A N 1
ATOM 6003 C CA . LYS A 1 751 ? 18.092 -2.319 -18.178 1.00 96.25 751 LYS A CA 1
ATOM 6004 C C . LYS A 1 751 ? 18.004 -3.251 -16.977 1.00 96.25 751 LYS A C 1
ATOM 6006 O O . LYS A 1 751 ? 18.757 -3.066 -16.025 1.00 96.25 751 LYS A O 1
ATOM 6011 N N . CYS A 1 752 ? 17.121 -4.239 -17.025 1.00 95.25 752 CYS A N 1
ATOM 6012 C CA . CYS A 1 752 ? 16.981 -5.285 -16.024 1.00 95.25 752 CYS A CA 1
ATOM 6013 C C . CYS A 1 752 ? 17.650 -6.574 -16.511 1.00 95.25 752 CYS A C 1
ATOM 6015 O O . CYS A 1 752 ? 17.259 -7.152 -17.520 1.00 95.25 752 CYS A O 1
ATOM 6017 N N . GLU A 1 753 ? 18.618 -7.081 -15.760 1.00 92.38 753 GLU A N 1
ATOM 6018 C CA . GLU A 1 753 ? 19.288 -8.349 -16.036 1.00 92.38 753 GLU A CA 1
ATOM 6019 C C . GLU A 1 753 ? 19.134 -9.277 -14.836 1.00 92.38 753 GLU A C 1
ATOM 6021 O O . GLU A 1 753 ? 19.285 -8.875 -13.681 1.00 92.38 753 GLU A O 1
ATOM 6026 N N . ARG A 1 754 ? 18.805 -10.537 -15.115 1.00 86.19 754 ARG A N 1
ATOM 6027 C CA . ARG A 1 754 ? 18.564 -11.559 -14.099 1.00 86.19 754 ARG A CA 1
ATOM 6028 C C . ARG A 1 754 ? 19.369 -12.785 -14.440 1.00 86.19 754 ARG A C 1
ATOM 6030 O O . ARG A 1 754 ? 19.340 -13.240 -15.582 1.00 86.19 754 ARG A O 1
ATOM 6037 N N . ARG A 1 755 ? 20.061 -13.324 -13.448 1.00 82.88 755 ARG A N 1
ATOM 6038 C CA . ARG A 1 755 ? 20.718 -14.623 -13.546 1.00 82.88 755 ARG A CA 1
ATOM 6039 C C . ARG A 1 755 ? 20.355 -15.421 -12.309 1.00 82.88 755 ARG A C 1
ATOM 6041 O O . ARG A 1 755 ? 20.599 -14.963 -11.192 1.00 82.88 755 ARG A O 1
ATOM 6048 N N . THR A 1 756 ? 19.751 -16.582 -12.510 1.00 77.12 756 THR A N 1
ATOM 6049 C CA . THR A 1 756 ? 19.631 -17.583 -11.454 1.00 77.12 756 THR A CA 1
ATOM 6050 C C . THR A 1 756 ? 21.033 -18.044 -11.078 1.00 77.12 756 THR A C 1
ATOM 6052 O O . THR A 1 756 ? 21.882 -18.257 -11.943 1.00 77.12 756 THR A O 1
ATOM 6055 N N . CYS A 1 757 ? 21.306 -18.120 -9.783 1.00 66.19 757 CYS A N 1
ATOM 6056 C CA . CYS A 1 757 ? 22.531 -18.716 -9.282 1.00 66.19 757 CYS A CA 1
ATOM 6057 C C . CYS A 1 757 ? 22.282 -20.213 -9.133 1.00 66.19 757 CYS A C 1
ATOM 6059 O O . CYS A 1 757 ? 21.483 -20.611 -8.283 1.00 66.19 757 CYS A O 1
ATOM 6061 N N . ASP A 1 758 ? 22.965 -21.021 -9.938 1.00 51.25 758 ASP A N 1
ATOM 6062 C CA . ASP A 1 758 ? 22.987 -22.463 -9.728 1.00 51.25 758 ASP A CA 1
ATOM 6063 C C . ASP A 1 758 ? 23.713 -22.772 -8.412 1.00 51.25 758 ASP A C 1
ATOM 6065 O O . ASP A 1 758 ? 24.694 -22.116 -8.047 1.00 51.25 758 ASP A O 1
ATOM 6069 N N . PHE A 1 759 ? 23.184 -23.739 -7.664 1.00 47.25 759 PHE A N 1
ATOM 6070 C CA . PHE A 1 759 ? 23.758 -24.190 -6.402 1.00 47.25 759 PHE A CA 1
ATOM 6071 C C . PHE A 1 759 ? 25.146 -24.799 -6.638 1.00 47.25 759 PHE A C 1
ATOM 6073 O O . PHE A 1 759 ? 25.257 -25.825 -7.306 1.00 47.25 759 PHE A O 1
ATOM 6080 N N . ILE A 1 760 ? 26.184 -24.189 -6.059 1.00 32.97 760 ILE A N 1
ATOM 6081 C CA . ILE A 1 760 ? 27.461 -24.849 -5.754 1.00 32.97 760 ILE A CA 1
ATOM 6082 C C . ILE A 1 760 ? 27.705 -24.702 -4.259 1.00 32.97 760 ILE A C 1
ATOM 6084 O O . ILE A 1 760 ? 27.646 -23.546 -3.770 1.00 32.97 760 ILE A O 1
#

Foldseek 3Di:
DDDDDPDPPPPPPPQDPVNVVVVVLVLQPPLQLVCVFLPVQDDPQWHWLVSVLVCCCPFQVDDPVLSVVCPVLQPPDDDPNITIDHSSSVVCVLFDPSFFFFDPQQQAFDDPQFDFLLQWFFQFADLQQFLWFQAAGEGDLVSLLLCLQLQHAEYEFEWAADPDPVLFTWTGQPPGNYHIDTPLSNLLSCLVRVPVQFQFHHEYEYNDPYDLSSLLVVLVSNCVSLPPQFDLADLDPQDQFHGTSVSNGSHYAYADAADDPCVVPVDDDDDDDDPPCVPCFSAAAFLDWDWWFWQDPPPRWTFIWIWTFHLWKIKTFGDDDDPDDRPDDPDDPPDPDDDDPDPQWDWDDDPPDTDTHGPVPDDPPDQPEPVCVLPVVPPDPDDDPDDPNGMDIDGLQAKAWDWDAPPRDQQFGIWIWIDGPRYIITITHNDPVVSVSVRVSSVVSNPDDPDDPPPVVPPDPPDRHPSNNSSQHQNHEDDDDLDDPPPDRRPCLSYEYEEEPVRLVVCCVVPLLSLLVCSLRHAYAYDYTNVSRRQDFDACLSVVLSSHRHDHGHLSDLDPNNQQSSQECSGSSSNRIDGRQVLSNDNPRDLPDLVSLCPRHDFKKKKKKWFFKKFDQDDDPPAPDFFKKKWKWKGFRPVQCVVDPGDGDIFGQPDDDDDFDFDDDDPDGDGQDPDDDDDRGMGGGGGMDIGIGSNLSSMKMKMWMWTDDSDDDTHTRFMHMHRNVRTGARWGKDFTHGSSRHTDPMITIMGMDMDGDDDD